Protein AF-0000000083387872 (afdb_homodimer)

Radius of gyration: 23.31 Å; Cα contacts (8 Å, |Δi|>4): 839; chains: 2; bounding box: 48×74×53 Å

Organism: NCBI:txid2315800

Nearest PDB structures (foldseek):
  6tak-assembly1_AAA  TM=9.435E-01  e=5.756E-24  Escherichia coli K-12
  1lh0-assembly1_B  TM=8.743E-01  e=5.203E-25  Salmonella enterica subsp. enterica serovar Typhimurium
  6taj-assembly1_AAA-2  TM=9.266E-01  e=1.543E-23  Escherichia coli K-12
  1opr-assembly1_A-2  TM=9.184E-01  e=5.293E-23  Salmonella enterica subsp. enterica serovar Typhimurium
  4wn3-assembly1_A-2  TM=8.667E-01  e=2.272E-21  Saccharomyces cerevisiae S288C

Structure (mmCIF, N/CA/C/O backbone):
data_AF-0000000083387872-model_v1
#
loop_
_entity.id
_entity.type
_entity.pdbx_description
1 polymer 'Orotate phosphoribosyltransferase'
#
loop_
_atom_site.group_PDB
_atom_site.id
_atom_site.type_symbol
_atom_site.label_atom_id
_atom_site.label_alt_id
_atom_site.label_comp_id
_atom_site.label_asym_id
_atom_site.label_entity_id
_atom_site.label_seq_id
_atom_site.pdbx_PDB_ins_code
_atom_site.Cartn_x
_atom_site.Cartn_y
_atom_site.Cartn_z
_atom_site.occupancy
_atom_site.B_iso_or_equiv
_atom_site.auth_seq_id
_atom_site.auth_comp_id
_atom_site.auth_asym_id
_atom_site.auth_atom_id
_atom_site.pdbx_PDB_model_num
ATOM 1 N N . MET A 1 1 ? -1.701 -20.203 -24.828 1 78.19 1 MET A N 1
ATOM 2 C CA . MET A 1 1 ? -1.547 -19.328 -23.672 1 78.19 1 MET A CA 1
ATOM 3 C C . MET A 1 1 ? -1.922 -17.891 -24.031 1 78.19 1 MET A C 1
ATOM 5 O O . MET A 1 1 ? -1.591 -17.406 -25.109 1 78.19 1 MET A O 1
ATOM 9 N N . ARG A 1 2 ? -2.674 -17.266 -23.203 1 82.81 2 ARG A N 1
ATOM 10 C CA . ARG A 1 2 ? -3.045 -15.875 -23.406 1 82.81 2 ARG A CA 1
ATOM 11 C C . ARG A 1 2 ? -1.812 -14.977 -23.422 1 82.81 2 ARG A C 1
ATOM 13 O O . ARG A 1 2 ? -0.87 -15.195 -22.656 1 82.81 2 ARG A O 1
ATOM 20 N N . GLU A 1 3 ? -1.92 -13.945 -24.25 1 88.94 3 GLU A N 1
ATOM 21 C CA . GLU A 1 3 ? -0.777 -13.062 -24.469 1 88.94 3 GLU A CA 1
ATOM 22 C C . GLU A 1 3 ? -0.361 -12.359 -23.188 1 88.94 3 GLU A C 1
ATOM 24 O O . GLU A 1 3 ? 0.832 -12.195 -22.922 1 88.94 3 GLU A O 1
ATOM 29 N N . TRP A 1 4 ? -1.31 -11.977 -22.422 1 87.88 4 TRP A N 1
ATOM 30 C CA . TRP A 1 4 ? -0.974 -11.234 -21.203 1 87.88 4 TRP A CA 1
ATOM 31 C C . TRP A 1 4 ? -0.312 -12.141 -20.172 1 87.88 4 TRP A C 1
ATOM 33 O O . TRP A 1 4 ? 0.536 -11.695 -19.406 1 87.88 4 TRP A O 1
ATOM 43 N N . LYS A 1 5 ? -0.611 -13.375 -20.172 1 91.69 5 LYS A N 1
ATOM 44 C CA . LYS A 1 5 ? 0.07 -14.328 -19.297 1 91.69 5 LYS A CA 1
ATOM 45 C C . LYS A 1 5 ? 1.535 -14.484 -19.688 1 91.69 5 LYS A C 1
ATOM 47 O O . LYS A 1 5 ? 2.416 -14.516 -18.828 1 91.69 5 LYS A O 1
ATOM 52 N N . LYS A 1 6 ? 1.694 -14.57 -21.016 1 94.38 6 LYS A N 1
ATOM 53 C CA . LYS A 1 6 ? 3.061 -14.641 -21.516 1 94.38 6 LYS A CA 1
ATOM 54 C C . LYS A 1 6 ? 3.871 -13.422 -21.078 1 94.38 6 LYS A C 1
ATOM 56 O O . LYS A 1 6 ? 5 -13.562 -20.609 1 94.38 6 LYS A O 1
ATOM 61 N N . LYS A 1 7 ? 3.287 -12.281 -21.219 1 94.88 7 LYS A N 1
ATOM 62 C CA . LYS A 1 7 ? 3.963 -11.039 -20.859 1 94.88 7 LYS A CA 1
ATOM 63 C C . LYS A 1 7 ? 4.297 -11.008 -19.375 1 94.88 7 LYS A C 1
A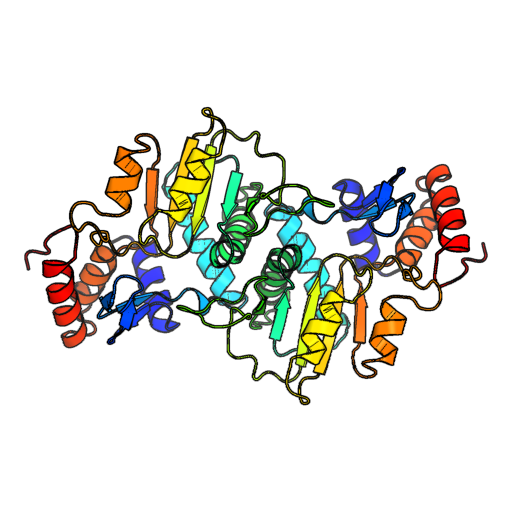TOM 65 O O . LYS A 1 7 ? 5.348 -10.5 -18.969 1 94.88 7 LYS A O 1
ATOM 70 N N . PHE A 1 8 ? 3.393 -11.531 -18.609 1 95.19 8 PHE A N 1
ATOM 71 C CA . PHE A 1 8 ? 3.633 -11.555 -17.172 1 95.19 8 PHE A CA 1
ATOM 72 C C . PHE A 1 8 ? 4.785 -12.492 -16.828 1 95.19 8 PHE A C 1
ATOM 74 O O . PHE A 1 8 ? 5.613 -12.18 -15.969 1 95.19 8 PHE A O 1
ATOM 81 N N . ILE A 1 9 ? 4.816 -13.641 -17.484 1 96 9 ILE A N 1
ATOM 82 C CA . ILE A 1 9 ? 5.898 -14.594 -17.25 1 96 9 ILE A CA 1
ATOM 83 C C . ILE A 1 9 ? 7.238 -13.953 -17.609 1 96 9 ILE A C 1
ATOM 85 O O . ILE A 1 9 ? 8.188 -14.008 -16.828 1 96 9 ILE A O 1
ATOM 89 N N . GLU A 1 10 ? 7.305 -13.32 -18.734 1 95.75 10 GLU A N 1
ATOM 90 C CA . GLU A 1 10 ? 8.523 -12.656 -19.188 1 95.75 10 GLU A CA 1
ATOM 91 C C . GLU A 1 10 ? 8.93 -11.539 -18.234 1 95.75 10 GLU A C 1
ATOM 93 O O . GLU A 1 10 ? 10.109 -11.391 -17.906 1 95.75 10 GLU A O 1
ATOM 98 N N . PHE A 1 11 ? 7.941 -10.836 -17.859 1 93.69 11 PHE A N 1
ATOM 99 C CA . PHE A 1 11 ? 8.164 -9.758 -16.906 1 93.69 11 PHE A CA 1
ATOM 100 C C . PHE A 1 11 ? 8.727 -10.297 -15.602 1 93.69 11 PHE A C 1
ATOM 102 O O . PHE A 1 11 ? 9.688 -9.742 -15.055 1 93.69 11 PHE A O 1
ATOM 109 N N . SER A 1 12 ? 8.133 -11.344 -15.086 1 94.25 12 SER A N 1
ATOM 110 C CA . SER A 1 12 ? 8.531 -11.938 -13.82 1 94.25 12 SER A CA 1
ATOM 111 C C . SER A 1 12 ? 9.945 -12.516 -13.898 1 94.25 12 SER A C 1
ATOM 113 O O . SER A 1 12 ? 10.727 -12.375 -12.953 1 94.25 12 SER A O 1
ATOM 115 N N . LEU A 1 13 ? 10.273 -13.109 -15.039 1 94.06 13 LEU A N 1
ATOM 116 C CA . LEU A 1 13 ? 11.602 -13.68 -15.234 1 94.06 13 LEU A CA 1
ATOM 117 C C . LEU A 1 13 ? 12.641 -12.578 -15.383 1 94.06 13 LEU A C 1
ATOM 119 O O . LEU A 1 13 ? 13.711 -12.641 -14.781 1 94.06 13 LEU A O 1
ATOM 123 N N . HIS A 1 14 ? 12.305 -11.562 -16.094 1 91.94 14 HIS A N 1
ATOM 124 C CA . HIS A 1 14 ? 13.219 -10.461 -16.359 1 91.94 14 HIS A CA 1
ATOM 125 C C . HIS A 1 14 ? 13.562 -9.695 -15.086 1 91.94 14 HIS A C 1
ATOM 127 O O . HIS A 1 14 ? 14.695 -9.258 -14.906 1 91.94 14 HIS A O 1
ATOM 133 N N . ASN A 1 15 ? 12.609 -9.555 -14.242 1 89.69 15 ASN A N 1
ATOM 134 C CA . ASN A 1 15 ? 12.805 -8.766 -13.031 1 89.69 15 ASN A CA 1
ATOM 135 C C . ASN A 1 15 ? 13.148 -9.641 -11.836 1 89.69 15 ASN A C 1
ATOM 137 O O . ASN A 1 15 ? 13.086 -9.195 -10.688 1 89.69 15 ASN A O 1
ATOM 141 N N . LYS A 1 16 ? 13.383 -10.844 -12.055 1 89.69 16 LYS A N 1
ATOM 142 C CA . LYS A 1 16 ? 13.844 -11.797 -11.047 1 89.69 16 LYS A CA 1
ATOM 143 C C . LYS A 1 16 ? 12.797 -12.008 -9.961 1 89.69 16 LYS A C 1
ATOM 145 O O . LYS A 1 16 ? 13.141 -12.242 -8.797 1 89.69 16 LYS A O 1
ATOM 150 N N . ILE A 1 17 ? 11.602 -11.773 -10.383 1 90.31 17 ILE A N 1
ATOM 151 C CA . ILE A 1 17 ? 10.484 -12.078 -9.508 1 90.31 17 ILE A CA 1
ATOM 152 C C . ILE A 1 17 ? 10.273 -13.594 -9.445 1 90.31 17 ILE A C 1
ATOM 154 O O . ILE A 1 17 ? 9.984 -14.141 -8.375 1 90.31 17 ILE A O 1
ATOM 158 N N . LEU A 1 18 ? 10.367 -14.18 -10.594 1 93.06 18 LEU A N 1
ATOM 159 C CA . LEU A 1 18 ? 10.422 -15.633 -10.719 1 93.06 18 LEU A CA 1
ATOM 160 C C . LEU A 1 18 ? 11.836 -16.109 -11.047 1 93.06 18 LEU A C 1
ATOM 162 O O . LEU A 1 18 ? 12.414 -15.688 -12.055 1 93.06 18 LEU A O 1
ATOM 166 N N . THR A 1 19 ? 12.352 -16.922 -10.172 1 94.44 19 THR A N 1
ATOM 167 C CA . THR A 1 19 ? 13.727 -17.359 -10.344 1 94.44 19 THR A CA 1
ATOM 168 C C . THR A 1 19 ? 13.82 -18.891 -10.203 1 94.44 19 THR A C 1
ATOM 170 O O . THR A 1 19 ? 12.93 -19.516 -9.641 1 94.44 19 THR A O 1
ATOM 173 N N . PHE A 1 20 ? 14.898 -19.406 -10.812 1 95.56 20 PHE A N 1
ATOM 174 C CA . PHE A 1 20 ? 15.156 -20.844 -10.742 1 95.56 20 PHE A CA 1
ATOM 175 C C . PHE A 1 20 ? 16.375 -21.125 -9.867 1 95.56 20 PHE A C 1
ATOM 177 O O . PHE A 1 20 ? 17.312 -20.328 -9.82 1 95.56 20 PHE A O 1
ATOM 184 N N . GLY A 1 21 ? 16.312 -22.156 -9.156 1 94.06 21 GLY A N 1
ATOM 185 C CA . GLY A 1 21 ? 17.391 -22.562 -8.25 1 94.06 21 GLY A CA 1
ATOM 186 C C . GLY A 1 21 ? 16.953 -23.594 -7.234 1 94.06 21 GLY A C 1
ATOM 187 O O . GLY A 1 21 ? 16.156 -24.484 -7.547 1 94.06 21 GLY A O 1
ATOM 188 N N . LYS A 1 22 ? 17.641 -23.641 -6.082 1 94 22 LYS A N 1
ATOM 189 C CA . LYS A 1 22 ? 17.266 -24.484 -4.945 1 94 22 LYS A CA 1
ATOM 190 C C . LYS A 1 22 ? 16.797 -23.641 -3.766 1 94 22 LYS A C 1
ATOM 192 O O . LYS A 1 22 ? 17.609 -22.984 -3.111 1 94 22 LYS A O 1
ATOM 197 N N . PHE A 1 23 ? 15.578 -23.672 -3.488 1 91.81 23 PHE A N 1
ATOM 198 C CA . PHE A 1 23 ? 14.992 -22.812 -2.467 1 91.81 23 PHE A CA 1
ATOM 199 C C . PHE A 1 23 ? 14.297 -23.641 -1.394 1 91.81 23 PHE A C 1
ATOM 201 O O . PHE A 1 23 ? 13.445 -24.469 -1.702 1 91.81 23 PHE A O 1
ATOM 208 N N . GLN A 1 24 ? 14.625 -23.359 -0.213 1 88.88 24 GLN A N 1
ATOM 209 C CA . GLN A 1 24 ? 13.945 -24.031 0.895 1 88.88 24 GLN A CA 1
ATOM 210 C C . GLN A 1 24 ? 12.648 -23.312 1.257 1 88.88 24 GLN A C 1
ATOM 212 O O . GLN A 1 24 ? 12.664 -22.125 1.585 1 88.88 24 GLN A O 1
ATOM 217 N N . LEU A 1 25 ? 11.555 -24.016 1.225 1 81.44 25 LEU A N 1
ATOM 218 C CA . LEU A 1 25 ? 10.25 -23.438 1.547 1 81.44 25 LEU A CA 1
ATOM 219 C C . LEU A 1 25 ? 9.93 -23.625 3.025 1 81.44 25 LEU A C 1
ATOM 221 O O . LEU A 1 25 ? 10.617 -24.375 3.727 1 81.44 25 LEU A O 1
ATOM 225 N N . LYS A 1 26 ? 8.906 -22.891 3.449 1 72.56 26 LYS A N 1
ATOM 226 C CA . LYS A 1 26 ? 8.453 -23.031 4.832 1 72.56 26 LYS A CA 1
ATOM 227 C C . LYS A 1 26 ? 8.055 -24.469 5.148 1 72.56 26 LYS A C 1
ATOM 229 O O . LYS A 1 26 ? 8.18 -24.906 6.293 1 72.56 26 LYS A O 1
ATOM 234 N N . SER A 1 27 ? 7.57 -25.219 4.191 1 72.81 27 SER A N 1
ATOM 235 C CA . SER A 1 27 ? 7.156 -26.609 4.328 1 72.81 27 SER A CA 1
ATOM 236 C C . SER A 1 27 ? 8.359 -27.531 4.516 1 72.81 27 SER A C 1
ATOM 238 O O . SER A 1 27 ? 8.203 -28.703 4.875 1 72.81 27 SER A O 1
ATOM 240 N N . GLY A 1 28 ? 9.539 -26.984 4.301 1 78.62 28 GLY A N 1
ATOM 241 C CA . GLY A 1 28 ? 10.75 -27.781 4.363 1 78.62 28 GLY A CA 1
ATOM 242 C C . GLY A 1 28 ? 11.172 -28.328 3.012 1 78.62 28 GLY A C 1
ATOM 243 O O . GLY A 1 28 ? 12.281 -28.859 2.869 1 78.62 28 GLY A O 1
ATOM 244 N N . ARG A 1 29 ? 10.289 -28.141 2.061 1 84.38 29 ARG A N 1
ATOM 245 C CA . ARG A 1 29 ? 10.586 -28.625 0.716 1 84.38 29 ARG A CA 1
ATOM 246 C C . ARG A 1 29 ? 11.625 -27.75 0.033 1 84.38 29 ARG A C 1
ATOM 248 O O . ARG A 1 29 ? 11.75 -26.562 0.348 1 84.38 29 ARG A O 1
ATOM 255 N N . ASN A 1 30 ? 12.375 -28.453 -0.833 1 91.25 30 ASN A N 1
ATOM 256 C CA . ASN A 1 30 ? 13.297 -27.719 -1.686 1 91.25 30 ASN A CA 1
ATOM 257 C C . ASN A 1 30 ? 12.719 -27.484 -3.08 1 91.25 30 ASN A C 1
ATOM 259 O O . ASN A 1 30 ? 12.688 -28.406 -3.898 1 91.25 30 ASN A O 1
ATOM 263 N N . SER A 1 31 ? 12.375 -26.281 -3.35 1 92.25 31 SER A N 1
ATOM 264 C CA . SER A 1 31 ? 11.734 -25.938 -4.617 1 92.25 31 SER A CA 1
ATOM 265 C C . SER A 1 31 ? 12.766 -25.516 -5.656 1 92.25 31 SER A C 1
ATOM 267 O O . SER A 1 31 ? 13.711 -24.797 -5.344 1 92.25 31 SER A O 1
ATOM 269 N N . PRO A 1 32 ? 12.586 -26 -6.906 1 95.56 32 PRO A N 1
ATOM 270 C CA . PRO A 1 32 ? 13.484 -25.562 -7.988 1 95.56 32 PRO A CA 1
ATOM 271 C C . PRO A 1 32 ? 13.133 -24.188 -8.531 1 95.56 32 PRO A C 1
ATOM 273 O O . PRO A 1 32 ? 13.812 -23.688 -9.438 1 95.56 32 PRO A O 1
ATOM 276 N N . TYR A 1 33 ? 12.125 -23.609 -8.148 1 93.88 33 TYR A N 1
ATOM 277 C CA . TYR A 1 33 ? 11.719 -22.266 -8.539 1 93.88 33 TYR A CA 1
ATOM 278 C C . TYR A 1 33 ? 11.195 -21.469 -7.348 1 93.88 33 TYR A C 1
ATOM 280 O O . TYR A 1 33 ? 10.781 -22.062 -6.344 1 93.88 33 TYR A O 1
ATOM 288 N N . PHE A 1 34 ? 11.281 -20.172 -7.473 1 91.88 34 PHE A N 1
ATOM 289 C CA . PHE A 1 34 ? 10.836 -19.297 -6.387 1 91.88 34 PHE A CA 1
ATOM 290 C C . PHE A 1 34 ? 10.242 -18.016 -6.938 1 91.88 34 PHE A C 1
ATOM 292 O O . PHE A 1 34 ? 10.781 -17.438 -7.887 1 91.88 34 PHE A O 1
ATOM 299 N N . PHE A 1 35 ? 9.07 -17.734 -6.418 1 90.69 35 PHE A N 1
ATOM 300 C CA . PHE A 1 35 ? 8.391 -16.484 -6.75 1 90.69 35 PHE A CA 1
ATOM 301 C C . PHE A 1 35 ? 8.484 -15.492 -5.594 1 90.69 35 PHE A C 1
ATOM 303 O O . PHE A 1 35 ? 7.926 -15.727 -4.523 1 90.69 35 PHE A O 1
ATOM 310 N N . ASN A 1 36 ? 9.188 -14.367 -5.844 1 85 36 ASN A N 1
ATOM 311 C CA . ASN A 1 36 ? 9.398 -13.359 -4.805 1 85 36 ASN A CA 1
ATOM 312 C C . ASN A 1 36 ? 8.82 -12.008 -5.207 1 85 36 ASN A C 1
ATOM 314 O O . ASN A 1 36 ? 9.43 -11.273 -5.984 1 85 36 ASN A O 1
ATOM 318 N N . SER A 1 37 ? 7.746 -11.656 -4.508 1 81.56 37 SER A N 1
ATOM 319 C CA . SER A 1 37 ? 7.023 -10.438 -4.863 1 81.56 37 SER A CA 1
ATOM 320 C C . SER A 1 37 ? 7.738 -9.195 -4.336 1 81.56 37 SER A C 1
ATOM 322 O O . SER A 1 37 ? 7.34 -8.07 -4.641 1 81.56 37 SER A O 1
ATOM 324 N N . LYS A 1 38 ? 8.797 -9.398 -3.564 1 76.19 38 LYS A N 1
ATOM 325 C CA . LYS A 1 38 ? 9.547 -8.266 -3.025 1 76.19 38 LYS A CA 1
ATOM 326 C C . LYS A 1 38 ? 10.172 -7.438 -4.145 1 76.19 38 LYS A C 1
ATOM 328 O O . LYS A 1 38 ? 10.516 -6.273 -3.941 1 76.19 38 LYS A O 1
ATOM 333 N N . TYR A 1 39 ? 10.297 -7.98 -5.305 1 81.69 39 TYR A N 1
ATOM 334 C CA . TYR A 1 39 ? 10.984 -7.301 -6.395 1 81.69 39 TYR A CA 1
ATOM 335 C C . TYR A 1 39 ? 10.047 -6.355 -7.137 1 81.69 39 TYR A C 1
ATOM 337 O O . TYR A 1 39 ? 10.461 -5.652 -8.055 1 81.69 39 TYR A O 1
ATOM 345 N N . PHE A 1 40 ? 8.828 -6.238 -6.703 1 88.88 40 PHE A N 1
ATOM 346 C CA . PHE A 1 40 ? 7.895 -5.254 -7.25 1 88.88 40 PHE A CA 1
ATOM 347 C C . PHE A 1 40 ? 8.023 -3.924 -6.523 1 88.88 40 PHE A C 1
ATOM 349 O O . PHE A 1 40 ? 7.078 -3.135 -6.484 1 88.88 40 PHE A O 1
ATOM 356 N N . TYR A 1 41 ? 9.203 -3.568 -6.164 1 91.88 41 TYR A N 1
ATOM 357 C CA . TYR A 1 41 ? 9.352 -2.479 -5.207 1 91.88 41 TYR A CA 1
ATOM 358 C C . TYR A 1 41 ? 9.648 -1.165 -5.922 1 91.88 41 TYR A C 1
ATOM 360 O O . TYR A 1 41 ? 10.094 -0.198 -5.293 1 91.88 41 TYR A O 1
ATOM 368 N N . THR A 1 42 ? 9.562 -1.105 -7.246 1 94.56 42 THR A N 1
ATOM 369 C CA . THR A 1 42 ? 9.664 0.177 -7.934 1 94.56 42 THR A CA 1
ATOM 370 C C . THR A 1 42 ? 8.289 0.649 -8.406 1 94.56 42 THR A C 1
ATOM 372 O O . THR A 1 42 ? 7.383 -0.16 -8.594 1 94.56 42 THR A O 1
ATOM 375 N N . GLY A 1 43 ? 8.195 1.954 -8.609 1 96.25 43 GLY A N 1
ATOM 376 C CA . GLY A 1 43 ? 6.945 2.49 -9.125 1 96.25 43 GLY A CA 1
ATOM 377 C C . GLY A 1 43 ? 6.504 1.828 -10.422 1 96.25 43 GLY A C 1
ATOM 378 O O . GLY A 1 43 ? 5.332 1.475 -10.57 1 96.25 43 GLY A O 1
ATOM 379 N N . LEU A 1 44 ? 7.406 1.644 -11.258 1 95.62 44 LEU A N 1
ATOM 380 C CA . LEU A 1 44 ? 7.113 1.028 -12.547 1 95.62 44 LEU A CA 1
ATOM 381 C C . LEU A 1 44 ? 6.652 -0.415 -12.367 1 95.62 44 LEU A C 1
ATOM 383 O O . LEU A 1 44 ? 5.617 -0.812 -12.906 1 95.62 44 LEU A O 1
ATOM 387 N N . ASN A 1 45 ? 7.387 -1.179 -11.625 1 95.06 45 ASN A N 1
ATOM 388 C CA . ASN A 1 45 ? 7.102 -2.604 -11.492 1 95.06 45 ASN A CA 1
ATOM 389 C C . ASN A 1 45 ? 5.777 -2.842 -10.766 1 95.06 45 ASN A C 1
ATOM 391 O O . ASN A 1 45 ? 5.012 -3.727 -11.148 1 95.06 45 ASN A O 1
ATOM 395 N N . ILE A 1 46 ? 5.531 -2.072 -9.742 1 96.75 46 ILE A N 1
ATOM 396 C CA . ILE A 1 46 ? 4.309 -2.279 -8.977 1 96.75 46 ILE A CA 1
ATOM 397 C C . ILE A 1 46 ? 3.1 -1.825 -9.797 1 96.75 46 ILE A C 1
ATOM 399 O O . ILE A 1 46 ? 2.023 -2.422 -9.711 1 96.75 46 ILE A O 1
ATOM 403 N N . LEU A 1 47 ? 3.262 -0.777 -10.562 1 96.75 47 LEU A N 1
ATOM 404 C CA . LEU A 1 47 ? 2.195 -0.352 -11.469 1 96.75 47 LEU A CA 1
ATOM 405 C C . LEU A 1 47 ? 1.887 -1.438 -12.492 1 96.75 47 LEU A C 1
ATOM 407 O O . LEU A 1 47 ? 0.719 -1.727 -12.766 1 96.75 47 LEU A O 1
ATOM 411 N N . LYS A 1 48 ? 2.908 -2.021 -13.07 1 95.56 48 LYS A N 1
ATOM 412 C CA . LYS A 1 48 ? 2.725 -3.104 -14.031 1 95.56 48 LYS A CA 1
ATOM 413 C C . LYS A 1 48 ? 2.016 -4.293 -13.398 1 95.56 48 LYS A C 1
ATOM 415 O O . LYS A 1 48 ? 1.118 -4.887 -14 1 95.56 48 LYS A O 1
ATOM 420 N N . LEU A 1 49 ? 2.463 -4.629 -12.219 1 96.19 49 LEU A N 1
ATOM 421 C CA . LEU A 1 49 ? 1.799 -5.715 -11.5 1 96.19 49 LEU A CA 1
ATOM 422 C C . LEU A 1 49 ? 0.32 -5.402 -11.297 1 96.19 49 LEU A C 1
ATOM 424 O O . LEU A 1 49 ? -0.536 -6.262 -11.523 1 96.19 49 LEU A O 1
ATOM 428 N N . GLY A 1 50 ? 0.017 -4.18 -10.852 1 97.19 50 GLY A N 1
ATOM 429 C CA . GLY A 1 50 ? -1.367 -3.754 -10.719 1 97.19 50 GLY A CA 1
ATOM 430 C C . GLY A 1 50 ? -2.16 -3.908 -12.008 1 97.19 50 GLY A C 1
ATOM 431 O O . GLY A 1 50 ? -3.324 -4.312 -11.977 1 97.19 50 GLY A O 1
ATOM 432 N N . LYS A 1 51 ? -1.524 -3.561 -13.07 1 97.06 51 LYS A N 1
ATOM 433 C CA . LYS A 1 51 ? -2.172 -3.68 -14.375 1 97.06 51 LYS A CA 1
ATOM 434 C C . LYS A 1 51 ? -2.533 -5.129 -14.68 1 97.06 51 LYS A C 1
ATOM 436 O O . LYS A 1 51 ? -3.611 -5.406 -15.203 1 97.06 51 LYS A O 1
ATOM 441 N N . PHE A 1 52 ? -1.646 -6.039 -14.383 1 96.69 52 PHE A N 1
ATOM 442 C CA . PHE A 1 52 ? -1.918 -7.453 -14.617 1 96.69 52 PHE A CA 1
ATOM 443 C C . PHE A 1 52 ? -3.082 -7.93 -13.758 1 96.69 52 PHE A C 1
ATOM 445 O O . PHE A 1 52 ? -3.941 -8.68 -14.227 1 96.69 52 PHE A O 1
ATOM 452 N N . TYR A 1 53 ? -3.111 -7.531 -12.484 1 97.44 53 TYR A N 1
ATOM 453 C CA . TYR A 1 53 ? -4.234 -7.883 -11.625 1 97.44 53 TYR A CA 1
ATOM 454 C C . TYR A 1 53 ? -5.535 -7.297 -12.156 1 97.44 53 TYR A C 1
ATOM 456 O O . TYR A 1 53 ? -6.57 -7.969 -12.164 1 97.44 53 TYR A O 1
ATOM 464 N N . ALA A 1 54 ? -5.473 -6.012 -12.578 1 97.12 54 ALA A N 1
ATOM 465 C CA . ALA A 1 54 ? -6.656 -5.363 -13.141 1 97.12 54 ALA A CA 1
ATOM 466 C C . ALA A 1 54 ? -7.184 -6.133 -14.344 1 97.12 54 ALA A C 1
ATOM 468 O O . ALA A 1 54 ? -8.391 -6.367 -14.469 1 97.12 54 ALA A O 1
ATOM 469 N N . HIS A 1 55 ? -6.273 -6.531 -15.188 1 95.44 55 HIS A N 1
ATOM 470 C CA . HIS A 1 55 ? -6.637 -7.324 -16.359 1 95.44 55 HIS A CA 1
ATOM 471 C C . HIS A 1 55 ? -7.305 -8.633 -15.953 1 95.44 55 HIS A C 1
ATOM 473 O O . HIS A 1 55 ? -8.336 -9.008 -16.516 1 95.44 55 HIS A O 1
ATOM 479 N N . ALA A 1 56 ? -6.672 -9.289 -15.008 1 94.81 56 ALA A N 1
ATOM 480 C CA . ALA A 1 56 ? -7.211 -10.57 -14.547 1 94.81 56 ALA A CA 1
ATOM 481 C C . ALA A 1 56 ? -8.617 -10.398 -13.977 1 94.81 56 ALA A C 1
ATOM 483 O O . ALA A 1 56 ? -9.5 -11.211 -14.234 1 94.81 56 ALA A O 1
ATOM 484 N N . ILE A 1 57 ? -8.836 -9.375 -13.195 1 96.44 57 ILE A N 1
ATOM 485 C CA . ILE A 1 57 ? -10.117 -9.117 -12.555 1 96.44 57 ILE A CA 1
ATOM 486 C C . ILE A 1 57 ? -11.18 -8.836 -13.625 1 96.44 57 ILE A C 1
ATOM 488 O O . ILE A 1 57 ? -12.25 -9.445 -13.609 1 96.44 57 ILE A O 1
ATOM 492 N N . VAL A 1 58 ? -10.891 -7.973 -14.562 1 95.5 58 VAL A N 1
ATOM 493 C CA . VAL A 1 58 ? -11.836 -7.59 -15.602 1 95.5 58 VAL A CA 1
ATOM 494 C C . VAL A 1 58 ? -12.18 -8.805 -16.453 1 95.5 58 VAL A C 1
ATOM 496 O O . VAL A 1 58 ? -13.344 -9.023 -16.812 1 95.5 58 VAL A O 1
ATOM 499 N N . HIS A 1 59 ? -11.203 -9.648 -16.75 1 92.81 59 HIS A N 1
ATOM 500 C CA . HIS A 1 59 ? -11.414 -10.812 -17.609 1 92.81 59 HIS A CA 1
ATOM 501 C C . HIS A 1 59 ? -12.156 -11.922 -16.875 1 92.81 59 HIS A C 1
ATOM 503 O O . HIS A 1 59 ? -12.789 -12.773 -17.484 1 92.81 59 HIS A O 1
ATOM 509 N N . SER A 1 60 ? -12.008 -11.961 -15.547 1 92.81 60 SER A N 1
ATOM 510 C CA . SER A 1 60 ? -12.688 -12.969 -14.742 1 92.81 60 SER A CA 1
ATOM 511 C C . SER A 1 60 ? -14.195 -12.758 -14.758 1 92.81 60 SER A C 1
ATOM 513 O O . SER A 1 60 ? -14.961 -13.656 -14.406 1 92.81 60 SER A O 1
ATOM 515 N N . LYS A 1 61 ? -14.664 -11.523 -15.055 1 91.81 61 LYS A N 1
ATOM 516 C CA . LYS A 1 61 ? -16.062 -11.133 -15.133 1 91.81 61 LYS A CA 1
ATOM 517 C C . LYS A 1 61 ? -16.719 -11.125 -13.75 1 91.81 61 LYS A C 1
ATOM 519 O O . LYS A 1 61 ? -17.938 -11.273 -13.625 1 91.81 61 LYS A O 1
ATOM 524 N N . ILE A 1 62 ? -15.789 -11.086 -12.789 1 91.06 62 ILE A N 1
ATOM 525 C CA . ILE A 1 62 ? -16.281 -10.836 -11.438 1 91.06 62 ILE A CA 1
ATOM 526 C C . ILE A 1 62 ? -16.656 -9.367 -11.289 1 91.06 62 ILE A C 1
ATOM 528 O O . ILE A 1 62 ? -16.031 -8.492 -11.891 1 91.06 62 ILE A O 1
ATOM 532 N N . ASN A 1 63 ? -17.734 -8.992 -10.742 1 89.75 63 ASN A N 1
ATOM 533 C CA . ASN A 1 63 ? -18.156 -7.621 -10.453 1 89.75 63 ASN A CA 1
ATOM 534 C C . ASN A 1 63 ? -17.938 -7.27 -8.984 1 89.75 63 ASN A C 1
ATOM 536 O O . ASN A 1 63 ? -18.906 -7.141 -8.227 1 89.75 63 ASN A O 1
ATOM 540 N N . PRO A 1 64 ? -16.719 -7.008 -8.648 1 93.81 64 PRO A N 1
ATOM 541 C CA . PRO A 1 64 ? -16.453 -6.75 -7.234 1 93.81 64 PRO A CA 1
ATOM 542 C C . PRO A 1 64 ? -16.891 -5.355 -6.793 1 93.81 64 PRO A C 1
ATOM 544 O O . PRO A 1 64 ? -16.969 -4.438 -7.613 1 93.81 64 PRO A O 1
ATOM 547 N N . ASP A 1 65 ? -17.203 -5.254 -5.523 1 93.56 65 ASP A N 1
ATOM 548 C CA . ASP A 1 65 ? -17.516 -3.939 -4.977 1 93.56 65 ASP A CA 1
ATOM 549 C C . ASP A 1 65 ? -16.422 -3.471 -4.016 1 93.56 65 ASP A C 1
ATOM 551 O O . ASP A 1 65 ? -16.438 -2.322 -3.566 1 93.56 65 ASP A O 1
ATOM 555 N N . MET A 1 66 ? -15.414 -4.406 -3.785 1 94.38 66 MET A N 1
ATOM 556 C CA . MET A 1 66 ? -14.32 -4.039 -2.887 1 94.38 66 MET A CA 1
ATOM 557 C C . MET A 1 66 ? -13.109 -4.934 -3.113 1 94.38 66 MET A C 1
ATOM 559 O O . MET A 1 66 ? -13.25 -6.121 -3.4 1 94.38 66 MET A O 1
ATOM 563 N N . LEU A 1 67 ? -11.992 -4.344 -2.984 1 96.56 67 LEU A N 1
ATOM 564 C CA . LEU A 1 67 ? -10.734 -5.09 -2.984 1 96.56 67 LEU A CA 1
ATOM 565 C C . LEU A 1 67 ? -10.172 -5.199 -1.572 1 96.56 67 LEU A C 1
ATOM 567 O O . LEU A 1 67 ? -10.273 -4.262 -0.782 1 96.56 67 LEU A O 1
ATOM 571 N N . PHE A 1 68 ? -9.586 -6.293 -1.305 1 94.69 68 PHE A N 1
ATOM 572 C CA . PHE A 1 68 ? -9.039 -6.547 0.021 1 94.69 68 PHE A CA 1
ATOM 573 C C . PHE A 1 68 ? -7.613 -7.09 -0.077 1 94.69 68 PHE A C 1
ATOM 575 O O . PHE A 1 68 ? -7.402 -8.203 -0.561 1 94.69 68 PHE A O 1
ATOM 582 N N . GLY A 1 69 ? -6.641 -6.258 0.414 1 95.06 69 GLY A N 1
ATOM 583 C CA . GLY A 1 69 ? -5.254 -6.699 0.439 1 95.06 69 GLY A CA 1
ATOM 584 C C . GLY A 1 69 ? -4.855 -7.344 1.753 1 95.06 69 GLY A C 1
ATOM 585 O O . GLY A 1 69 ? -5.086 -6.777 2.824 1 95.06 69 GLY A O 1
ATOM 586 N N . LEU A 1 70 ? -4.207 -8.453 1.697 1 91.44 70 LEU A N 1
ATOM 587 C CA . LEU A 1 70 ? -3.75 -9.148 2.9 1 91.44 70 LEU A CA 1
ATOM 588 C C . LEU A 1 70 ? -2.393 -8.617 3.35 1 91.44 70 LEU A C 1
ATOM 590 O O . LEU A 1 70 ? -1.462 -8.516 2.547 1 91.44 70 LEU A O 1
ATOM 594 N N . ALA A 1 71 ? -2.26 -8.211 4.586 1 89.75 71 ALA A N 1
ATOM 595 C CA . ALA A 1 71 ? -1.003 -7.703 5.125 1 89.75 71 ALA A CA 1
ATOM 596 C C . ALA A 1 71 ? 0.064 -8.797 5.152 1 89.75 71 ALA A C 1
ATOM 598 O O . ALA A 1 71 ? -0.22 -9.945 5.5 1 89.75 71 ALA A O 1
ATOM 599 N N . TYR A 1 72 ? 1.331 -8.422 4.766 1 89.38 72 TYR A N 1
ATOM 600 C CA . TYR A 1 72 ? 1.813 -7.09 4.406 1 89.38 72 TYR A CA 1
ATOM 601 C C . TYR A 1 72 ? 1.966 -6.957 2.896 1 89.38 72 TYR A C 1
ATOM 603 O O . TYR A 1 72 ? 1.742 -5.879 2.336 1 89.38 72 TYR A O 1
ATOM 611 N N . LYS A 1 73 ? 2.27 -8.055 2.238 1 90.12 73 LYS A N 1
ATOM 612 C CA . LYS A 1 73 ? 2.67 -7.992 0.836 1 90.12 73 LYS A CA 1
ATOM 613 C C . LYS A 1 73 ? 1.467 -7.734 -0.068 1 90.12 73 LYS A C 1
ATOM 615 O O . LYS A 1 73 ? 1.619 -7.254 -1.191 1 90.12 73 LYS A O 1
ATOM 620 N N . GLY A 1 74 ? 0.31 -8.008 0.444 1 94.25 74 GLY A N 1
ATOM 621 C CA . GLY A 1 74 ? -0.902 -7.754 -0.317 1 94.25 74 GLY A CA 1
ATOM 622 C C . GLY A 1 74 ? -1.284 -6.285 -0.354 1 94.25 74 GLY A C 1
ATOM 623 O O . GLY A 1 74 ? -2.078 -5.867 -1.199 1 94.25 74 GLY A O 1
ATOM 624 N N . ILE A 1 75 ? -0.736 -5.547 0.499 1 95.5 75 ILE A N 1
ATOM 625 C CA . ILE A 1 75 ? -1.136 -4.148 0.623 1 95.5 75 ILE A CA 1
ATOM 626 C C . ILE A 1 75 ? -0.65 -3.361 -0.593 1 95.5 75 ILE A C 1
ATOM 628 O O . ILE A 1 75 ? -1.446 -2.723 -1.285 1 95.5 75 ILE A O 1
ATOM 632 N N . PRO A 1 76 ? 0.62 -3.451 -0.95 1 97.06 76 PRO A N 1
ATOM 633 C CA . PRO A 1 76 ? 1.029 -2.762 -2.176 1 97.06 76 PRO A CA 1
ATOM 634 C C . PRO A 1 76 ? 0.269 -3.248 -3.408 1 97.06 76 PRO A C 1
ATOM 636 O O . PRO A 1 76 ? -0.05 -2.451 -4.297 1 97.06 76 PRO A O 1
ATOM 639 N N . ILE A 1 77 ? -0.022 -4.484 -3.453 1 97.38 77 ILE A N 1
ATOM 640 C CA . ILE A 1 77 ? -0.656 -5.07 -4.629 1 97.38 77 ILE A CA 1
ATOM 641 C C . ILE A 1 77 ? -2.084 -4.551 -4.762 1 97.38 77 ILE A C 1
ATOM 643 O O . ILE A 1 77 ? -2.514 -4.164 -5.852 1 97.38 77 ILE A O 1
ATOM 647 N N . VAL A 1 78 ? -2.809 -4.531 -3.652 1 97.94 78 VAL A N 1
ATOM 648 C CA . VAL A 1 78 ? -4.203 -4.109 -3.721 1 97.94 78 VAL A CA 1
ATOM 649 C C . VAL A 1 78 ? -4.277 -2.627 -4.082 1 97.94 78 VAL A C 1
ATOM 651 O O . VAL A 1 78 ? -5.172 -2.205 -4.816 1 97.94 78 VAL A O 1
ATOM 654 N N . VAL A 1 79 ? -3.379 -1.836 -3.609 1 97.88 79 VAL A N 1
ATOM 655 C CA . VAL A 1 79 ? -3.324 -0.412 -3.924 1 97.88 79 VAL A CA 1
ATOM 656 C C . VAL A 1 79 ? -3.033 -0.222 -5.41 1 97.88 79 VAL A C 1
ATOM 658 O O . VAL A 1 79 ? -3.742 0.517 -6.098 1 97.88 79 VAL A O 1
ATOM 661 N N . ALA A 1 80 ? -2.018 -0.9 -5.883 1 98.38 80 ALA A N 1
ATOM 662 C CA . ALA A 1 80 ? -1.647 -0.824 -7.293 1 98.38 80 ALA A CA 1
ATOM 663 C C . ALA A 1 80 ? -2.791 -1.296 -8.188 1 98.38 80 ALA A C 1
ATOM 665 O O . ALA A 1 80 ? -3.027 -0.728 -9.258 1 98.38 80 ALA A O 1
ATOM 666 N N . THR A 1 81 ? -3.463 -2.338 -7.758 1 98.5 81 THR A N 1
ATOM 667 C CA . THR A 1 81 ? -4.586 -2.875 -8.516 1 98.5 81 THR A CA 1
ATOM 668 C C . THR A 1 81 ? -5.723 -1.859 -8.594 1 98.5 81 THR A C 1
ATOM 670 O O . THR A 1 81 ? -6.285 -1.634 -9.672 1 98.5 81 THR A O 1
ATOM 673 N N . ALA A 1 82 ? -6.047 -1.273 -7.453 1 98.38 82 ALA A N 1
ATOM 674 C CA . ALA A 1 82 ? -7.094 -0.254 -7.426 1 98.38 82 ALA A CA 1
ATOM 675 C C . ALA A 1 82 ? -6.766 0.898 -8.367 1 98.38 82 ALA A C 1
ATOM 677 O O . ALA A 1 82 ? -7.621 1.348 -9.133 1 98.38 82 ALA A O 1
ATOM 678 N N . ILE A 1 83 ? -5.547 1.337 -8.312 1 98.44 83 ILE A N 1
ATOM 679 C CA . ILE A 1 83 ? -5.086 2.422 -9.172 1 98.44 83 ILE A CA 1
ATOM 680 C C . ILE A 1 83 ? -5.168 1.995 -10.633 1 98.44 83 ILE A C 1
ATOM 682 O O . ILE A 1 83 ? -5.664 2.744 -11.484 1 98.44 83 ILE A O 1
ATOM 686 N N . ALA A 1 84 ? -4.703 0.818 -10.938 1 98.31 84 ALA A N 1
ATOM 687 C CA . ALA A 1 84 ? -4.699 0.313 -12.312 1 98.31 84 ALA A CA 1
ATOM 688 C C . ALA A 1 84 ? -6.117 0.177 -12.852 1 98.31 84 ALA A C 1
ATOM 690 O O . ALA A 1 84 ? -6.379 0.488 -14.016 1 98.31 84 ALA A O 1
ATOM 691 N N . LEU A 1 85 ? -7.055 -0.333 -12.031 1 98.31 85 LEU A N 1
ATOM 692 C CA . LEU A 1 85 ? -8.445 -0.442 -12.438 1 98.31 85 LEU A CA 1
ATOM 693 C C . LEU A 1 85 ? -9.008 0.92 -12.844 1 98.31 85 LEU A C 1
ATOM 695 O O . LEU A 1 85 ? -9.711 1.034 -13.852 1 98.31 85 LEU A O 1
ATOM 699 N N . LYS A 1 86 ? -8.648 1.899 -12.086 1 98 86 LYS A N 1
ATOM 700 C CA . LYS A 1 86 ? -9.125 3.244 -12.391 1 98 86 LYS A CA 1
ATOM 701 C C . LYS A 1 86 ? -8.484 3.783 -13.672 1 98 86 LYS A C 1
ATOM 703 O O . LYS A 1 86 ? -9.188 4.273 -14.562 1 98 86 LYS A O 1
ATOM 708 N N . ILE A 1 87 ? -7.207 3.676 -13.82 1 96.94 87 ILE A N 1
ATOM 709 C CA . ILE A 1 87 ? -6.434 4.27 -14.898 1 96.94 87 ILE A CA 1
ATOM 710 C C . ILE A 1 87 ? -6.758 3.562 -16.219 1 96.94 87 ILE A C 1
ATOM 712 O O . ILE A 1 87 ? -6.969 4.211 -17.25 1 96.94 87 ILE A O 1
ATOM 716 N N . TYR A 1 88 ? -6.848 2.27 -16.188 1 96.62 88 TYR A N 1
ATOM 717 C CA . TYR A 1 88 ? -6.859 1.523 -17.438 1 96.62 88 TYR A CA 1
ATOM 718 C C . TYR A 1 88 ? -8.273 1.086 -17.812 1 96.62 88 TYR A C 1
ATOM 720 O O . TYR A 1 88 ? -8.57 0.813 -18.969 1 96.62 88 TYR A O 1
ATOM 728 N N . TYR A 1 89 ? -9.156 1.016 -16.828 1 97 89 TYR A N 1
ATOM 729 C CA . TYR A 1 89 ? -10.492 0.501 -17.109 1 97 89 TYR A CA 1
ATOM 730 C C . TYR A 1 89 ? -11.562 1.459 -16.609 1 97 89 TYR A C 1
ATOM 732 O O . TYR A 1 89 ? -12.758 1.194 -16.766 1 97 89 TYR A O 1
ATOM 740 N N . ASN A 1 90 ? -11.188 2.537 -15.992 1 97.44 90 ASN A N 1
ATOM 741 C CA . ASN A 1 90 ? -12.078 3.549 -15.438 1 97.44 90 ASN A CA 1
ATOM 742 C C . ASN A 1 90 ? -13.047 2.947 -14.422 1 97.44 90 ASN A C 1
ATOM 744 O O . ASN A 1 90 ? -14.227 3.307 -14.391 1 97.44 90 ASN A O 1
ATOM 748 N N . ILE A 1 91 ? -12.617 1.979 -13.688 1 97.38 91 ILE A N 1
ATOM 749 C CA . ILE A 1 91 ? -13.352 1.355 -12.594 1 97.38 91 ILE A CA 1
ATOM 750 C C . ILE A 1 91 ? -12.797 1.847 -11.25 1 97.38 91 ILE A C 1
ATOM 752 O O . ILE A 1 91 ? -11.664 1.537 -10.891 1 97.38 91 ILE A O 1
ATOM 756 N N . ASN A 1 92 ? -13.562 2.615 -10.586 1 96.88 92 ASN A N 1
ATOM 757 C CA . ASN A 1 92 ? -13.133 3.168 -9.305 1 96.88 92 ASN A CA 1
ATOM 758 C C . ASN A 1 92 ? -13.68 2.357 -8.133 1 96.88 92 ASN A C 1
ATOM 760 O O . ASN A 1 92 ? -14.789 2.613 -7.656 1 96.88 92 ASN A O 1
ATOM 764 N N . LEU A 1 93 ? -12.898 1.432 -7.602 1 95.88 93 LEU A N 1
ATOM 765 C CA . LEU A 1 93 ? -13.312 0.55 -6.516 1 95.88 93 LEU A CA 1
ATOM 766 C C . LEU A 1 93 ? -12.633 0.949 -5.207 1 95.88 93 LEU A C 1
ATOM 768 O O . LEU A 1 93 ? -11.477 1.39 -5.211 1 95.88 93 LEU A O 1
ATOM 772 N N . PRO A 1 94 ? -13.344 0.798 -4.141 1 95.19 94 PRO A N 1
ATOM 773 C CA . PRO A 1 94 ? -12.68 0.916 -2.84 1 95.19 94 PRO A CA 1
ATOM 774 C C . PRO A 1 94 ? -11.789 -0.285 -2.521 1 95.19 94 PRO A C 1
ATOM 776 O O . PRO A 1 94 ? -12.008 -1.376 -3.057 1 95.19 94 PRO A O 1
ATOM 779 N N . TYR A 1 95 ? -10.766 -0.022 -1.73 1 95.44 95 TYR A N 1
ATOM 780 C CA . TYR A 1 95 ? -9.922 -1.104 -1.232 1 95.44 95 TYR A CA 1
ATOM 781 C C . TYR A 1 95 ? -9.758 -1.016 0.28 1 95.44 95 TYR A C 1
ATOM 783 O O . TYR A 1 95 ? -9.93 0.054 0.868 1 95.44 95 TYR A O 1
ATOM 791 N N . CYS A 1 96 ? -9.508 -2.133 0.846 1 93.31 96 CYS A N 1
ATOM 792 C CA . CYS A 1 96 ? -9.164 -2.229 2.26 1 93.31 96 CYS A CA 1
ATOM 793 C C . CYS A 1 96 ? -8.07 -3.266 2.484 1 93.31 96 CYS A C 1
ATOM 795 O O . CYS A 1 96 ? -7.633 -3.932 1.542 1 93.31 96 CYS A O 1
ATOM 797 N N . PHE A 1 97 ? -7.449 -3.221 3.65 1 92.62 97 PHE A N 1
ATOM 798 C CA . PHE A 1 97 ? -6.449 -4.211 4.027 1 92.62 97 PHE A CA 1
ATOM 799 C C . PHE A 1 97 ? -6.461 -4.445 5.531 1 92.62 97 PHE A C 1
ATOM 801 O O . PHE A 1 97 ? -7.039 -3.66 6.285 1 92.62 97 PHE A O 1
ATOM 808 N N . ASN A 1 98 ? -5.934 -5.516 5.914 1 88.62 98 ASN A N 1
ATOM 809 C CA . ASN A 1 98 ? -5.934 -5.836 7.336 1 88.62 98 ASN A CA 1
ATOM 810 C C . ASN A 1 98 ? -4.586 -5.523 7.98 1 88.62 98 ASN A C 1
ATOM 812 O O . ASN A 1 98 ? -3.6 -5.285 7.281 1 88.62 98 ASN A O 1
ATOM 816 N N . ARG A 1 99 ? -4.629 -5.418 9.383 1 85.31 99 ARG A N 1
ATOM 817 C CA . ARG A 1 99 ? -3.416 -5.391 10.195 1 85.31 99 ARG A CA 1
ATOM 818 C C . ARG A 1 99 ? -3.219 -6.719 10.922 1 85.31 99 ARG A C 1
ATOM 820 O O . ARG A 1 99 ? -4.168 -7.48 11.102 1 85.31 99 ARG A O 1
ATOM 827 N N . LYS A 1 100 ? -1.962 -6.945 11.242 1 80.38 100 LYS A N 1
ATOM 828 C CA . LYS A 1 100 ? -1.682 -8.188 11.961 1 80.38 100 LYS A CA 1
ATOM 829 C C . LYS A 1 100 ? -2.012 -8.039 13.445 1 80.38 100 LYS A C 1
ATOM 831 O O . LYS A 1 100 ? -2.334 -9.023 14.117 1 80.38 100 LYS A O 1
ATOM 836 N N . GLU A 1 101 ? -1.999 -6.789 13.852 1 74 101 GLU A N 1
ATOM 837 C CA . GLU A 1 101 ? -2.277 -6.531 15.258 1 74 101 GLU A CA 1
ATOM 838 C C . GLU A 1 101 ? -3.59 -5.773 15.43 1 74 101 GLU A C 1
ATOM 840 O O . GLU A 1 101 ? -3.947 -4.941 14.594 1 74 101 GLU A O 1
ATOM 845 N N . PHE A 1 102 ? -4.312 -6.121 16.516 1 65 102 PHE A N 1
ATOM 846 C CA . PHE A 1 102 ? -5.535 -5.398 16.844 1 65 102 PHE A CA 1
ATOM 847 C C . PHE A 1 102 ? -5.211 -4.027 17.438 1 65 102 PHE A C 1
ATOM 849 O O . PHE A 1 102 ? -4.363 -3.91 18.328 1 65 102 PHE A O 1
ATOM 856 N N . LYS A 1 103 ? -5.812 -3.08 16.781 1 64.12 103 LYS A N 1
ATOM 857 C CA . LYS A 1 103 ? -5.625 -1.729 17.297 1 64.12 103 LYS A CA 1
ATOM 858 C C . LYS A 1 103 ? -6.824 -1.288 18.141 1 64.12 103 LYS A C 1
ATOM 860 O O . LYS A 1 103 ? -7.973 -1.425 17.703 1 64.12 103 LYS A O 1
ATOM 865 N N . ASN A 1 104 ? -6.523 -0.863 19.328 1 60.03 104 ASN A N 1
ATOM 866 C CA . ASN A 1 104 ? -7.574 -0.455 20.25 1 60.03 104 ASN A CA 1
ATOM 867 C C . ASN A 1 104 ? -7.867 1.039 20.156 1 60.03 104 ASN A C 1
ATOM 869 O O . ASN A 1 104 ? -8.742 1.557 20.844 1 60.03 104 ASN A O 1
ATOM 873 N N . TYR A 1 105 ? -7.117 1.765 19.484 1 57.44 105 TYR A N 1
ATOM 874 C CA . TYR A 1 105 ? -7.332 3.205 19.391 1 57.44 105 TYR A CA 1
ATOM 875 C C . TYR A 1 105 ? -7.438 3.658 17.953 1 57.44 105 TYR A C 1
ATOM 877 O O . TYR A 1 105 ? -6.957 2.977 17.031 1 57.44 105 TYR A O 1
ATOM 885 N N . GLY A 1 106 ? -8.008 4.84 17.719 1 55.06 106 GLY A N 1
ATOM 886 C CA . GLY A 1 106 ? -8.148 5.363 16.375 1 55.06 106 GLY A CA 1
ATOM 887 C C . GLY A 1 106 ? -9.047 4.516 15.492 1 55.06 106 GLY A C 1
ATOM 888 O O . GLY A 1 106 ? -10.211 4.266 15.836 1 55.06 106 GLY A O 1
ATOM 889 N N . ASP A 1 107 ? -8.438 4.207 14.258 1 58.72 107 ASP A N 1
ATOM 890 C CA . ASP A 1 107 ? -9.164 3.26 13.414 1 58.72 107 ASP A CA 1
ATOM 891 C C . ASP A 1 107 ? -9.18 1.869 14.047 1 58.72 107 ASP A C 1
ATOM 893 O O . ASP A 1 107 ? -8.305 1.044 13.766 1 58.72 107 ASP A O 1
ATOM 897 N N . GLN A 1 108 ? -10.133 1.753 14.898 1 58.84 108 GLN A N 1
ATOM 898 C CA . GLN A 1 108 ? -10.227 0.539 15.703 1 58.84 108 GLN A CA 1
ATOM 899 C C . GLN A 1 108 ? -10.539 -0.675 14.836 1 58.84 108 GLN A C 1
ATOM 901 O O . GLN A 1 108 ? -11.125 -0.538 13.758 1 58.84 108 GLN A O 1
ATOM 906 N N . GLY A 1 109 ? -9.898 -1.779 15.219 1 66.31 109 GLY A N 1
ATOM 907 C CA . GLY A 1 109 ? -10.164 -3.049 14.555 1 66.31 109 GLY A CA 1
ATOM 908 C C . GLY A 1 109 ? -9 -3.549 13.727 1 66.31 109 GLY A C 1
ATOM 909 O O . GLY A 1 109 ? -7.871 -3.076 13.883 1 66.31 109 GLY A O 1
ATOM 910 N N . ILE A 1 110 ? -9.258 -4.57 12.891 1 79.62 110 ILE A N 1
ATOM 911 C CA . ILE A 1 110 ? -8.219 -5.273 12.148 1 79.62 110 ILE A CA 1
ATOM 912 C C . ILE A 1 110 ? -8.219 -4.816 10.695 1 79.62 110 ILE A C 1
ATOM 914 O O . ILE A 1 110 ? -7.219 -4.973 9.984 1 79.62 110 ILE A O 1
ATOM 918 N N . ILE A 1 111 ? -9.273 -4.129 10.289 1 84.56 111 ILE A N 1
ATOM 919 C CA . ILE A 1 111 ? -9.391 -3.754 8.891 1 84.56 111 ILE A CA 1
ATOM 920 C C . ILE A 1 111 ? -9.234 -2.242 8.742 1 84.56 111 ILE A C 1
ATOM 922 O O . ILE A 1 111 ? -9.805 -1.476 9.523 1 84.56 111 ILE A O 1
ATOM 926 N N . ILE A 1 112 ? -8.383 -1.843 7.875 1 87.31 112 ILE A N 1
ATOM 927 C CA . ILE A 1 112 ? -8.211 -0.441 7.508 1 87.31 112 ILE A CA 1
ATOM 928 C C . ILE A 1 112 ? -8.898 -0.176 6.168 1 87.31 112 ILE A C 1
ATOM 930 O O . ILE A 1 112 ? -8.625 -0.862 5.18 1 87.31 112 ILE A O 1
ATOM 934 N N . GLY A 1 113 ? -9.719 0.771 6.102 1 85.06 113 GLY A N 1
ATOM 935 C CA . GLY A 1 113 ? -10.523 1.066 4.93 1 85.06 113 GLY A CA 1
ATOM 936 C C . GLY A 1 113 ? -11.969 1.384 5.27 1 85.06 113 GLY A C 1
ATOM 937 O O . GLY A 1 113 ? -12.297 1.645 6.426 1 85.06 113 GLY A O 1
ATOM 938 N N . PRO A 1 114 ? -12.758 1.476 4.148 1 81.12 114 PRO A N 1
ATOM 939 C CA . PRO A 1 114 ? -14.172 1.749 4.395 1 81.12 114 PRO A CA 1
ATOM 940 C C . PRO A 1 114 ? -14.906 0.562 5.016 1 81.12 114 PRO A C 1
ATOM 942 O O . PRO A 1 114 ? -14.375 -0.554 5.027 1 81.12 114 PRO A O 1
ATOM 945 N N . ASN A 1 115 ? -16.047 0.869 5.551 1 73.19 115 ASN A N 1
ATOM 946 C CA . ASN A 1 115 ? -16.859 -0.205 6.113 1 73.19 115 ASN A CA 1
ATOM 947 C C . ASN A 1 115 ? -17.141 -1.295 5.082 1 73.19 115 ASN A C 1
ATOM 949 O O . ASN A 1 115 ? -17.469 -0.999 3.932 1 73.19 115 ASN A O 1
ATOM 953 N N . ILE A 1 116 ? -16.844 -2.529 5.445 1 64.25 116 ILE A N 1
ATOM 954 C CA . ILE A 1 116 ? -16.938 -3.713 4.598 1 64.25 116 ILE A CA 1
ATOM 955 C C . ILE A 1 116 ? -18.391 -4.129 4.445 1 64.25 116 ILE A C 1
ATOM 957 O O . ILE A 1 116 ? -18.859 -5.055 5.117 1 64.25 116 ILE A O 1
ATOM 961 N N . ASN A 1 117 ? -19.203 -3.299 4.375 1 66.88 117 ASN A N 1
ATOM 962 C CA . ASN A 1 117 ? -20.562 -3.752 4.117 1 66.88 117 ASN A CA 1
ATOM 963 C C . ASN A 1 117 ? -20.75 -4.164 2.66 1 66.88 117 ASN A C 1
ATOM 965 O O . ASN A 1 117 ? -21.859 -4.117 2.139 1 66.88 117 ASN A O 1
ATOM 969 N N . HIS A 1 118 ? -19.609 -4.742 2.189 1 68.06 118 HIS A N 1
ATOM 970 C CA . HIS A 1 118 ? -19.703 -5.008 0.758 1 68.06 118 HIS A CA 1
ATOM 971 C C . HIS A 1 118 ? -19.984 -6.48 0.491 1 68.06 118 HIS A C 1
ATOM 973 O O . HIS A 1 118 ? -19.594 -7.348 1.274 1 68.06 118 HIS A O 1
ATOM 979 N N . ASN A 1 119 ? -20.625 -6.762 -0.634 1 79.25 119 ASN A N 1
ATOM 980 C CA . ASN A 1 119 ? -21.172 -8.07 -0.988 1 79.25 119 ASN A CA 1
ATOM 981 C C . ASN A 1 119 ? -20.156 -8.906 -1.767 1 79.25 119 ASN A C 1
ATOM 983 O O . ASN A 1 119 ? -20.062 -10.117 -1.573 1 79.25 119 ASN A O 1
ATOM 987 N N . ASN A 1 120 ? -19.453 -8.383 -2.656 1 91.5 120 ASN A N 1
ATOM 988 C CA . ASN A 1 120 ? -18.5 -9.094 -3.502 1 91.5 120 ASN A CA 1
ATOM 989 C C . ASN A 1 120 ? -17.078 -8.57 -3.316 1 91.5 120 ASN A C 1
ATOM 991 O O . ASN A 1 120 ? -16.734 -7.504 -3.836 1 91.5 120 ASN A O 1
ATOM 995 N N . ILE A 1 121 ? -16.297 -9.383 -2.604 1 93.31 121 ILE A N 1
ATOM 996 C CA . ILE A 1 121 ? -14.969 -8.922 -2.188 1 93.31 121 ILE A CA 1
ATOM 997 C C . ILE A 1 121 ? -13.891 -9.766 -2.867 1 93.31 121 ILE A C 1
ATOM 999 O O . ILE A 1 121 ? -13.984 -10.992 -2.91 1 93.31 121 ILE A O 1
ATOM 1003 N N . ILE A 1 122 ? -12.953 -9.117 -3.416 1 95.75 122 ILE A N 1
ATOM 1004 C CA . ILE A 1 122 ? -11.797 -9.812 -3.975 1 95.75 122 ILE A CA 1
ATOM 1005 C C . ILE A 1 122 ? -10.617 -9.703 -3.01 1 95.75 122 ILE A C 1
ATOM 1007 O O . ILE A 1 122 ? -10.18 -8.602 -2.67 1 95.75 122 ILE A O 1
ATOM 1011 N N . ILE A 1 123 ? -10.141 -10.812 -2.611 1 95.19 123 ILE A N 1
ATOM 1012 C CA . ILE A 1 123 ? -8.938 -10.883 -1.797 1 95.19 123 ILE A CA 1
ATOM 1013 C C . ILE A 1 123 ? -7.707 -10.977 -2.701 1 95.19 123 ILE A C 1
ATOM 1015 O O . ILE A 1 123 ? -7.652 -11.812 -3.604 1 95.19 123 ILE A O 1
ATOM 1019 N N . ILE A 1 124 ? -6.793 -10.078 -2.449 1 96.31 124 ILE A N 1
ATOM 1020 C CA . ILE A 1 124 ? -5.602 -9.984 -3.287 1 96.31 124 ILE A CA 1
ATOM 1021 C C . ILE A 1 124 ? -4.363 -10.352 -2.471 1 96.31 124 ILE A C 1
ATOM 1023 O O . ILE A 1 124 ? -4.16 -9.82 -1.374 1 96.31 124 ILE A O 1
ATOM 1027 N N . ASP A 1 125 ? -3.535 -11.188 -3.029 1 93.12 125 ASP A N 1
ATOM 1028 C CA . ASP A 1 125 ? -2.25 -11.562 -2.449 1 93.12 125 ASP A CA 1
ATOM 1029 C C . ASP A 1 125 ? -1.233 -11.898 -3.539 1 93.12 125 ASP A C 1
ATOM 1031 O O . ASP A 1 125 ? -1.539 -11.812 -4.73 1 93.12 125 ASP A O 1
ATOM 1035 N N . ASP A 1 126 ? 0.025 -12.211 -3.109 1 92.19 126 ASP A N 1
ATOM 1036 C CA . ASP A 1 126 ? 1.064 -12.453 -4.105 1 92.19 126 ASP A CA 1
ATOM 1037 C C . ASP A 1 126 ? 1.097 -13.922 -4.52 1 92.19 126 ASP A C 1
ATOM 1039 O O . ASP A 1 126 ? 0.953 -14.242 -5.703 1 92.19 126 ASP A O 1
ATOM 1043 N N . VAL A 1 127 ? 1.264 -14.805 -3.506 1 88.5 127 VAL A N 1
ATOM 1044 C CA . VAL A 1 127 ? 1.385 -16.234 -3.793 1 88.5 127 VAL A CA 1
ATOM 1045 C C . VAL A 1 127 ? 0.408 -17.016 -2.924 1 88.5 127 VAL A C 1
ATOM 1047 O O . VAL A 1 127 ? 0.198 -16.688 -1.755 1 88.5 127 VAL A O 1
ATOM 1050 N N . LEU A 1 128 ? -0.232 -18.016 -3.523 1 83.31 128 LEU A N 1
ATOM 1051 C CA . LEU A 1 128 ? -1.075 -18.922 -2.746 1 83.31 128 LEU A CA 1
ATOM 1052 C C . LEU A 1 128 ? -0.263 -20.094 -2.209 1 83.31 128 LEU A C 1
ATOM 1054 O O . LEU A 1 128 ? 0.205 -20.938 -2.979 1 83.31 128 LEU A O 1
ATOM 1058 N N . THR A 1 129 ? -0.066 -20.141 -0.952 1 77.5 129 THR A N 1
ATOM 1059 C CA . THR A 1 129 ? 0.676 -21.234 -0.336 1 77.5 129 THR A CA 1
ATOM 1060 C C . THR A 1 129 ? -0.274 -22.219 0.328 1 77.5 129 THR A C 1
ATOM 1062 O O . THR A 1 129 ? -0.935 -23 -0.354 1 77.5 129 THR A O 1
ATOM 1065 N N . SER A 1 130 ? -0.525 -22.031 1.657 1 71.75 130 SER A N 1
ATOM 1066 C CA . SER A 1 130 ? -1.415 -22.953 2.363 1 71.75 130 SER A CA 1
ATOM 1067 C C . SER A 1 130 ? -2.855 -22.453 2.344 1 71.75 130 SER A C 1
ATOM 1069 O O . SER A 1 130 ? -3.791 -23.219 2.553 1 71.75 130 SER A O 1
ATOM 1071 N N . GLY A 1 131 ? -2.955 -21.219 2.135 1 77.81 131 GLY A N 1
ATOM 1072 C CA . GLY A 1 131 ? -4.289 -20.641 2.129 1 77.81 131 GLY A CA 1
ATOM 1073 C C . GLY A 1 131 ? -4.859 -20.438 3.521 1 77.81 131 GLY A C 1
ATOM 1074 O O . GLY A 1 131 ? -5.957 -19.891 3.676 1 77.81 131 GLY A O 1
ATOM 1075 N N . ILE A 1 132 ? -4.137 -20.781 4.48 1 77.25 132 ILE A N 1
ATOM 1076 C CA . ILE A 1 132 ? -4.605 -20.734 5.863 1 77.25 132 ILE A CA 1
ATOM 1077 C C . ILE A 1 132 ? -4.957 -19.297 6.238 1 77.25 132 ILE A C 1
ATOM 1079 O O . ILE A 1 132 ? -6.02 -19.047 6.812 1 77.25 132 ILE A O 1
ATOM 1083 N N . THR A 1 133 ? -4.141 -18.375 5.938 1 78.44 133 THR A N 1
ATOM 1084 C CA . THR A 1 133 ? -4.367 -16.969 6.277 1 78.44 133 THR A CA 1
ATOM 1085 C C . THR A 1 133 ? -5.656 -16.469 5.637 1 78.44 133 THR A C 1
ATOM 1087 O O . THR A 1 133 ? -6.461 -15.805 6.297 1 78.44 133 THR A O 1
ATOM 1090 N N . ILE A 1 134 ? -5.844 -16.781 4.449 1 84.62 134 ILE A N 1
ATOM 1091 C CA . ILE A 1 134 ? -7.012 -16.328 3.703 1 84.62 134 ILE A CA 1
ATOM 1092 C C . ILE A 1 134 ? -8.281 -16.922 4.316 1 84.62 134 ILE A C 1
ATOM 1094 O O . ILE A 1 134 ? -9.273 -16.203 4.516 1 84.62 134 ILE A O 1
ATOM 1098 N N . GLN A 1 135 ? -8.273 -18.156 4.637 1 85.44 135 GLN A N 1
ATOM 1099 C CA . GLN A 1 135 ? -9.43 -18.828 5.215 1 85.44 135 GLN A CA 1
ATOM 1100 C C . GLN A 1 135 ? -9.781 -18.234 6.582 1 85.44 135 GLN A C 1
ATOM 1102 O O . GLN A 1 135 ? -10.961 -18.094 6.914 1 85.44 135 GLN A O 1
ATOM 1107 N N . LYS A 1 136 ? -8.812 -17.969 7.328 1 82.12 136 LYS A N 1
ATOM 1108 C CA . LYS A 1 136 ? -9.047 -17.344 8.633 1 82.12 136 LYS A CA 1
ATOM 1109 C C . LYS A 1 136 ? -9.82 -16.047 8.492 1 82.12 136 LYS A C 1
ATOM 1111 O O . LYS A 1 136 ? -10.727 -15.766 9.281 1 82.12 136 LYS A O 1
ATOM 1116 N N . TYR A 1 137 ? -9.453 -15.312 7.523 1 80.38 137 TYR A N 1
ATOM 1117 C CA . TYR A 1 137 ? -10.133 -14.047 7.305 1 80.38 137 TYR A CA 1
ATOM 1118 C C . TYR A 1 137 ? -11.57 -14.273 6.848 1 80.38 137 TYR A C 1
ATOM 1120 O O . TYR A 1 137 ? -12.492 -13.617 7.336 1 80.38 137 TYR A O 1
ATOM 1128 N N . ILE A 1 138 ? -11.797 -15.141 5.926 1 82.69 138 ILE A N 1
ATOM 1129 C CA . ILE A 1 138 ? -13.125 -15.414 5.391 1 82.69 138 ILE A CA 1
ATOM 1130 C C . ILE A 1 138 ? -14.031 -15.922 6.504 1 82.69 138 ILE A C 1
ATOM 1132 O O . ILE A 1 138 ? -15.211 -15.57 6.562 1 82.69 138 ILE A O 1
ATOM 1136 N N . ASN A 1 139 ? -13.461 -16.656 7.375 1 82.44 139 ASN A N 1
ATOM 1137 C CA . ASN A 1 139 ? -14.242 -17.266 8.445 1 82.44 139 ASN A CA 1
ATOM 1138 C C . ASN A 1 139 ? -14.695 -16.234 9.477 1 82.44 139 ASN A C 1
ATOM 1140 O O . ASN A 1 139 ? -15.672 -16.453 10.195 1 82.44 139 ASN A O 1
ATOM 1144 N N . THR A 1 140 ? -13.984 -15.102 9.672 1 72.44 140 THR A N 1
ATOM 1145 C CA . THR A 1 140 ? -14.297 -14.094 10.68 1 72.44 140 THR A CA 1
ATOM 1146 C C . THR A 1 140 ? -15.406 -13.164 10.195 1 72.44 140 THR A C 1
ATOM 1148 O O . THR A 1 140 ? -15.969 -12.398 10.984 1 72.44 140 THR A O 1
ATOM 1151 N N . LYS A 1 141 ? -15.742 -13.203 8.984 1 69.12 141 LYS A N 1
ATOM 1152 C CA . LYS A 1 141 ? -16.641 -12.188 8.445 1 69.12 141 LYS A CA 1
ATOM 1153 C C . LYS A 1 141 ? -18.047 -12.742 8.266 1 69.12 141 LYS A C 1
ATOM 1155 O O . LYS A 1 141 ? -18.234 -13.945 8.117 1 69.12 141 LYS A O 1
ATOM 1160 N N . PRO A 1 142 ? -18.984 -11.711 8.367 1 59.34 142 PRO A N 1
ATOM 1161 C CA . PRO A 1 142 ? -20.391 -12.117 8.305 1 59.34 142 PRO A CA 1
ATOM 1162 C C . PRO A 1 142 ? -20.719 -12.898 7.035 1 59.34 142 PRO A C 1
ATOM 1164 O O . PRO A 1 142 ? -20.062 -12.727 6.012 1 59.34 142 PRO A O 1
ATOM 1167 N N . ASN A 1 143 ? -21.641 -13.828 7.113 1 62.09 143 ASN A N 1
ATOM 1168 C CA . ASN A 1 143 ? -22.094 -14.906 6.242 1 62.09 143 ASN A CA 1
ATOM 1169 C C . ASN A 1 143 ? -22.547 -14.375 4.883 1 62.09 143 ASN A C 1
ATOM 1171 O O . ASN A 1 143 ? -22.688 -15.141 3.926 1 62.09 143 ASN A O 1
ATOM 1175 N N . ASN A 1 144 ? -22.578 -12.977 4.695 1 65.38 144 ASN A N 1
ATOM 1176 C CA . ASN A 1 144 ? -23.266 -12.656 3.457 1 65.38 144 ASN A CA 1
ATOM 1177 C C . ASN A 1 144 ? -22.297 -12.188 2.373 1 65.38 144 ASN A C 1
ATOM 1179 O O . ASN A 1 144 ? -22.719 -11.914 1.242 1 65.38 144 ASN A O 1
ATOM 1183 N N . SER A 1 145 ? -21 -12.242 2.666 1 78.94 145 SER A N 1
ATOM 1184 C CA . SER A 1 145 ? -20.094 -11.734 1.645 1 78.94 145 SER A CA 1
ATOM 1185 C C . SER A 1 145 ? -19.547 -12.867 0.78 1 78.94 145 SER A C 1
ATOM 1187 O O . SER A 1 145 ? -19.312 -13.977 1.274 1 78.94 145 SER A O 1
ATOM 1189 N N . ILE A 1 146 ? -19.594 -12.617 -0.507 1 85.12 146 ILE A N 1
ATOM 1190 C CA . ILE A 1 146 ? -18.969 -13.516 -1.465 1 85.12 146 ILE A CA 1
ATOM 1191 C C . ILE A 1 146 ? -17.516 -13.102 -1.68 1 85.12 146 ILE A C 1
ATOM 1193 O O . ILE A 1 146 ? -17.219 -11.922 -1.881 1 85.12 146 ILE A O 1
ATOM 1197 N N . TYR A 1 147 ? -16.672 -14.109 -1.617 1 90.5 147 TYR A N 1
ATOM 1198 C CA . TYR A 1 147 ? -15.242 -13.828 -1.731 1 90.5 147 TYR A CA 1
ATOM 1199 C C . TYR A 1 147 ? -14.641 -14.508 -2.959 1 90.5 147 TYR A C 1
ATOM 1201 O O . TYR A 1 147 ? -15.047 -15.617 -3.316 1 90.5 147 TYR A O 1
ATOM 1209 N N . SER A 1 148 ? -13.797 -13.844 -3.617 1 94.75 148 SER A N 1
ATOM 1210 C CA . SER A 1 148 ? -12.898 -14.398 -4.625 1 94.75 148 SER A CA 1
ATOM 1211 C C . SER A 1 148 ? -11.445 -14.078 -4.309 1 94.75 148 SER A C 1
ATOM 1213 O O . SER A 1 148 ? -11.141 -13 -3.775 1 94.75 148 SER A O 1
ATOM 1215 N N . ILE A 1 149 ? -10.57 -15 -4.652 1 95 149 ILE A N 1
ATOM 1216 C CA . ILE A 1 149 ? -9.156 -14.836 -4.344 1 95 149 ILE A CA 1
ATOM 1217 C C . ILE A 1 149 ? -8.367 -14.672 -5.637 1 95 149 ILE A C 1
ATOM 1219 O O . ILE A 1 149 ? -8.555 -15.43 -6.59 1 95 149 ILE A O 1
ATOM 1223 N N . PHE A 1 150 ? -7.57 -13.648 -5.684 1 96.62 150 PHE A N 1
ATOM 1224 C CA . PHE A 1 150 ? -6.668 -13.422 -6.805 1 96.62 150 PHE A CA 1
ATOM 1225 C C . PHE A 1 150 ? -5.219 -13.406 -6.34 1 96.62 150 PHE A C 1
ATOM 1227 O O . PHE A 1 150 ? -4.859 -12.648 -5.434 1 96.62 150 PHE A O 1
ATOM 1234 N N . VAL A 1 151 ? -4.363 -14.195 -6.945 1 95.62 151 VAL A N 1
ATOM 1235 C CA . VAL A 1 151 ? -2.936 -14.227 -6.637 1 95.62 151 VAL A CA 1
ATOM 1236 C C . VAL A 1 151 ? -2.127 -14.102 -7.926 1 95.62 151 VAL A C 1
ATOM 1238 O O . VAL A 1 151 ? -2.656 -14.297 -9.023 1 95.62 151 VAL A O 1
ATOM 1241 N N . ALA A 1 152 ? -0.874 -13.633 -7.797 1 95.62 152 ALA A N 1
ATOM 1242 C CA . ALA A 1 152 ? -0.002 -13.516 -8.961 1 95.62 152 ALA A CA 1
ATOM 1243 C C . ALA A 1 152 ? 0.423 -14.898 -9.469 1 95.62 152 ALA A C 1
ATOM 1245 O O . ALA A 1 152 ? 0.423 -15.148 -10.672 1 95.62 152 ALA A O 1
ATOM 1246 N N . PHE A 1 153 ? 0.769 -15.742 -8.516 1 94.19 153 PHE A N 1
ATOM 1247 C CA . PHE A 1 153 ? 1.316 -17.047 -8.883 1 94.19 153 PHE A CA 1
ATOM 1248 C C . PHE A 1 153 ? 0.716 -18.156 -8.016 1 94.19 153 PHE A C 1
ATOM 1250 O O . PHE A 1 153 ? 0.67 -18.031 -6.789 1 94.19 153 PHE A O 1
ATOM 1257 N N . ASN A 1 154 ? 0.21 -19.141 -8.648 1 91.25 154 ASN A N 1
ATOM 1258 C CA . ASN A 1 154 ? -0.273 -20.344 -7.996 1 91.25 154 ASN A CA 1
ATOM 1259 C C . ASN A 1 154 ? 0.662 -21.531 -8.242 1 91.25 154 ASN A C 1
ATOM 1261 O O . ASN A 1 154 ? 0.754 -22.031 -9.367 1 91.25 154 ASN A O 1
ATOM 1265 N N . ARG A 1 155 ? 1.281 -21.938 -7.199 1 87.44 155 ARG A N 1
ATOM 1266 C CA . ARG A 1 155 ? 2.266 -23 -7.324 1 87.44 155 ARG A CA 1
ATOM 1267 C C . ARG A 1 155 ? 1.587 -24.344 -7.562 1 87.44 155 ARG A C 1
ATOM 1269 O O . ARG A 1 155 ? 2.215 -25.281 -8.055 1 87.44 155 ARG A O 1
ATOM 1276 N N . GLN A 1 156 ? 0.355 -24.531 -7.211 1 86.38 156 GLN A N 1
ATOM 1277 C CA . GLN A 1 156 ? -0.452 -25.719 -7.398 1 86.38 156 GLN A CA 1
ATOM 1278 C C . GLN A 1 156 ? 0.224 -26.938 -6.777 1 86.38 156 GLN A C 1
ATOM 1280 O O . GLN A 1 156 ? 0.325 -28 -7.414 1 86.38 156 GLN A O 1
ATOM 1285 N N . GLU A 1 157 ? 0.718 -26.734 -5.621 1 83.5 157 GLU A N 1
ATOM 1286 C CA . GLU A 1 157 ? 1.362 -27.797 -4.863 1 83.5 157 GLU A CA 1
ATOM 1287 C C . GLU A 1 157 ? 0.466 -28.281 -3.727 1 83.5 157 GLU A C 1
ATOM 1289 O O . GLU A 1 157 ? -0.415 -27.562 -3.268 1 83.5 157 GLU A O 1
ATOM 1294 N N . TYR A 1 158 ? 0.713 -29.547 -3.367 1 78.94 158 TYR A N 1
ATOM 1295 C CA . TYR A 1 158 ? 0.007 -30.094 -2.211 1 78.94 158 TYR A CA 1
ATOM 1296 C C . TYR A 1 158 ? 0.458 -29.406 -0.927 1 78.94 158 TYR A C 1
ATOM 1298 O O . TYR A 1 158 ? 1.611 -28.984 -0.813 1 78.94 158 TYR A O 1
ATOM 1306 N N . GLY A 1 159 ? -0.567 -29.156 -0.044 1 69.19 159 GLY A N 1
ATOM 1307 C CA . GLY A 1 159 ? -0.215 -28.641 1.27 1 69.19 159 GLY A CA 1
ATOM 1308 C C . GLY A 1 159 ? 0.634 -29.609 2.08 1 69.19 159 GLY A C 1
ATOM 1309 O O . GLY A 1 159 ? 1.155 -30.578 1.545 1 69.19 159 GLY A O 1
ATOM 1310 N N . ILE A 1 160 ? 0.719 -29.188 3.354 1 63.28 160 ILE A N 1
ATOM 1311 C CA . ILE A 1 160 ? 1.563 -29.984 4.246 1 63.28 160 ILE A CA 1
ATOM 1312 C C . ILE A 1 160 ? 0.981 -31.375 4.406 1 63.28 160 ILE A C 1
ATOM 1314 O O . ILE A 1 160 ? 1.723 -32.375 4.496 1 63.28 160 ILE A O 1
ATOM 1318 N N . SER A 1 161 ? -0.293 -31.406 4.387 1 63.25 161 SER A N 1
ATOM 1319 C CA . SER A 1 161 ? -0.934 -32.688 4.602 1 63.25 161 SER A CA 1
ATOM 1320 C C . SER A 1 161 ? -0.773 -33.594 3.383 1 63.25 161 SER A C 1
ATOM 1322 O O . SER A 1 161 ? -0.973 -34.812 3.473 1 63.25 161 SER A O 1
ATOM 1324 N N . ASN A 1 162 ? -0.271 -33.062 2.301 1 65.25 162 ASN A N 1
ATOM 1325 C CA . ASN A 1 162 ? -0.049 -33.781 1.042 1 65.25 162 ASN A CA 1
ATOM 1326 C C . ASN A 1 162 ? -1.333 -34.406 0.523 1 65.25 162 ASN A C 1
ATOM 1328 O O . ASN A 1 162 ? -1.29 -35.438 -0.156 1 65.25 162 ASN A O 1
ATOM 1332 N N . VAL A 1 163 ? -2.447 -34.062 0.971 1 70.44 163 VAL A N 1
ATOM 1333 C CA . VAL A 1 163 ? -3.717 -34.625 0.536 1 70.44 163 VAL A CA 1
ATOM 1334 C C . VAL A 1 163 ? -4.434 -33.656 -0.391 1 70.44 163 VAL A C 1
ATOM 1336 O O . VAL A 1 163 ? -4.926 -34.031 -1.454 1 70.44 163 VAL A O 1
ATOM 1339 N N . TYR A 1 164 ? -4.371 -32.406 0.021 1 76.94 164 TYR A N 1
ATOM 1340 C CA . TYR A 1 164 ? -5.066 -31.391 -0.77 1 76.94 164 TYR A CA 1
ATOM 1341 C C . TYR A 1 164 ? -4.148 -30.203 -1.07 1 76.94 164 TYR A C 1
ATOM 1343 O O . TYR A 1 164 ? -3.246 -29.891 -0.289 1 76.94 164 TYR A O 1
ATOM 1351 N N . SER A 1 165 ? -4.355 -29.641 -2.199 1 79.62 165 SER A N 1
ATOM 1352 C CA . SER A 1 165 ? -3.723 -28.359 -2.48 1 79.62 165 SER A CA 1
ATOM 1353 C C . SER A 1 165 ? -4.426 -27.219 -1.746 1 79.62 165 SER A C 1
ATOM 1355 O O . SER A 1 165 ? -5.535 -27.391 -1.241 1 79.62 165 SER A O 1
ATOM 1357 N N . ALA A 1 166 ? -3.715 -26.094 -1.613 1 78.12 166 ALA A N 1
ATOM 1358 C CA . ALA A 1 166 ? -4.332 -24.922 -1.003 1 78.12 166 ALA A CA 1
ATOM 1359 C C . ALA A 1 166 ? -5.652 -24.578 -1.688 1 78.12 166 ALA A C 1
ATOM 1361 O O . ALA A 1 166 ? -6.648 -24.281 -1.022 1 78.12 166 ALA A O 1
ATOM 1362 N N . THR A 1 167 ? -5.66 -24.578 -2.988 1 81.12 167 THR A N 1
ATOM 1363 C CA . THR A 1 167 ? -6.852 -24.281 -3.77 1 81.12 167 THR A CA 1
ATOM 1364 C C . THR A 1 167 ? -7.984 -25.25 -3.426 1 81.12 167 THR A C 1
ATOM 1366 O O . THR A 1 167 ? -9.125 -24.828 -3.223 1 81.12 167 THR A O 1
ATOM 1369 N N . GLU A 1 168 ? -7.68 -26.469 -3.35 1 82.25 168 GLU A N 1
ATOM 1370 C CA . GLU A 1 168 ? -8.68 -27.5 -3.039 1 82.25 168 GLU A CA 1
ATOM 1371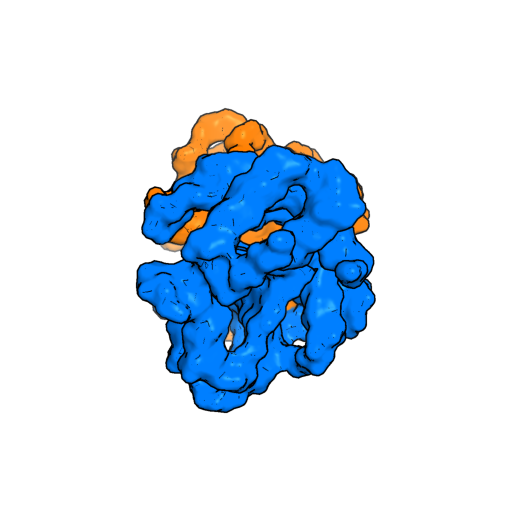 C C . GLU A 1 168 ? -9.219 -27.328 -1.621 1 82.25 168 GLU A C 1
ATOM 1373 O O . GLU A 1 168 ? -10.414 -27.484 -1.383 1 82.25 168 GLU A O 1
ATOM 1378 N N . GLU A 1 169 ? -8.352 -27.062 -0.761 1 82.75 169 GLU A N 1
ATOM 1379 C CA . GLU A 1 169 ? -8.766 -26.875 0.626 1 82.75 169 GLU A CA 1
ATOM 1380 C C . GLU A 1 169 ? -9.727 -25.688 0.759 1 82.75 169 GLU A C 1
ATOM 1382 O O . GLU A 1 169 ? -10.742 -25.781 1.45 1 82.75 169 GLU A O 1
ATOM 1387 N N . ILE A 1 170 ? -9.367 -24.641 0.134 1 85.75 170 ILE A N 1
ATOM 1388 C CA . ILE A 1 170 ? -10.211 -23.453 0.186 1 85.75 170 ILE A CA 1
ATOM 1389 C C . ILE A 1 170 ? -11.57 -23.75 -0.445 1 85.75 170 ILE A C 1
ATOM 1391 O O . ILE A 1 170 ? -12.609 -23.391 0.1 1 85.75 170 ILE A O 1
ATOM 1395 N N . LYS A 1 171 ? -11.594 -24.484 -1.519 1 85.5 171 LYS A N 1
ATOM 1396 C CA . LYS A 1 171 ? -12.836 -24.797 -2.215 1 85.5 171 LYS A CA 1
ATOM 1397 C C . LYS A 1 171 ? -13.711 -25.734 -1.38 1 85.5 171 LYS A C 1
ATOM 1399 O O . LYS A 1 171 ? -14.945 -25.641 -1.418 1 85.5 171 LYS A O 1
ATOM 1404 N N . ASN A 1 172 ? -13.086 -26.609 -0.684 1 85.75 172 ASN A N 1
ATOM 1405 C CA . ASN A 1 172 ? -13.82 -27.531 0.171 1 85.75 172 ASN A CA 1
ATOM 1406 C C . ASN A 1 172 ? -14.508 -26.797 1.323 1 85.75 172 ASN A C 1
ATOM 1408 O O . ASN A 1 172 ? -15.641 -27.125 1.681 1 85.75 172 ASN A O 1
ATOM 1412 N N . ASN A 1 173 ? -13.836 -25.875 1.867 1 86.44 173 ASN A N 1
ATOM 1413 C CA . ASN A 1 173 ? -14.352 -25.156 3.029 1 86.44 173 ASN A CA 1
ATOM 1414 C C . ASN A 1 173 ? -15.219 -23.969 2.615 1 86.44 173 ASN A C 1
ATOM 1416 O O . ASN A 1 173 ? -16.094 -23.531 3.371 1 86.44 173 ASN A O 1
ATOM 1420 N N . HIS A 1 174 ? -14.93 -23.5 1.437 1 87.5 174 HIS A N 1
ATOM 1421 C CA . HIS A 1 174 ? -15.625 -22.344 0.89 1 87.5 174 HIS A CA 1
ATOM 1422 C C . HIS A 1 174 ? -15.984 -22.547 -0.577 1 87.5 174 HIS A C 1
ATOM 1424 O O . HIS A 1 174 ? -15.406 -21.906 -1.46 1 87.5 174 HIS A O 1
ATOM 1430 N N . PRO A 1 175 ? -17.047 -23.297 -0.812 1 85.75 175 PRO A N 1
ATOM 1431 C CA . PRO A 1 175 ? -17.375 -23.734 -2.17 1 85.75 175 PRO A CA 1
ATOM 1432 C C . PRO A 1 175 ? -17.734 -22.578 -3.096 1 85.75 175 PRO A C 1
ATOM 1434 O O . PRO A 1 175 ? -17.594 -22.688 -4.316 1 85.75 175 PRO A O 1
ATOM 1437 N N . TYR A 1 176 ? -18.094 -21.531 -2.553 1 86.12 176 TYR A N 1
ATOM 1438 C CA . TYR A 1 176 ? -18.516 -20.406 -3.395 1 86.12 176 TYR A CA 1
ATOM 1439 C C . TYR A 1 176 ? -17.359 -19.453 -3.656 1 86.12 176 TYR A C 1
ATOM 1441 O O . TYR A 1 176 ? -17.5 -18.5 -4.434 1 86.12 176 TYR A O 1
ATOM 1449 N N . CYS A 1 177 ? -16.297 -19.719 -3.062 1 89.81 177 CYS A N 1
ATOM 1450 C CA . CYS A 1 177 ? -15.117 -18.875 -3.252 1 89.81 177 CYS A CA 1
ATOM 1451 C C . CYS A 1 177 ? -14.352 -19.281 -4.504 1 89.81 177 CYS A C 1
ATOM 1453 O O . CYS A 1 177 ? -13.977 -20.453 -4.652 1 89.81 177 CYS A O 1
ATOM 1455 N N . LYS A 1 178 ? -14.18 -18.359 -5.375 1 93 178 LYS A N 1
ATOM 1456 C CA . LYS A 1 178 ? -13.414 -18.609 -6.594 1 93 178 LYS A CA 1
ATOM 1457 C C . LYS A 1 178 ? -11.961 -18.172 -6.43 1 93 178 LYS A C 1
ATOM 1459 O O . LYS A 1 178 ? -11.68 -17.141 -5.801 1 93 178 LYS A O 1
ATOM 1464 N N . ILE A 1 179 ? -11.062 -18.938 -7.004 1 93.19 179 ILE A N 1
ATOM 1465 C CA . ILE A 1 179 ? -9.633 -18.656 -6.918 1 93.19 179 ILE A CA 1
ATOM 1466 C C . ILE A 1 179 ? -9.07 -18.422 -8.32 1 93.19 179 ILE A C 1
ATOM 1468 O O . ILE A 1 179 ? -9.258 -19.25 -9.211 1 93.19 179 ILE A O 1
ATOM 1472 N N . PHE A 1 180 ? -8.438 -17.297 -8.477 1 94.38 180 PHE A N 1
ATOM 1473 C CA . PHE A 1 180 ? -7.816 -16.922 -9.742 1 94.38 180 PHE A CA 1
ATOM 1474 C C . PHE A 1 180 ? -6.328 -16.641 -9.555 1 94.38 180 PHE A C 1
ATOM 1476 O O . PHE A 1 180 ? -5.906 -16.203 -8.484 1 94.38 180 PHE A O 1
ATOM 1483 N N . SER A 1 181 ? -5.531 -16.922 -10.516 1 94.38 181 SER A N 1
ATOM 1484 C CA . SER A 1 181 ? -4.121 -16.547 -10.547 1 94.38 181 SER A CA 1
ATOM 1485 C C . SER A 1 181 ? -3.732 -15.969 -11.898 1 94.38 181 SER A C 1
ATOM 1487 O O . SER A 1 181 ? -4.297 -16.344 -12.93 1 94.38 181 SER A O 1
ATOM 1489 N N . ILE A 1 182 ? -2.859 -15.016 -11.844 1 95 182 ILE A N 1
ATOM 1490 C CA . ILE A 1 182 ? -2.352 -14.484 -13.102 1 95 182 ILE A CA 1
ATOM 1491 C C . ILE A 1 182 ? -1.669 -15.594 -13.898 1 95 182 ILE A C 1
ATOM 1493 O O . ILE A 1 182 ? -2.02 -15.852 -15.047 1 95 182 ILE A O 1
ATOM 1497 N N . ILE A 1 183 ? -0.706 -16.25 -13.211 1 94.38 183 ILE A N 1
ATOM 1498 C CA . ILE A 1 183 ? -0.117 -17.438 -13.812 1 94.38 183 ILE A CA 1
ATOM 1499 C C . ILE A 1 183 ? -0.038 -18.562 -12.773 1 94.38 183 ILE A C 1
ATOM 1501 O O . ILE A 1 183 ? -0.154 -18.297 -11.57 1 94.38 183 ILE A O 1
ATOM 1505 N N . ASN A 1 184 ? 0.029 -19.734 -13.242 1 92.19 184 ASN A N 1
ATOM 1506 C CA . ASN A 1 184 ? 0.321 -20.891 -12.398 1 92.19 184 ASN A CA 1
ATOM 1507 C C . ASN A 1 184 ? 1.517 -21.688 -12.93 1 92.19 184 ASN A C 1
ATOM 1509 O O . ASN A 1 184 ? 2.113 -21.312 -13.938 1 92.19 184 ASN A O 1
ATOM 1513 N N . ILE A 1 185 ? 1.864 -22.703 -12.219 1 91.69 185 ILE A N 1
ATOM 1514 C CA . ILE A 1 185 ? 3.076 -23.438 -12.562 1 91.69 185 ILE A CA 1
ATOM 1515 C C . ILE A 1 185 ? 2.92 -24.078 -13.945 1 91.69 185 ILE A C 1
ATOM 1517 O O . ILE A 1 185 ? 3.889 -24.188 -14.695 1 91.69 185 ILE A O 1
ATOM 1521 N N . PHE A 1 186 ? 1.734 -24.406 -14.32 1 91.25 186 PHE A N 1
ATOM 1522 C CA . PHE A 1 186 ? 1.5 -25.016 -15.633 1 91.25 186 PHE A CA 1
ATOM 1523 C C . PHE A 1 186 ? 1.71 -23.984 -16.734 1 91.25 186 PHE A C 1
ATOM 1525 O O . PHE A 1 186 ? 2.236 -24.312 -17.797 1 91.25 186 PHE A O 1
ATOM 1532 N N . ASP A 1 187 ? 1.257 -22.797 -16.469 1 93.75 187 ASP A N 1
ATOM 1533 C CA . ASP A 1 187 ? 1.508 -21.719 -17.406 1 93.75 187 ASP A CA 1
ATOM 1534 C C . ASP A 1 187 ? 3.004 -21.531 -17.641 1 93.75 187 ASP A C 1
ATOM 1536 O O . ASP A 1 187 ? 3.441 -21.312 -18.781 1 93.75 187 ASP A O 1
ATOM 1540 N N . LEU A 1 188 ? 3.744 -21.562 -16.578 1 94.31 188 LEU A N 1
ATOM 1541 C CA . LEU A 1 188 ? 5.191 -21.406 -16.672 1 94.31 188 LEU A CA 1
ATOM 1542 C C . LEU A 1 188 ? 5.816 -22.547 -17.469 1 94.31 188 LEU A C 1
ATOM 1544 O O . LEU A 1 188 ? 6.637 -22.312 -18.359 1 94.31 188 LEU A O 1
ATOM 1548 N N . ILE A 1 189 ? 5.422 -23.781 -17.188 1 94.12 189 ILE A N 1
ATOM 1549 C CA . ILE A 1 189 ? 5.949 -24.953 -17.859 1 94.12 189 ILE A CA 1
ATOM 1550 C C . ILE A 1 189 ? 5.641 -24.859 -19.359 1 94.12 189 ILE A C 1
ATOM 1552 O O . ILE A 1 189 ? 6.527 -25.062 -20.203 1 94.12 189 ILE A O 1
ATOM 1556 N N . LYS A 1 190 ? 4.398 -24.547 -19.656 1 94.38 190 LYS A N 1
ATOM 1557 C CA . LYS A 1 190 ? 3.986 -24.422 -21.047 1 94.38 190 LYS A CA 1
ATOM 1558 C C . LYS A 1 190 ? 4.824 -23.375 -21.766 1 94.38 190 LYS A C 1
ATOM 1560 O O . LYS A 1 190 ? 5.219 -23.562 -22.922 1 94.38 190 LYS A O 1
ATOM 1565 N N . TYR A 1 191 ? 5.023 -22.297 -21.109 1 95.56 191 TYR A N 1
ATOM 1566 C CA . TYR A 1 191 ? 5.836 -21.234 -21.672 1 95.56 191 TYR A CA 1
ATOM 1567 C C . TYR A 1 191 ? 7.258 -21.703 -21.938 1 95.56 191 TYR A C 1
ATOM 1569 O O . TYR A 1 191 ? 7.809 -21.453 -23.016 1 95.56 191 TYR A O 1
ATOM 1577 N N . LEU A 1 192 ? 7.887 -22.359 -21.016 1 95.38 192 LEU A N 1
ATOM 1578 C CA . LEU A 1 192 ? 9.266 -22.828 -21.125 1 95.38 192 LEU A CA 1
ATOM 1579 C C . LEU A 1 192 ? 9.406 -23.859 -22.234 1 95.38 192 LEU A C 1
ATOM 1581 O O . LEU A 1 192 ? 10.406 -23.859 -22.953 1 95.38 192 LEU A O 1
ATOM 1585 N N . ILE A 1 193 ? 8.422 -24.719 -22.406 1 94.06 193 ILE A N 1
ATOM 1586 C CA . ILE A 1 193 ? 8.422 -25.734 -23.453 1 94.06 193 ILE A CA 1
ATOM 1587 C C . ILE A 1 193 ? 8.281 -25.062 -24.812 1 94.06 193 ILE A C 1
ATOM 1589 O O . ILE A 1 193 ? 9.07 -25.328 -25.719 1 94.06 193 ILE A O 1
ATOM 1593 N N . LYS A 1 194 ? 7.316 -24.203 -24.906 1 94.44 194 LYS A N 1
ATOM 1594 C CA . LYS A 1 194 ? 6.977 -23.578 -26.172 1 94.44 194 LYS A CA 1
ATOM 1595 C C . LYS A 1 194 ? 8.156 -22.781 -26.719 1 94.44 194 LYS A C 1
ATOM 1597 O O . LYS A 1 194 ? 8.414 -22.781 -27.922 1 94.44 194 LYS A O 1
ATOM 1602 N N . TYR A 1 195 ? 8.867 -22.156 -25.891 1 94.12 195 TYR A N 1
ATOM 1603 C CA . TYR A 1 195 ? 9.93 -21.266 -26.344 1 94.12 195 TYR A CA 1
ATOM 1604 C C . TYR A 1 195 ? 11.297 -21.875 -26.094 1 94.12 195 TYR A C 1
ATOM 1606 O O . TYR A 1 195 ? 12.32 -21.203 -26.234 1 94.12 195 TYR A O 1
ATOM 1614 N N . ASN A 1 196 ? 11.367 -23.109 -25.719 1 93.12 196 ASN A N 1
ATOM 1615 C CA . ASN A 1 196 ? 12.602 -23.859 -25.5 1 93.12 196 ASN A CA 1
ATOM 1616 C C . ASN A 1 196 ? 13.578 -23.109 -24.609 1 93.12 196 ASN A C 1
ATOM 1618 O O . ASN A 1 196 ? 14.734 -22.906 -24.969 1 93.12 196 ASN A O 1
ATOM 1622 N N . LYS A 1 197 ? 12.945 -22.594 -23.484 1 92.56 197 LYS A N 1
ATOM 1623 C CA . LYS A 1 197 ? 13.758 -21.828 -22.547 1 92.56 197 LYS A CA 1
ATOM 1624 C C . LYS A 1 197 ? 14.141 -22.656 -21.328 1 92.56 197 LYS A C 1
ATOM 1626 O O . LYS A 1 197 ? 13.336 -23.453 -20.828 1 92.56 197 LYS A O 1
ATOM 1631 N N . TYR A 1 198 ? 15.375 -22.531 -20.891 1 93.81 198 TYR A N 1
ATOM 1632 C CA . TYR A 1 198 ? 15.883 -23.125 -19.672 1 93.81 198 TYR A CA 1
ATOM 1633 C C . TYR A 1 198 ? 15.594 -24.609 -19.609 1 93.81 198 TYR A C 1
ATOM 1635 O O . TYR A 1 198 ? 15 -25.109 -18.656 1 93.81 198 TYR A O 1
ATOM 1643 N N . PRO A 1 199 ? 16.047 -25.438 -20.531 1 94.06 199 PRO A N 1
ATOM 1644 C CA . PRO A 1 199 ? 15.711 -26.859 -20.609 1 94.06 199 PRO A CA 1
ATOM 1645 C C . PRO A 1 199 ? 16.094 -27.625 -19.344 1 94.06 199 PRO A C 1
ATOM 1647 O O . PRO A 1 199 ? 15.336 -28.484 -18.891 1 94.06 199 PRO A O 1
ATOM 1650 N N . LYS A 1 200 ? 17.266 -27.375 -18.781 1 94.88 200 LYS A N 1
ATOM 1651 C CA . LYS A 1 200 ? 17.688 -28.078 -17.578 1 94.88 200 LYS A CA 1
ATOM 1652 C C . LYS A 1 200 ? 16.797 -27.719 -16.391 1 94.88 200 LYS A C 1
ATOM 1654 O O . LYS A 1 200 ? 16.422 -28.594 -15.609 1 94.88 200 LYS A O 1
ATOM 1659 N N . LYS A 1 201 ? 16.484 -26.438 -16.281 1 95.19 201 LYS A N 1
ATOM 1660 C CA . LYS A 1 201 ? 15.602 -25.984 -15.211 1 95.19 201 LYS A CA 1
ATOM 1661 C C . LYS A 1 201 ? 14.203 -26.578 -15.383 1 95.19 201 LYS A C 1
ATOM 1663 O O . LYS A 1 201 ? 13.562 -26.953 -14.398 1 95.19 201 LYS A O 1
ATOM 1668 N N . LEU A 1 202 ? 13.75 -26.625 -16.578 1 94.94 202 LEU A N 1
ATOM 1669 C CA . LEU A 1 202 ? 12.43 -27.172 -16.875 1 94.94 202 LEU A CA 1
ATOM 1670 C C . LEU A 1 202 ? 12.328 -28.625 -16.391 1 94.94 202 LEU A C 1
ATOM 1672 O O . LEU A 1 202 ? 11.328 -29.016 -15.797 1 94.94 202 LEU A O 1
ATOM 1676 N N . LYS A 1 203 ? 13.312 -29.422 -16.641 1 94.5 203 LYS A N 1
ATOM 1677 C CA . LYS A 1 203 ? 13.328 -30.812 -16.203 1 94.5 203 LYS A CA 1
ATOM 1678 C C . LYS A 1 203 ? 13.211 -30.922 -14.68 1 94.5 203 LYS A C 1
ATOM 1680 O O . LYS A 1 203 ? 12.484 -31.766 -14.164 1 94.5 203 LYS A O 1
ATOM 1685 N N . LYS A 1 204 ? 13.898 -30.031 -14.039 1 95.12 204 LYS A N 1
ATOM 1686 C CA . LYS A 1 204 ? 13.852 -30.016 -12.578 1 95.12 204 LYS A CA 1
ATOM 1687 C C . LYS A 1 204 ? 12.453 -29.656 -12.078 1 95.12 204 LYS A C 1
ATOM 1689 O O . LYS A 1 204 ? 11.977 -30.219 -11.094 1 95.12 204 LYS A O 1
ATOM 1694 N N . ILE A 1 205 ? 11.844 -28.703 -12.758 1 94.38 205 ILE A N 1
ATOM 1695 C CA . ILE A 1 205 ? 10.508 -28.25 -12.391 1 94.38 205 ILE A CA 1
ATOM 1696 C C . ILE A 1 205 ? 9.508 -29.391 -12.57 1 94.38 205 ILE A C 1
ATOM 1698 O O . ILE A 1 205 ? 8.68 -29.641 -11.695 1 94.38 205 ILE A O 1
ATOM 1702 N N . ILE A 1 206 ? 9.648 -30.094 -13.672 1 93.38 206 ILE A N 1
ATOM 1703 C CA . ILE A 1 206 ? 8.727 -31.188 -13.984 1 93.38 206 ILE A CA 1
ATOM 1704 C C . ILE A 1 206 ? 8.898 -32.312 -12.969 1 93.38 206 ILE A C 1
ATOM 1706 O O . ILE A 1 206 ? 7.91 -32.844 -12.453 1 93.38 206 ILE A O 1
ATOM 1710 N N . THR A 1 207 ? 10.102 -32.625 -12.664 1 93.31 207 THR A N 1
ATOM 1711 C CA . THR A 1 207 ? 10.375 -33.688 -11.672 1 93.31 207 THR A CA 1
ATOM 1712 C C . THR A 1 207 ? 9.781 -33.312 -10.32 1 93.31 207 THR A C 1
ATOM 1714 O O . THR A 1 207 ? 9.156 -34.125 -9.656 1 93.31 207 THR A O 1
ATOM 1717 N N . TYR A 1 208 ? 9.984 -32.062 -10.016 1 92.69 208 TYR A N 1
ATOM 1718 C CA . TYR A 1 208 ? 9.484 -31.547 -8.742 1 92.69 208 TYR A CA 1
ATOM 1719 C C . TYR A 1 208 ? 7.961 -31.609 -8.703 1 92.69 208 TYR A C 1
ATOM 1721 O O . TYR A 1 208 ? 7.375 -32.031 -7.703 1 92.69 208 TYR A O 1
ATOM 1729 N N . GLN A 1 209 ? 7.305 -31.203 -9.75 1 90.81 209 GLN A N 1
ATOM 1730 C CA . GLN A 1 209 ? 5.848 -31.141 -9.812 1 90.81 209 GLN A CA 1
ATOM 1731 C C . GLN A 1 209 ? 5.238 -32.531 -9.852 1 90.81 209 GLN A C 1
ATOM 1733 O O . GLN A 1 209 ? 4.129 -32.75 -9.359 1 90.81 209 GLN A O 1
ATOM 1738 N N . ASN A 1 210 ? 6 -33.5 -10.367 1 89.81 210 ASN A N 1
ATOM 1739 C CA . ASN A 1 210 ? 5.523 -34.875 -10.383 1 89.81 210 ASN A CA 1
ATOM 1740 C C . ASN A 1 210 ? 5.477 -35.469 -8.969 1 89.81 210 ASN A C 1
ATOM 1742 O O . ASN A 1 210 ? 4.695 -36.375 -8.703 1 89.81 210 ASN A O 1
ATOM 1746 N N . ILE A 1 211 ? 6.254 -34.906 -8.109 1 87.56 211 ILE A N 1
ATOM 1747 C CA . ILE A 1 211 ? 6.312 -35.375 -6.73 1 87.56 211 ILE A CA 1
ATOM 1748 C C . ILE A 1 211 ? 5.316 -34.625 -5.871 1 87.56 211 ILE A C 1
ATOM 1750 O O . ILE A 1 211 ? 4.539 -35.219 -5.121 1 87.56 211 ILE A O 1
ATOM 1754 N N . TYR A 1 212 ? 5.289 -33.25 -6.07 1 86.94 212 TYR A N 1
ATOM 1755 C CA . TYR A 1 212 ? 4.598 -32.438 -5.094 1 86.94 212 TYR A CA 1
ATOM 1756 C C . TYR A 1 212 ? 3.404 -31.719 -5.727 1 86.94 212 TYR A C 1
ATOM 1758 O O . TYR A 1 212 ? 2.574 -31.141 -5.023 1 86.94 212 TYR A O 1
ATOM 1766 N N . GLY A 1 213 ? 3.334 -31.719 -7.012 1 86.12 213 GLY A N 1
ATOM 1767 C CA . GLY A 1 213 ? 2.279 -31 -7.715 1 86.12 213 GLY A CA 1
ATOM 1768 C C . GLY A 1 213 ? 0.936 -31.703 -7.645 1 86.12 213 GLY A C 1
ATOM 1769 O O . GLY A 1 213 ? 0.871 -32.906 -7.414 1 86.12 213 GLY A O 1
ATOM 1770 N N . CYS A 1 214 ? -0.128 -30.844 -7.715 1 79.81 214 CYS A N 1
ATOM 1771 C CA . CYS A 1 214 ? -1.479 -31.406 -7.656 1 79.81 214 CYS A CA 1
ATOM 1772 C C . CYS A 1 214 ? -1.878 -32 -8.992 1 79.81 214 CYS A C 1
ATOM 1774 O O . CYS A 1 214 ? -2.857 -32.75 -9.078 1 79.81 214 CYS A O 1
ATOM 1776 N N . LYS A 1 215 ? -1.343 -31.625 -10.031 1 71.31 215 LYS A N 1
ATOM 1777 C CA . LYS A 1 215 ? -1.592 -32.219 -11.344 1 71.31 215 LYS A CA 1
ATOM 1778 C C . LYS A 1 215 ? -0.324 -32.844 -11.914 1 71.31 215 LYS A C 1
ATOM 1780 O O . LYS A 1 215 ? 0.778 -32.344 -11.695 1 71.31 215 LYS A O 1
ATOM 1785 N N . LYS A 1 216 ? -0.45 -34.188 -12.211 1 63.41 216 LYS A N 1
ATOM 1786 C CA . LYS A 1 216 ? 0.711 -34.875 -12.766 1 63.41 216 LYS A CA 1
ATOM 1787 C C . LYS A 1 216 ? 0.928 -34.5 -14.227 1 63.41 216 LYS A C 1
ATOM 1789 O O . LYS A 1 216 ? -0.034 -34.312 -14.977 1 63.41 216 LYS A O 1
ATOM 1794 N N . TYR A 1 217 ? 2.049 -33.719 -14.57 1 57.88 217 TYR A N 1
ATOM 1795 C CA . TYR A 1 217 ? 2.43 -33.344 -15.922 1 57.88 217 TYR A CA 1
ATOM 1796 C C . TYR A 1 217 ? 2.941 -34.531 -16.703 1 57.88 217 TYR A C 1
ATOM 1798 O O . TYR A 1 217 ? 3.795 -35.281 -16.219 1 57.88 217 TYR A O 1
ATOM 180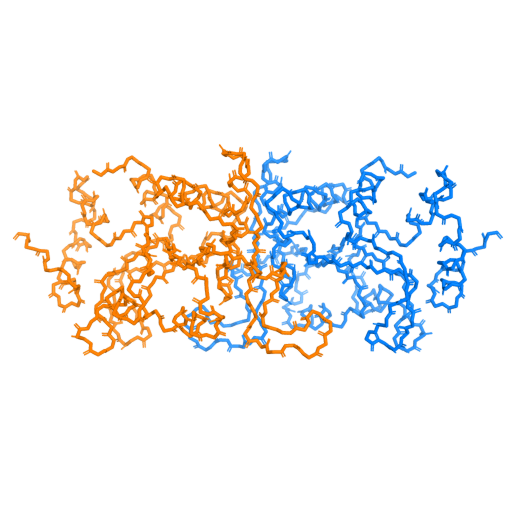6 N N . ILE A 1 218 ? 2.029 -35.281 -17.281 1 48.88 218 ILE A N 1
ATOM 1807 C CA . ILE A 1 218 ? 2.527 -36.312 -18.156 1 48.88 218 ILE A CA 1
ATOM 1808 C C . ILE A 1 218 ? 3.256 -35.688 -19.344 1 48.88 218 ILE A C 1
ATOM 1810 O O . ILE A 1 218 ? 2.662 -34.938 -20.109 1 48.88 218 ILE A O 1
ATOM 1814 N N . ILE A 1 219 ? 4.496 -35.469 -19.234 1 43.88 219 ILE A N 1
ATOM 1815 C CA . ILE A 1 219 ? 5.223 -35.25 -20.484 1 43.88 219 ILE A CA 1
ATOM 1816 C C . ILE A 1 219 ? 5.203 -36.5 -21.328 1 43.88 219 ILE A C 1
ATOM 1818 O O . ILE A 1 219 ? 5.391 -37.625 -20.797 1 43.88 219 ILE A O 1
ATOM 1822 N N . MET B 1 1 ? -0.903 31.406 -1.256 1 78.44 1 MET B N 1
ATOM 1823 C CA . MET B 1 1 ? -0.903 29.953 -1.157 1 78.44 1 MET B CA 1
ATOM 1824 C C . MET B 1 1 ? -0.738 29.312 -2.533 1 78.44 1 MET B C 1
ATOM 1826 O O . MET B 1 1 ? -1.32 29.781 -3.514 1 78.44 1 MET B O 1
ATOM 1830 N N . ARG B 1 2 ? 0.108 28.344 -2.621 1 82.75 2 ARG B N 1
ATOM 1831 C CA . ARG B 1 2 ? 0.305 27.625 -3.875 1 82.75 2 ARG B CA 1
ATOM 1832 C C . ARG B 1 2 ? -0.979 26.938 -4.316 1 82.75 2 ARG B C 1
ATOM 1834 O O . ARG B 1 2 ? -1.729 26.422 -3.484 1 82.75 2 ARG B O 1
ATOM 1841 N N . GLU B 1 3 ? -1.134 26.891 -5.629 1 88.62 3 GLU B N 1
ATOM 1842 C CA . GLU B 1 3 ? -2.371 26.375 -6.207 1 88.62 3 GLU B CA 1
ATOM 1843 C C . GLU B 1 3 ? -2.578 24.906 -5.84 1 88.62 3 GLU B C 1
ATOM 1845 O O . GLU B 1 3 ? -3.703 24.484 -5.562 1 88.62 3 GLU B O 1
ATOM 1850 N N . TRP B 1 4 ? -1.534 24.172 -5.832 1 87.81 4 TRP B N 1
ATOM 1851 C CA . TRP B 1 4 ? -1.686 22.75 -5.559 1 87.81 4 TRP B CA 1
ATOM 1852 C C . TRP B 1 4 ? -2.045 22.516 -4.098 1 87.81 4 TRP B C 1
ATOM 1854 O O . TRP B 1 4 ? -2.752 21.547 -3.775 1 87.81 4 TRP B O 1
ATOM 1864 N N . LYS B 1 5 ? -1.643 23.344 -3.221 1 91.56 5 LYS B N 1
ATOM 1865 C CA . LYS B 1 5 ? -2.049 23.25 -1.822 1 91.56 5 LYS B CA 1
ATOM 1866 C C . LYS B 1 5 ? -3.545 23.516 -1.665 1 91.56 5 LYS B C 1
ATOM 1868 O O . LYS B 1 5 ? -4.227 22.797 -0.925 1 91.56 5 LYS B O 1
ATOM 1873 N N . LYS B 1 6 ? -3.957 24.547 -2.412 1 94.31 6 LYS B N 1
ATOM 1874 C CA . LYS B 1 6 ? -5.387 24.828 -2.416 1 94.31 6 LYS B CA 1
ATOM 1875 C C . LYS B 1 6 ? -6.195 23.625 -2.891 1 94.31 6 LYS B C 1
ATOM 1877 O O . LYS B 1 6 ? -7.188 23.25 -2.264 1 94.31 6 LYS B O 1
ATOM 1882 N N . LYS B 1 7 ? -5.754 23.047 -3.947 1 94.75 7 LYS B N 1
ATOM 1883 C CA . LYS B 1 7 ? -6.449 21.891 -4.52 1 94.75 7 LYS B CA 1
ATOM 1884 C C . LYS B 1 7 ? -6.477 20.719 -3.535 1 94.75 7 LYS B C 1
ATOM 1886 O O . LYS B 1 7 ? -7.465 20 -3.457 1 94.75 7 LYS B O 1
ATOM 1891 N N . PHE B 1 8 ? -5.398 20.578 -2.846 1 95.06 8 PHE B N 1
ATOM 1892 C CA . PHE B 1 8 ? -5.34 19.484 -1.872 1 95.06 8 PHE B CA 1
ATOM 1893 C C . PHE B 1 8 ? -6.312 19.734 -0.726 1 95.06 8 PHE B C 1
ATOM 1895 O O . PHE B 1 8 ? -6.977 18.812 -0.256 1 95.06 8 PHE B O 1
ATOM 1902 N N . ILE B 1 9 ? -6.367 20.984 -0.269 1 95.94 9 ILE B N 1
ATOM 1903 C CA . ILE B 1 9 ? -7.289 21.328 0.809 1 95.94 9 ILE B CA 1
ATOM 1904 C C . ILE B 1 9 ? -8.727 21.047 0.365 1 95.94 9 ILE B C 1
ATOM 1906 O O . ILE B 1 9 ? -9.492 20.406 1.087 1 95.94 9 ILE B O 1
ATOM 1910 N N . GLU B 1 10 ? -9.07 21.469 -0.814 1 95.75 10 GLU B N 1
ATOM 1911 C CA . GLU B 1 10 ? -10.414 21.266 -1.355 1 95.75 10 GLU B CA 1
ATOM 1912 C C . GLU B 1 10 ? -10.711 19.781 -1.512 1 95.75 10 GLU B C 1
ATOM 1914 O O . GLU B 1 10 ? -11.812 19.328 -1.18 1 95.75 10 GLU B O 1
ATOM 1919 N N . PHE B 1 11 ? -9.75 19.125 -2 1 93.56 11 PHE B N 1
ATOM 1920 C CA . PHE B 1 11 ? -9.859 17.688 -2.16 1 93.56 11 PHE B CA 1
ATOM 1921 C C . PHE B 1 11 ? -10.109 17.016 -0.817 1 93.56 11 PHE B C 1
ATOM 1923 O O . PHE B 1 11 ? -10.977 16.141 -0.702 1 93.56 11 PHE B O 1
ATOM 1930 N N . SER B 1 12 ? -9.32 17.359 0.179 1 94.19 12 SER B N 1
ATOM 1931 C CA . SER B 1 12 ? -9.406 16.766 1.509 1 94.19 12 SER B CA 1
ATOM 1932 C C . SER B 1 12 ? -10.75 17.062 2.168 1 94.19 12 SER B C 1
ATOM 1934 O O . SER B 1 12 ? -11.336 16.203 2.82 1 94.19 12 SER B O 1
ATOM 1936 N N . LEU B 1 13 ? -11.242 18.297 1.961 1 94.06 13 LEU B N 1
ATOM 1937 C CA . LEU B 1 13 ? -12.531 18.688 2.529 1 94.06 13 LEU B CA 1
ATOM 1938 C C . LEU B 1 13 ? -13.68 17.969 1.814 1 94.06 13 LEU B C 1
ATOM 1940 O O . LEU B 1 13 ? -14.594 17.469 2.461 1 94.06 13 LEU B O 1
ATOM 1944 N N . HIS B 1 14 ? -13.578 17.859 0.544 1 92 14 HIS B N 1
ATOM 1945 C CA . HIS B 1 14 ? -14.625 17.25 -0.273 1 92 14 HIS B CA 1
ATOM 1946 C C . HIS B 1 14 ? -14.766 15.758 0.032 1 92 14 HIS B C 1
ATOM 1948 O O . HIS B 1 14 ? -15.883 15.227 0.042 1 92 14 HIS B O 1
ATOM 1954 N N . ASN B 1 15 ? -13.695 15.133 0.27 1 89.69 15 ASN B N 1
ATOM 1955 C CA . ASN B 1 15 ? -13.711 13.688 0.48 1 89.69 15 ASN B CA 1
ATOM 1956 C C . ASN B 1 15 ? -13.727 13.336 1.966 1 89.69 15 ASN B C 1
ATOM 1958 O O . ASN B 1 15 ? -13.469 12.195 2.342 1 89.69 15 ASN B O 1
ATOM 1962 N N . LYS B 1 16 ? -13.891 14.266 2.775 1 89.75 16 LYS B N 1
ATOM 1963 C CA . LYS B 1 16 ? -14.055 14.102 4.219 1 89.75 16 LYS B CA 1
ATOM 1964 C C . LYS B 1 16 ? -12.797 13.523 4.852 1 89.75 16 LYS B C 1
ATOM 1966 O O . LYS B 1 16 ? -12.875 12.773 5.828 1 89.75 16 LYS B O 1
ATOM 1971 N N . ILE B 1 17 ? -11.734 13.797 4.176 1 90.31 17 ILE B N 1
ATOM 1972 C CA . ILE B 1 17 ? -10.43 13.445 4.738 1 90.31 17 ILE B CA 1
ATOM 1973 C C . ILE B 1 17 ? -10.086 14.414 5.867 1 90.31 17 ILE B C 1
ATOM 1975 O O . ILE B 1 17 ? -9.531 14.008 6.891 1 90.31 17 ILE B O 1
ATOM 1979 N N . LEU B 1 18 ? -10.352 15.656 5.59 1 93.12 18 LEU B N 1
ATOM 1980 C CA . LEU B 1 18 ? -10.289 16.703 6.605 1 93.12 18 LEU B CA 1
ATOM 1981 C C . LEU B 1 18 ? -11.695 17.125 7.035 1 93.12 18 LEU B C 1
ATOM 1983 O O . LEU B 1 18 ? -12.5 17.547 6.207 1 93.12 18 LEU B O 1
ATOM 1987 N N . THR B 1 19 ? -11.953 16.953 8.297 1 94.38 19 THR B N 1
ATOM 1988 C CA . THR B 1 19 ? -13.289 17.234 8.805 1 94.38 19 THR B CA 1
ATOM 1989 C C . THR B 1 19 ? -13.219 18.125 10.047 1 94.38 19 THR B C 1
ATOM 1991 O O . THR B 1 19 ? -12.18 18.203 10.703 1 94.38 19 THR B O 1
ATOM 1994 N N . PHE B 1 20 ? -14.336 18.812 10.266 1 95.62 20 PHE B N 1
ATOM 1995 C CA . PHE B 1 20 ? -14.445 19.672 11.438 1 95.62 20 PHE B CA 1
ATOM 1996 C C . PHE B 1 20 ? -15.43 19.094 12.445 1 95.62 20 PHE B C 1
ATOM 1998 O O . PHE B 1 20 ? -16.406 18.438 12.07 1 95.62 20 PHE B O 1
ATOM 2005 N N . GLY B 1 21 ? -15.148 19.234 13.664 1 94.12 21 GLY B N 1
ATOM 2006 C CA . GLY B 1 21 ? -15.969 18.719 14.75 1 94.12 21 GLY B CA 1
ATOM 2007 C C . GLY B 1 21 ? -15.242 18.672 16.078 1 94.12 21 GLY B C 1
ATOM 2008 O O . GLY B 1 21 ? -14.445 19.562 16.391 1 94.12 21 GLY B O 1
ATOM 2009 N N . LYS B 1 22 ? -15.68 17.766 16.969 1 94 22 LYS B N 1
ATOM 2010 C CA . LYS B 1 22 ? -15.016 17.5 18.234 1 94 22 LYS B CA 1
ATOM 2011 C C . LYS B 1 22 ? -14.391 16.109 18.25 1 94 22 LYS B C 1
ATOM 2013 O O . LYS B 1 22 ? -15.102 15.102 18.328 1 94 22 LYS B O 1
ATOM 2018 N N . PHE B 1 23 ? -13.133 16.031 18.219 1 91.75 23 PHE B N 1
ATOM 2019 C CA . PHE B 1 23 ? -12.43 14.766 18.094 1 91.75 23 PHE B CA 1
ATOM 2020 C C . PHE B 1 23 ? -11.461 14.578 19.25 1 91.75 23 PHE B C 1
ATOM 2022 O O . PHE B 1 23 ? -10.617 15.438 19.516 1 91.75 23 PHE B O 1
ATOM 2029 N N . GLN B 1 24 ? -11.555 13.484 19.844 1 88.75 24 GLN B N 1
ATOM 2030 C CA . GLN B 1 24 ? -10.609 13.156 20.906 1 88.75 24 GLN B CA 1
ATOM 2031 C C . GLN B 1 24 ? -9.328 12.547 20.328 1 88.75 24 GLN B C 1
ATOM 2033 O O . GLN B 1 24 ? -9.375 11.523 19.641 1 88.75 24 GLN B O 1
ATOM 2038 N N . LEU B 1 25 ? -8.203 13.133 20.609 1 81.12 25 LEU B N 1
ATOM 2039 C CA . LEU B 1 25 ? -6.914 12.648 20.125 1 81.12 25 LEU B CA 1
ATOM 2040 C C . LEU B 1 25 ? -6.277 11.695 21.125 1 81.12 25 LEU B C 1
ATOM 2042 O O . LEU B 1 25 ? -6.746 11.578 22.266 1 81.12 25 LEU B O 1
ATOM 2046 N N . LYS B 1 26 ? -5.246 11 20.641 1 72.5 26 LYS B N 1
ATOM 2047 C CA . LYS B 1 26 ? -4.508 10.086 21.516 1 72.5 26 LYS B CA 1
ATOM 2048 C C . LYS B 1 26 ? -3.936 10.828 22.719 1 72.5 26 LYS B C 1
ATOM 2050 O O . LYS B 1 26 ? -3.783 10.242 23.797 1 72.5 26 LYS B O 1
ATOM 2055 N N . SER B 1 27 ? -3.605 12.086 22.609 1 72.81 27 SER B N 1
ATOM 2056 C CA . SER B 1 27 ? -3.057 12.93 23.656 1 72.81 27 SER B CA 1
ATOM 2057 C C . SER B 1 27 ? -4.113 13.266 24.703 1 72.81 27 SER B C 1
ATOM 2059 O O . SER B 1 27 ? -3.793 13.773 25.781 1 72.81 27 SER B O 1
ATOM 2061 N N . GLY B 1 28 ? -5.363 12.961 24.406 1 78.62 28 GLY B N 1
ATOM 2062 C CA . GLY B 1 28 ? -6.457 13.32 25.281 1 78.62 28 GLY B CA 1
ATOM 2063 C C . GLY B 1 28 ? -7.102 14.648 24.922 1 78.62 28 GLY B C 1
ATOM 2064 O O . GLY B 1 28 ? -8.164 14.992 25.453 1 78.62 28 GLY B O 1
ATOM 2065 N N . ARG B 1 29 ? -6.445 15.32 24.016 1 84.44 29 ARG B N 1
ATOM 2066 C CA . ARG B 1 29 ? -6.969 16.609 23.594 1 84.44 29 ARG B CA 1
ATOM 2067 C C . ARG B 1 29 ? -8.195 16.453 22.703 1 84.44 29 ARG B C 1
ATOM 2069 O O . ARG B 1 29 ? -8.352 15.43 22.031 1 84.44 29 ARG B O 1
ATOM 2076 N N . ASN B 1 30 ? -9.055 17.484 22.844 1 91.38 30 ASN B N 1
ATOM 2077 C CA . ASN B 1 30 ? -10.195 17.547 21.938 1 91.38 30 ASN B CA 1
ATOM 2078 C C . ASN B 1 30 ? -9.938 18.5 20.781 1 91.38 30 ASN B C 1
ATOM 2080 O O . ASN B 1 30 ? -9.992 19.719 20.953 1 91.38 30 ASN B O 1
ATOM 2084 N N . SER B 1 31 ? -9.758 17.969 19.625 1 92.12 31 SER B N 1
ATOM 2085 C CA . SER B 1 31 ? -9.422 18.75 18.453 1 92.12 31 SER B CA 1
ATOM 2086 C C . SER B 1 31 ? -10.672 19.156 17.672 1 92.12 31 SER B C 1
ATOM 2088 O O . SER B 1 31 ? -11.594 18.344 17.516 1 92.12 31 SER B O 1
ATOM 2090 N N . PRO B 1 32 ? -10.719 20.422 17.219 1 95.56 32 PRO B N 1
ATOM 2091 C CA . PRO B 1 32 ? -11.844 20.859 16.391 1 95.56 32 PRO B CA 1
ATOM 2092 C C . PRO B 1 32 ? -11.734 20.406 14.938 1 95.56 32 PRO B C 1
ATOM 2094 O O . PRO B 1 32 ? -12.625 20.672 14.133 1 95.56 32 PRO B O 1
ATOM 2097 N N . TYR B 1 33 ? -10.727 19.828 14.547 1 93.81 33 TYR B N 1
ATOM 2098 C CA . TYR B 1 33 ? -10.523 19.297 13.211 1 93.81 33 TYR B CA 1
ATOM 2099 C C . TYR B 1 33 ? -9.836 17.938 13.266 1 93.81 33 TYR B C 1
ATOM 2101 O O . TYR B 1 33 ? -9.18 17.609 14.258 1 93.81 33 TYR B O 1
ATOM 2109 N N . PHE B 1 34 ? -10.055 17.172 12.234 1 91.81 34 PHE B N 1
ATOM 2110 C CA . PHE B 1 34 ? -9.477 15.828 12.18 1 91.81 34 PHE B CA 1
ATOM 2111 C C . PHE B 1 34 ? -9.133 15.445 10.742 1 91.81 34 PHE B C 1
ATOM 2113 O O . PHE B 1 34 ? -9.898 15.727 9.82 1 91.81 34 PHE B O 1
ATOM 2120 N N . PHE B 1 35 ? -7.91 14.984 10.625 1 90.75 35 PHE B N 1
ATOM 2121 C CA . PHE B 1 35 ? -7.43 14.484 9.344 1 90.75 35 PHE B CA 1
ATOM 2122 C C . PHE B 1 35 ? -7.375 12.961 9.352 1 90.75 35 PHE B C 1
ATOM 2124 O O . PHE B 1 35 ? -6.598 12.367 10.102 1 90.75 35 PHE B O 1
ATOM 2131 N N . ASN B 1 36 ? -8.203 12.328 8.484 1 85.06 36 ASN B N 1
ATOM 2132 C CA . ASN B 1 36 ? -8.289 10.875 8.43 1 85.06 36 ASN B CA 1
ATOM 2133 C C . ASN B 1 36 ? -7.941 10.344 7.039 1 85.06 36 ASN B C 1
ATOM 2135 O O . ASN B 1 36 ? -8.766 10.398 6.129 1 85.06 36 ASN B O 1
ATOM 2139 N N . SER B 1 37 ? -6.793 9.695 6.988 1 81.5 37 SER B N 1
ATOM 2140 C CA . SER B 1 37 ? -6.285 9.234 5.699 1 81.5 37 SER B CA 1
ATOM 2141 C C . SER B 1 37 ? -6.992 7.953 5.254 1 81.5 37 SER B C 1
ATOM 2143 O O . SER B 1 37 ? -6.77 7.473 4.141 1 81.5 37 SER B O 1
ATOM 2145 N N . LYS B 1 38 ? -7.84 7.41 6.117 1 76.44 38 LYS B N 1
ATOM 2146 C CA . LYS B 1 38 ? -8.562 6.191 5.766 1 76.44 38 LYS B CA 1
ATOM 2147 C C . LYS B 1 38 ? -9.484 6.422 4.566 1 76.44 38 LYS B C 1
ATOM 2149 O O . LYS B 1 38 ? -9.883 5.473 3.895 1 76.44 38 LYS B O 1
ATOM 2154 N N . TYR B 1 39 ? -9.797 7.641 4.266 1 81.88 39 TYR B N 1
ATOM 2155 C CA . TYR B 1 39 ? -10.758 7.941 3.217 1 81.88 39 TYR B CA 1
ATOM 2156 C C . TYR B 1 39 ? -10.086 7.973 1.85 1 81.88 39 TYR B C 1
ATOM 2158 O O . TYR B 1 39 ? -10.75 8.164 0.827 1 81.88 39 TYR B O 1
ATOM 2166 N N . PHE B 1 40 ? -8.812 7.688 1.772 1 88.94 40 PHE B N 1
ATOM 2167 C CA . PHE B 1 40 ? -8.117 7.543 0.5 1 88.94 40 PHE B CA 1
ATOM 2168 C C . PHE B 1 40 ? -8.219 6.117 -0.018 1 88.94 40 PHE B C 1
ATOM 2170 O O . PHE B 1 40 ? -7.367 5.664 -0.786 1 88.94 40 PHE B O 1
ATOM 2177 N N . TYR B 1 41 ? -9.328 5.504 0.187 1 91.81 41 TYR B N 1
ATOM 2178 C CA . TYR B 1 41 ? -9.391 4.059 0.003 1 91.81 41 TYR B CA 1
ATOM 2179 C C . TYR B 1 41 ? -9.93 3.705 -1.376 1 91.81 41 TYR B C 1
ATOM 2181 O O . TYR B 1 41 ? -10.305 2.557 -1.626 1 91.81 41 TYR B O 1
ATOM 2189 N N . THR B 1 42 ? -10.117 4.68 -2.271 1 94.56 42 THR B N 1
ATOM 2190 C CA . THR B 1 42 ? -10.461 4.34 -3.646 1 94.56 42 THR B CA 1
ATOM 2191 C C . THR B 1 42 ? -9.258 4.504 -4.566 1 94.56 42 THR B C 1
ATOM 2193 O O . THR B 1 42 ? -8.328 5.254 -4.254 1 94.56 42 THR B O 1
ATOM 2196 N N . GLY B 1 43 ? -9.32 3.795 -5.691 1 96.19 43 GLY B N 1
ATOM 2197 C CA . GLY B 1 43 ? -8.25 3.938 -6.664 1 96.19 43 GLY B CA 1
ATOM 2198 C C . GLY B 1 43 ? -8.008 5.379 -7.078 1 96.19 43 GLY B C 1
ATOM 2199 O O . GLY B 1 43 ? -6.859 5.824 -7.141 1 96.19 43 GLY B O 1
ATOM 2200 N N . LEU B 1 44 ? -9.031 6.059 -7.297 1 95.62 44 LEU B N 1
ATOM 2201 C CA . LEU B 1 44 ? -8.938 7.453 -7.715 1 95.62 44 LEU B CA 1
ATOM 2202 C C . LEU B 1 44 ? -8.328 8.312 -6.613 1 95.62 44 LEU B C 1
ATOM 2204 O O . LEU B 1 44 ? -7.383 9.07 -6.859 1 95.62 44 LEU B O 1
ATOM 2208 N N . ASN B 1 45 ? -8.844 8.195 -5.422 1 95.06 45 ASN B N 1
ATOM 2209 C CA . ASN B 1 45 ? -8.406 9.055 -4.324 1 95.06 45 ASN B CA 1
ATOM 2210 C C . ASN B 1 45 ? -6.949 8.789 -3.951 1 95.06 45 ASN B C 1
ATOM 2212 O O . ASN B 1 45 ? -6.195 9.727 -3.686 1 95.06 45 ASN B O 1
ATOM 2216 N N . ILE B 1 46 ? -6.578 7.539 -3.93 1 96.75 46 ILE B N 1
ATOM 2217 C CA . ILE B 1 46 ? -5.219 7.207 -3.527 1 96.75 46 ILE B CA 1
ATOM 2218 C C . ILE B 1 46 ? -4.238 7.625 -4.621 1 96.75 46 ILE B C 1
ATOM 2220 O O . ILE B 1 46 ? -3.117 8.047 -4.332 1 96.75 46 ILE B O 1
ATOM 2224 N N . LEU B 1 47 ? -4.633 7.504 -5.859 1 96.75 47 LEU B N 1
ATOM 2225 C CA . LEU B 1 47 ? -3.807 7.988 -6.961 1 96.75 47 LEU B CA 1
ATOM 2226 C C . LEU B 1 47 ? -3.604 9.5 -6.859 1 96.75 47 LEU B C 1
ATOM 2228 O O . LEU B 1 47 ? -2.49 9.992 -7.047 1 96.75 47 LEU B O 1
ATOM 2232 N N . LYS B 1 48 ? -4.66 10.234 -6.594 1 95.56 48 LYS B N 1
ATOM 2233 C CA . LYS B 1 48 ? -4.57 11.68 -6.434 1 95.56 48 LYS B CA 1
ATOM 2234 C C . LYS B 1 48 ? -3.645 12.047 -5.277 1 95.56 48 LYS B C 1
ATOM 2236 O O . LYS B 1 48 ? -2.83 12.969 -5.395 1 95.56 48 LYS B O 1
ATOM 2241 N N . LEU B 1 49 ? -3.826 11.344 -4.184 1 96.12 49 LEU B N 1
ATOM 2242 C CA . LEU B 1 49 ? -2.941 11.578 -3.049 1 96.12 49 LEU B CA 1
ATOM 2243 C C . LEU B 1 49 ? -1.484 11.352 -3.438 1 96.12 49 LEU B C 1
ATOM 2245 O O . LEU B 1 49 ? -0.616 12.164 -3.109 1 96.12 49 LEU B O 1
ATOM 2249 N N . GLY B 1 50 ? -1.207 10.234 -4.121 1 97.19 50 GLY B N 1
ATOM 2250 C CA . GLY B 1 50 ? 0.132 9.977 -4.625 1 97.19 50 GLY B CA 1
ATOM 2251 C C . GLY B 1 50 ? 0.672 11.109 -5.48 1 97.19 50 GLY B C 1
ATOM 2252 O O . GLY B 1 50 ? 1.852 11.453 -5.387 1 97.19 50 GLY B O 1
ATOM 2253 N N . LYS B 1 51 ? -0.187 11.617 -6.297 1 97.06 51 LYS B N 1
ATOM 2254 C CA . LYS B 1 51 ? 0.203 12.727 -7.164 1 97.06 51 LYS B CA 1
ATOM 2255 C C . LYS B 1 51 ? 0.628 13.945 -6.348 1 97.06 51 LYS B C 1
ATOM 2257 O O . LYS B 1 51 ? 1.604 14.617 -6.684 1 97.06 51 LYS B O 1
ATOM 2262 N N . PHE B 1 52 ? -0.105 14.258 -5.309 1 96.62 52 PHE B N 1
ATOM 2263 C CA . PHE B 1 52 ? 0.243 15.383 -4.457 1 96.62 52 PHE B CA 1
ATOM 2264 C C . PHE B 1 52 ? 1.591 15.164 -3.781 1 96.62 52 PHE B C 1
ATOM 2266 O O . PHE B 1 52 ? 2.404 16.078 -3.688 1 96.62 52 PHE B O 1
ATOM 2273 N N . TYR B 1 53 ? 1.827 13.953 -3.279 1 97.44 53 TYR B N 1
ATOM 2274 C CA . TYR B 1 53 ? 3.123 13.641 -2.686 1 97.44 53 TYR B CA 1
ATOM 2275 C C . TYR B 1 53 ? 4.238 13.758 -3.717 1 97.44 53 TYR B C 1
ATOM 2277 O O . TYR B 1 53 ? 5.305 14.305 -3.426 1 97.44 53 TYR B O 1
ATOM 2285 N N . ALA B 1 54 ? 3.99 13.219 -4.926 1 97.12 54 ALA B N 1
ATOM 2286 C CA . ALA B 1 54 ? 4.98 13.312 -6 1 97.12 54 ALA B CA 1
ATOM 2287 C C . ALA B 1 54 ? 5.328 14.766 -6.301 1 97.12 54 ALA B C 1
ATOM 2289 O O . ALA B 1 54 ? 6.504 15.109 -6.438 1 97.12 54 ALA B O 1
ATOM 2290 N N . HIS B 1 55 ? 4.312 15.578 -6.359 1 95.44 55 HIS B N 1
ATOM 2291 C CA . HIS B 1 55 ? 4.508 17 -6.594 1 95.44 55 HIS B CA 1
ATOM 2292 C C . HIS B 1 55 ? 5.352 17.625 -5.488 1 95.44 55 HIS B C 1
ATOM 2294 O O . HIS B 1 55 ? 6.289 18.375 -5.77 1 95.44 55 HIS B O 1
ATOM 2300 N N . ALA B 1 56 ? 4.977 17.297 -4.273 1 94.81 56 ALA B N 1
ATOM 2301 C CA . ALA B 1 56 ? 5.711 17.844 -3.133 1 94.81 56 ALA B CA 1
ATOM 2302 C C . ALA B 1 56 ? 7.176 17.422 -3.172 1 94.81 56 ALA B C 1
ATOM 2304 O O . ALA B 1 56 ? 8.062 18.234 -2.904 1 94.81 56 ALA B O 1
ATOM 2305 N N . ILE B 1 57 ? 7.441 16.203 -3.477 1 96.5 57 ILE B N 1
ATOM 2306 C CA . ILE B 1 57 ? 8.797 15.664 -3.514 1 96.5 57 ILE B CA 1
ATOM 2307 C C . ILE B 1 57 ? 9.602 16.375 -4.602 1 96.5 57 ILE B C 1
ATOM 2309 O O . ILE B 1 57 ? 10.711 16.844 -4.352 1 96.5 57 ILE B O 1
ATOM 2313 N N . VAL B 1 58 ? 9.07 16.469 -5.789 1 95.5 58 VAL B N 1
ATOM 2314 C CA . VAL B 1 58 ? 9.758 17.078 -6.922 1 95.5 58 VAL B CA 1
ATOM 2315 C C . VAL B 1 58 ? 10.031 18.547 -6.629 1 95.5 58 VAL B C 1
ATOM 2317 O O . VAL B 1 58 ? 11.125 19.047 -6.914 1 95.5 58 VAL B O 1
ATOM 2320 N N . HIS B 1 59 ? 9.086 19.25 -5.996 1 92.81 59 HIS B N 1
ATOM 2321 C CA . HIS B 1 59 ? 9.227 20.672 -5.715 1 92.81 59 HIS B CA 1
ATOM 2322 C C . HIS B 1 59 ? 10.195 20.906 -4.559 1 92.81 59 HIS B C 1
ATOM 2324 O O . HIS B 1 59 ? 10.766 22 -4.441 1 92.81 59 HIS B O 1
ATOM 2330 N N . SER B 1 60 ? 10.312 19.922 -3.66 1 92.81 60 SER B N 1
ATOM 2331 C CA . SER B 1 60 ? 11.227 20.062 -2.531 1 92.81 60 SER B CA 1
ATOM 2332 C C . SER B 1 60 ? 12.68 20.047 -2.994 1 92.81 60 SER B C 1
ATOM 2334 O O . SER B 1 60 ? 13.578 20.453 -2.248 1 92.81 60 SER B O 1
ATOM 2336 N N . LYS B 1 61 ? 12.977 19.516 -4.191 1 91.69 61 LYS B N 1
ATOM 2337 C CA . LYS B 1 61 ? 14.297 19.438 -4.805 1 91.69 61 LYS B CA 1
ATOM 2338 C C . LYS B 1 61 ? 15.195 18.453 -4.055 1 91.69 61 LYS B C 1
ATOM 2340 O O . LYS B 1 61 ? 16.422 18.562 -4.105 1 91.69 61 LYS B O 1
ATOM 2345 N N . ILE B 1 62 ? 14.477 17.625 -3.285 1 91.19 62 ILE B N 1
ATOM 2346 C CA . ILE B 1 62 ? 15.195 16.5 -2.711 1 91.19 62 ILE B CA 1
ATOM 2347 C C . ILE B 1 62 ? 15.453 15.445 -3.789 1 91.19 62 ILE B C 1
ATOM 2349 O O . ILE B 1 62 ? 14.633 15.258 -4.691 1 91.19 62 ILE B O 1
ATOM 2353 N N . ASN B 1 63 ? 16.594 14.883 -3.928 1 89.88 63 ASN B N 1
ATOM 2354 C CA . ASN B 1 63 ? 16.922 13.805 -4.848 1 89.88 63 ASN B CA 1
ATOM 2355 C C . ASN B 1 63 ? 16.969 12.453 -4.137 1 89.88 63 ASN B C 1
ATOM 2357 O O . ASN B 1 63 ? 18.047 11.891 -3.953 1 89.88 63 ASN B O 1
ATOM 2361 N N . PRO B 1 64 ? 15.828 11.93 -3.883 1 93.88 64 PRO B N 1
ATOM 2362 C CA . PRO B 1 64 ? 15.82 10.68 -3.121 1 93.88 64 PRO B CA 1
ATOM 2363 C C . PRO B 1 64 ? 16.203 9.469 -3.969 1 93.88 64 PRO B C 1
ATOM 2365 O O . PRO B 1 64 ? 16.031 9.484 -5.191 1 93.88 64 PRO B O 1
ATOM 2368 N N . ASP B 1 65 ? 16.766 8.484 -3.295 1 93.5 65 ASP B N 1
ATOM 2369 C CA . ASP B 1 65 ? 17.047 7.234 -3.992 1 93.5 65 ASP B CA 1
ATOM 2370 C C . ASP B 1 65 ? 16.125 6.113 -3.516 1 93.5 65 ASP B C 1
ATOM 2372 O O . ASP B 1 65 ? 16.125 5.02 -4.09 1 93.5 65 ASP B O 1
ATOM 2376 N N . MET B 1 66 ? 15.273 6.473 -2.469 1 94.31 66 MET B N 1
ATOM 2377 C CA . MET B 1 66 ? 14.344 5.465 -1.958 1 94.31 66 MET B CA 1
ATOM 2378 C C . MET B 1 66 ? 13.195 6.113 -1.199 1 94.31 66 MET B C 1
ATOM 2380 O O . MET B 1 66 ? 13.383 7.125 -0.521 1 94.31 66 MET B O 1
ATOM 2384 N N . LEU B 1 67 ? 12.078 5.531 -1.34 1 96.62 67 LEU B N 1
ATOM 2385 C CA . LEU B 1 67 ? 10.914 5.91 -0.541 1 96.62 67 LEU B CA 1
ATOM 2386 C C . LEU B 1 67 ? 10.648 4.879 0.549 1 96.62 67 LEU B C 1
ATOM 2388 O O . LEU B 1 67 ? 10.82 3.678 0.329 1 96.62 67 LEU B O 1
ATOM 2392 N N . PHE B 1 68 ? 10.219 5.348 1.656 1 94.69 68 PHE B N 1
ATOM 2393 C CA . PHE B 1 68 ? 9.969 4.477 2.797 1 94.69 68 PHE B CA 1
ATOM 2394 C C . PHE B 1 68 ? 8.609 4.781 3.422 1 94.69 68 PHE B C 1
ATOM 2396 O O . PHE B 1 68 ? 8.414 5.855 3.994 1 94.69 68 PHE B O 1
ATOM 2403 N N . GLY B 1 69 ? 7.668 3.783 3.299 1 95.19 69 GLY B N 1
ATOM 2404 C CA . GLY B 1 69 ? 6.359 3.936 3.916 1 95.19 69 GLY B CA 1
ATOM 2405 C C . GLY B 1 69 ? 6.289 3.344 5.312 1 95.19 69 GLY B C 1
ATOM 2406 O O . GLY B 1 69 ? 6.672 2.191 5.523 1 95.19 69 GLY B O 1
ATOM 2407 N N . LEU B 1 70 ? 5.738 4.066 6.227 1 91.56 70 LEU B N 1
ATOM 2408 C CA . LEU B 1 70 ? 5.586 3.58 7.594 1 91.56 70 LEU B CA 1
ATOM 2409 C C . LEU B 1 70 ? 4.301 2.777 7.742 1 91.56 70 LEU B C 1
ATOM 2411 O O . LEU B 1 70 ? 3.229 3.23 7.332 1 91.56 70 LEU B O 1
ATOM 2415 N N . ALA B 1 71 ? 4.371 1.58 8.281 1 89.94 71 ALA B N 1
ATOM 2416 C CA . ALA B 1 71 ? 3.199 0.73 8.484 1 89.94 71 ALA B CA 1
ATOM 2417 C C . ALA B 1 71 ? 2.256 1.339 9.523 1 89.94 71 ALA B C 1
ATOM 2419 O O . ALA B 1 71 ? 2.703 1.869 10.539 1 89.94 71 ALA B O 1
ATOM 2420 N N . TYR B 1 72 ? 0.921 1.272 9.234 1 89.44 72 TYR B N 1
ATOM 2421 C CA . TYR B 1 72 ? 0.255 0.622 8.117 1 89.44 72 TYR B CA 1
ATOM 2422 C C . TYR B 1 72 ? -0.196 1.647 7.078 1 89.44 72 TYR B C 1
ATOM 2424 O O . TYR B 1 72 ? -0.184 1.372 5.879 1 89.44 72 TYR B O 1
ATOM 2432 N N . LYS B 1 73 ? -0.525 2.84 7.539 1 90.19 73 LYS B N 1
ATOM 2433 C CA . LYS B 1 73 ? -1.191 3.809 6.672 1 90.19 73 LYS B CA 1
ATOM 2434 C C . LYS B 1 73 ? -0.212 4.418 5.672 1 90.19 73 LYS B C 1
ATOM 2436 O O . LYS B 1 73 ? -0.62 4.93 4.629 1 90.19 73 LYS B O 1
ATOM 2441 N N . GLY B 1 74 ? 1.035 4.309 5.984 1 94.31 74 GLY B N 1
ATOM 2442 C CA . GLY B 1 74 ? 2.051 4.809 5.07 1 94.31 74 GLY B CA 1
ATOM 2443 C C . GLY B 1 74 ? 2.281 3.9 3.877 1 94.31 74 GLY B C 1
ATOM 2444 O O . GLY B 1 74 ? 2.855 4.324 2.871 1 94.31 74 GLY B O 1
ATOM 2445 N N . ILE B 1 75 ? 1.854 2.729 3.971 1 95.56 75 ILE B N 1
ATOM 2446 C CA . ILE B 1 75 ? 2.145 1.746 2.932 1 95.56 75 ILE B CA 1
ATOM 2447 C C . ILE B 1 75 ? 1.366 2.094 1.663 1 95.56 75 ILE B C 1
ATOM 2449 O O . ILE B 1 75 ? 1.954 2.256 0.592 1 95.56 75 ILE B O 1
ATOM 2453 N N . PRO B 1 76 ? 0.061 2.312 1.752 1 97.06 76 PRO B N 1
ATOM 2454 C CA . PRO B 1 76 ? -0.636 2.734 0.535 1 97.06 76 PRO B CA 1
ATOM 2455 C C . PRO B 1 76 ? -0.087 4.043 -0.035 1 97.06 76 PRO B C 1
ATOM 2457 O O . PRO B 1 76 ? -0.016 4.203 -1.256 1 97.06 76 PRO B O 1
ATOM 2460 N N . ILE B 1 77 ? 0.297 4.918 0.799 1 97.44 77 ILE B N 1
ATOM 2461 C CA . ILE B 1 77 ? 0.739 6.242 0.367 1 97.44 77 ILE B CA 1
ATOM 2462 C C . ILE B 1 77 ? 2.062 6.121 -0.385 1 97.44 77 ILE B C 1
ATOM 2464 O O . ILE B 1 77 ? 2.236 6.723 -1.448 1 97.44 77 ILE B O 1
ATOM 2468 N N . VAL B 1 78 ? 2.994 5.348 0.165 1 97.94 78 VAL B N 1
ATOM 2469 C CA . VAL B 1 78 ? 4.305 5.242 -0.464 1 97.94 78 VAL B CA 1
ATOM 2470 C C . VAL B 1 78 ? 4.176 4.539 -1.813 1 97.94 78 VAL B C 1
ATOM 2472 O O . VAL B 1 78 ? 4.871 4.887 -2.771 1 97.94 78 VAL B O 1
ATOM 2475 N N . VAL B 1 79 ? 3.314 3.584 -1.927 1 97.88 79 VAL B N 1
ATOM 2476 C CA . VAL B 1 79 ? 3.072 2.873 -3.178 1 97.88 79 VAL B CA 1
ATOM 2477 C C . VAL B 1 79 ? 2.482 3.832 -4.211 1 97.88 79 VAL B C 1
ATOM 2479 O O . VAL B 1 79 ? 2.977 3.922 -5.336 1 97.88 79 VAL B O 1
ATOM 2482 N N . ALA B 1 80 ? 1.466 4.543 -3.809 1 98.38 80 ALA B N 1
ATOM 2483 C CA . ALA B 1 80 ? 0.821 5.512 -4.691 1 98.38 80 ALA B CA 1
ATOM 2484 C C . ALA B 1 80 ? 1.804 6.594 -5.129 1 98.38 80 ALA B C 1
ATOM 2486 O O . ALA B 1 80 ? 1.775 7.039 -6.281 1 98.38 80 ALA B O 1
ATOM 2487 N N . THR B 1 81 ? 2.631 7.027 -4.207 1 98.56 81 THR B N 1
ATOM 2488 C CA . THR B 1 81 ? 3.629 8.047 -4.508 1 98.56 81 THR B CA 1
ATOM 2489 C C . THR B 1 81 ? 4.633 7.539 -5.539 1 98.56 81 THR B C 1
ATOM 2491 O O . THR B 1 81 ? 4.953 8.242 -6.496 1 98.56 81 THR B O 1
ATOM 2494 N N . ALA B 1 82 ? 5.121 6.328 -5.312 1 98.38 82 ALA B N 1
ATOM 2495 C CA . ALA B 1 82 ? 6.059 5.727 -6.262 1 98.38 82 ALA B CA 1
ATOM 2496 C C . ALA B 1 82 ? 5.449 5.641 -7.656 1 98.38 82 ALA B C 1
ATOM 2498 O O . ALA B 1 82 ? 6.098 5.992 -8.648 1 98.38 82 ALA B O 1
ATOM 2499 N N . ILE B 1 83 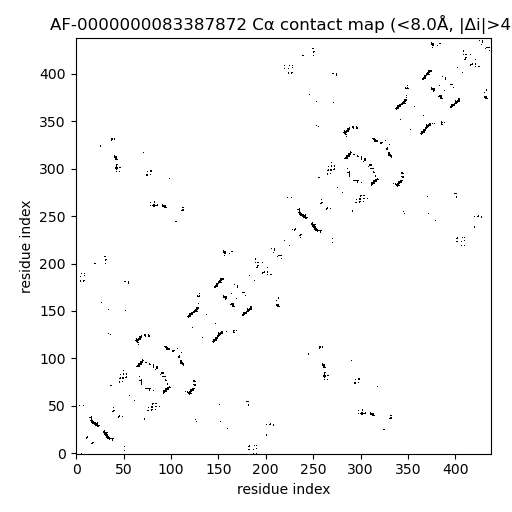? 4.23 5.207 -7.715 1 98.44 83 ILE B N 1
ATOM 2500 C CA . ILE B 1 83 ? 3.514 5.094 -8.984 1 98.44 83 ILE B CA 1
ATOM 2501 C C . ILE B 1 83 ? 3.352 6.473 -9.609 1 98.44 83 ILE B C 1
ATOM 2503 O O . ILE B 1 83 ? 3.607 6.656 -10.805 1 98.44 83 ILE B O 1
ATOM 2507 N N . ALA B 1 84 ? 2.947 7.438 -8.836 1 98.31 84 ALA B N 1
ATOM 2508 C CA . ALA B 1 84 ? 2.721 8.789 -9.328 1 98.31 84 ALA B CA 1
ATOM 2509 C C . ALA B 1 84 ? 4.016 9.414 -9.852 1 98.31 84 ALA B C 1
ATOM 2511 O O . ALA B 1 84 ? 4.016 10.094 -10.875 1 98.31 84 ALA B O 1
ATOM 2512 N N . LEU B 1 85 ? 5.133 9.219 -9.117 1 98.31 85 LEU B N 1
ATOM 2513 C CA . LEU B 1 85 ? 6.426 9.719 -9.57 1 98.31 85 LEU B CA 1
ATOM 2514 C C . LEU B 1 85 ? 6.766 9.172 -10.953 1 98.31 85 LEU B C 1
ATOM 2516 O O . LEU B 1 85 ? 7.25 9.906 -11.82 1 98.31 85 LEU B O 1
ATOM 2520 N N . LYS B 1 86 ? 6.477 7.93 -11.141 1 98 86 LYS B N 1
ATOM 2521 C CA . LYS B 1 86 ? 6.77 7.312 -12.43 1 98 86 LYS B CA 1
ATOM 2522 C C . LYS B 1 86 ? 5.848 7.852 -13.516 1 98 86 LYS B C 1
ATOM 2524 O O . LYS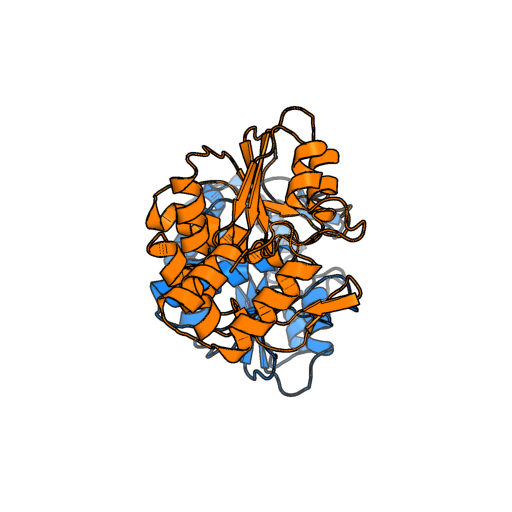 B 1 86 ? 6.312 8.25 -14.586 1 98 86 LYS B O 1
ATOM 2529 N N . ILE B 1 87 ? 4.582 7.926 -13.289 1 96.94 87 ILE B N 1
ATOM 2530 C CA . ILE B 1 87 ? 3.564 8.273 -14.273 1 96.94 87 ILE B CA 1
ATOM 2531 C C . ILE B 1 87 ? 3.691 9.75 -14.641 1 96.94 87 ILE B C 1
ATOM 2533 O O . ILE B 1 87 ? 3.646 10.109 -15.82 1 96.94 87 ILE B O 1
ATOM 2537 N N . TYR B 1 88 ? 3.889 10.594 -13.672 1 96.62 88 TYR B N 1
ATOM 2538 C CA . TYR B 1 88 ? 3.723 12.023 -13.914 1 96.62 88 TYR B CA 1
ATOM 2539 C C . TYR B 1 88 ? 5.074 12.703 -14.102 1 96.62 88 TYR B C 1
ATOM 2541 O O . TYR B 1 88 ? 5.156 13.781 -14.695 1 96.62 88 TYR B O 1
ATOM 2549 N N . TYR B 1 89 ? 6.133 12.102 -13.594 1 97 89 TYR B N 1
ATOM 2550 C CA . TYR B 1 89 ? 7.426 12.773 -13.656 1 97 89 TYR B CA 1
ATOM 2551 C C . TYR B 1 89 ? 8.484 11.859 -14.266 1 97 89 TYR B C 1
ATOM 2553 O O . TYR B 1 89 ? 9.641 12.258 -14.406 1 97 89 TYR B O 1
ATOM 2561 N N . ASN B 1 90 ? 8.141 10.656 -14.602 1 97.38 90 ASN B N 1
ATOM 2562 C CA . ASN B 1 90 ? 9.031 9.648 -15.172 1 97.38 90 ASN B CA 1
ATOM 2563 C C . ASN B 1 90 ? 10.227 9.375 -14.273 1 97.38 90 ASN B C 1
ATOM 2565 O O . ASN B 1 90 ? 11.352 9.227 -14.75 1 97.38 90 ASN B O 1
ATOM 2569 N N . ILE B 1 91 ? 10.039 9.414 -12.992 1 97.38 91 ILE B N 1
ATOM 2570 C CA . ILE B 1 91 ? 11.023 9.07 -11.969 1 97.38 91 ILE B CA 1
ATOM 2571 C C . ILE B 1 91 ? 10.703 7.703 -11.375 1 97.38 91 ILE B C 1
ATOM 2573 O O . ILE B 1 91 ? 9.688 7.539 -10.695 1 97.38 91 ILE B O 1
ATOM 2577 N N . ASN B 1 92 ? 11.508 6.758 -11.672 1 96.88 92 ASN B N 1
ATOM 2578 C CA . ASN B 1 92 ? 11.289 5.398 -11.188 1 96.88 92 ASN B CA 1
ATOM 2579 C C . ASN B 1 92 ? 12.117 5.105 -9.945 1 96.88 92 ASN B C 1
ATOM 2581 O O . ASN B 1 92 ? 13.273 4.684 -10.055 1 96.88 92 ASN B O 1
ATOM 2585 N N . LEU B 1 93 ? 11.547 5.246 -8.766 1 95.88 93 LEU B N 1
ATOM 2586 C CA . LEU B 1 93 ? 12.234 5.051 -7.5 1 95.88 93 LEU B CA 1
ATOM 2587 C C . LEU B 1 93 ? 11.789 3.754 -6.832 1 95.88 93 LEU B C 1
ATOM 2589 O O . LEU B 1 93 ? 10.625 3.363 -6.941 1 95.88 93 LEU B O 1
ATOM 2593 N N . PRO B 1 94 ? 12.711 3.111 -6.176 1 95.19 94 PRO B N 1
ATOM 2594 C CA . PRO B 1 94 ? 12.305 2.006 -5.309 1 95.19 94 PRO B CA 1
ATOM 2595 C C . PRO B 1 94 ? 11.602 2.482 -4.035 1 95.19 94 PRO B C 1
ATOM 2597 O O . PRO B 1 94 ? 11.805 3.621 -3.605 1 95.19 94 PRO B O 1
ATOM 2600 N N . TYR B 1 95 ? 10.719 1.621 -3.516 1 95.5 95 TYR B N 1
ATOM 2601 C CA . TYR B 1 95 ? 10.086 1.892 -2.229 1 95.5 95 TYR B CA 1
ATOM 2602 C C . TYR B 1 95 ? 10.211 0.69 -1.3 1 95.5 95 TYR B C 1
ATOM 2604 O O . TYR B 1 95 ? 10.398 -0.439 -1.756 1 95.5 95 TYR B O 1
ATOM 2612 N N . CYS B 1 96 ? 10.172 0.986 -0.054 1 93.31 96 CYS B N 1
ATOM 2613 C CA . CYS B 1 96 ? 10.109 -0.036 0.984 1 93.31 96 CYS B CA 1
ATOM 2614 C C . CYS B 1 96 ? 9.172 0.384 2.111 1 93.31 96 CYS B C 1
ATOM 2616 O O . CYS B 1 96 ? 8.625 1.488 2.092 1 93.31 96 CYS B O 1
ATOM 2618 N N . PHE B 1 97 ? 8.797 -0.574 2.938 1 92.62 97 PHE B N 1
ATOM 2619 C CA . PHE B 1 97 ? 7.977 -0.289 4.109 1 92.62 97 PHE B CA 1
ATOM 2620 C C . PHE B 1 97 ? 8.297 -1.258 5.242 1 92.62 97 PHE B C 1
ATOM 2622 O O . PHE B 1 97 ? 8.938 -2.291 5.02 1 92.62 97 PHE B O 1
ATOM 2629 N N . ASN B 1 98 ? 7.961 -0.868 6.395 1 88.75 98 ASN B N 1
ATOM 2630 C CA . ASN B 1 98 ? 8.266 -1.716 7.539 1 88.75 98 ASN B CA 1
ATOM 2631 C C . ASN B 1 98 ? 7.051 -2.523 7.98 1 88.75 98 ASN B C 1
ATOM 2633 O O . ASN B 1 98 ? 5.93 -2.252 7.547 1 88.75 98 ASN B O 1
ATOM 2637 N N . ARG B 1 99 ? 7.355 -3.643 8.789 1 85.5 99 ARG B N 1
ATOM 2638 C CA . ARG B 1 99 ? 6.332 -4.375 9.523 1 85.5 99 ARG B CA 1
ATOM 2639 C C . ARG B 1 99 ? 6.395 -4.051 11.016 1 85.5 99 ARG B C 1
ATOM 2641 O O . ARG B 1 99 ? 7.426 -3.598 11.516 1 85.5 99 ARG B O 1
ATOM 2648 N N . LYS B 1 100 ? 5.254 -4.238 11.633 1 80.38 100 LYS B N 1
ATOM 2649 C CA . LYS B 1 100 ? 5.227 -3.98 13.07 1 80.38 100 LYS B CA 1
ATOM 2650 C C . LYS B 1 100 ? 5.824 -5.148 13.844 1 80.38 100 LYS B C 1
ATOM 2652 O O . LYS B 1 100 ? 6.355 -4.965 14.945 1 80.38 100 LYS B O 1
ATOM 2657 N N . GLU B 1 101 ? 5.777 -6.281 13.18 1 74.19 101 GLU B N 1
ATOM 2658 C CA . GLU B 1 101 ? 6.301 -7.477 13.836 1 74.19 101 GLU B CA 1
ATOM 2659 C C . GLU B 1 101 ? 7.547 -7.992 13.125 1 74.19 101 GLU B C 1
ATOM 2661 O O . GLU B 1 101 ? 7.664 -7.887 11.906 1 74.19 101 GLU B O 1
ATOM 2666 N N . PHE B 1 102 ? 8.5 -8.516 13.938 1 65.25 102 PHE B N 1
ATOM 2667 C CA . PHE B 1 102 ? 9.695 -9.133 13.367 1 65.25 102 PHE B CA 1
ATOM 2668 C C . PHE B 1 102 ? 9.375 -10.5 12.781 1 65.25 102 PHE B C 1
ATOM 2670 O O . PHE B 1 102 ? 8.703 -11.312 13.422 1 65.25 102 PHE B O 1
ATOM 2677 N N . LYS B 1 103 ? 9.742 -10.578 11.531 1 64.25 103 LYS B N 1
ATOM 2678 C CA . LYS B 1 103 ? 9.539 -11.875 10.898 1 64.25 103 LYS B CA 1
ATOM 2679 C C . LYS B 1 103 ? 10.836 -12.68 10.867 1 64.25 103 LYS B C 1
ATOM 2681 O O . LYS B 1 103 ? 11.883 -12.164 10.461 1 64.25 103 LYS B O 1
ATOM 2686 N N . ASN B 1 104 ? 10.75 -13.867 11.391 1 59.94 104 ASN B N 1
ATOM 2687 C CA . ASN B 1 104 ? 11.922 -14.734 11.469 1 59.94 104 ASN B CA 1
ATOM 2688 C C . ASN B 1 104 ? 12.062 -15.609 10.227 1 59.94 104 ASN B C 1
ATOM 2690 O O . ASN B 1 104 ? 13.016 -16.375 10.109 1 59.94 104 ASN B O 1
ATOM 2694 N N . TYR B 1 105 ? 11.125 -15.656 9.398 1 57.12 105 TYR B N 1
ATOM 2695 C CA . TYR B 1 105 ? 11.195 -16.516 8.227 1 57.12 105 TYR B CA 1
ATOM 2696 C C . TYR B 1 105 ? 10.977 -15.727 6.949 1 57.12 105 TYR B C 1
ATOM 2698 O O . TYR B 1 105 ? 10.383 -14.641 6.977 1 57.12 105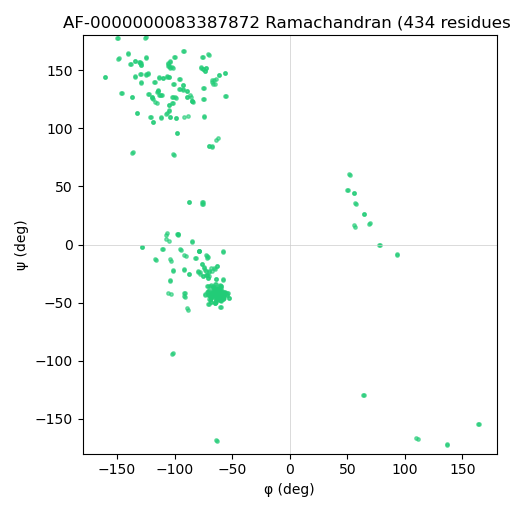 TYR B O 1
ATOM 2706 N N . GLY B 1 106 ? 11.398 -16.266 5.82 1 55 106 GLY B N 1
ATOM 2707 C CA . GLY B 1 106 ? 11.227 -15.594 4.543 1 55 106 GLY B CA 1
ATOM 2708 C C . GLY B 1 106 ? 12.008 -14.297 4.438 1 55 106 GLY B C 1
ATOM 2709 O O . GLY B 1 106 ? 13.234 -14.289 4.609 1 55 106 GLY B O 1
ATOM 2710 N N . ASP B 1 107 ? 11.211 -13.234 3.998 1 58.81 107 ASP B N 1
ATOM 2711 C CA . ASP B 1 107 ? 11.844 -11.914 4.027 1 58.81 107 ASP B CA 1
ATOM 2712 C C . ASP B 1 107 ? 12.109 -11.469 5.461 1 58.81 107 ASP B C 1
ATOM 2714 O O . ASP B 1 107 ? 11.281 -10.789 6.074 1 58.81 107 ASP B O 1
ATOM 2718 N N . GLN B 1 108 ? 13.211 -11.961 5.906 1 59.03 108 GLN B N 1
ATOM 2719 C CA . GLN B 1 108 ? 13.57 -11.758 7.305 1 59.03 108 GLN B CA 1
ATOM 2720 C C . GLN B 1 108 ? 13.797 -10.273 7.598 1 59.03 108 GLN B C 1
ATOM 2722 O O . GLN B 1 108 ? 14.133 -9.5 6.695 1 59.03 108 GLN B O 1
ATOM 2727 N N . GLY B 1 109 ? 13.359 -9.883 8.789 1 66.31 109 GLY B N 1
ATOM 2728 C CA . GLY B 1 109 ? 13.586 -8.531 9.266 1 66.31 109 GLY B CA 1
ATOM 2729 C C . GLY B 1 109 ? 12.328 -7.695 9.328 1 66.31 109 GLY B C 1
ATOM 2730 O O . GLY B 1 109 ? 11.219 -8.234 9.297 1 66.31 109 GLY B O 1
ATOM 2731 N N . ILE B 1 110 ? 12.5 -6.379 9.492 1 79.62 110 ILE B N 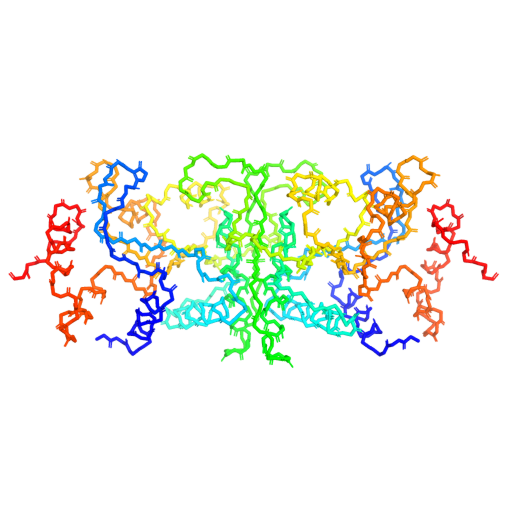1
ATOM 2732 C CA . ILE B 1 110 ? 11.391 -5.461 9.742 1 79.62 110 ILE B CA 1
ATOM 2733 C C . ILE B 1 110 ? 11.07 -4.68 8.469 1 79.62 110 ILE B C 1
ATOM 2735 O O . ILE B 1 110 ? 9.969 -4.145 8.32 1 79.62 110 ILE B O 1
ATOM 2739 N N . ILE B 1 111 ? 11.953 -4.75 7.492 1 84.56 111 ILE B N 1
ATOM 2740 C CA . ILE B 1 111 ? 11.766 -3.943 6.293 1 84.56 111 ILE B CA 1
ATOM 2741 C C . ILE B 1 111 ? 11.445 -4.852 5.105 1 84.56 111 ILE B C 1
ATOM 2743 O O . ILE B 1 111 ? 12.086 -5.891 4.922 1 84.56 111 ILE B O 1
ATOM 2747 N N . ILE B 1 112 ? 10.398 -4.539 4.43 1 87.31 112 ILE B N 1
ATOM 2748 C CA . ILE B 1 112 ? 10.039 -5.203 3.186 1 87.31 112 ILE B CA 1
ATOM 2749 C C . ILE B 1 112 ? 10.422 -4.324 1.999 1 87.31 112 ILE B C 1
ATOM 2751 O O . ILE B 1 112 ? 10.023 -3.156 1.932 1 87.31 112 ILE B O 1
ATOM 2755 N N . GLY B 1 113 ? 11.133 -4.824 1.087 1 85.19 113 GLY B N 1
ATOM 2756 C CA . GLY B 1 113 ? 11.664 -4.074 -0.038 1 85.19 113 GLY B CA 1
ATOM 2757 C C . GLY B 1 113 ? 13.117 -4.41 -0.345 1 85.19 113 GLY B C 1
ATOM 2758 O O . GLY B 1 113 ? 13.641 -5.414 0.14 1 85.19 113 GLY B O 1
ATOM 2759 N N . PRO B 1 114 ? 13.641 -3.572 -1.294 1 81.12 114 PRO B N 1
ATOM 2760 C CA . PRO B 1 114 ? 15.047 -3.814 -1.626 1 81.12 114 PRO B CA 1
ATOM 2761 C C . PRO B 1 114 ? 15.992 -3.434 -0.491 1 81.12 114 PRO B C 1
ATOM 2763 O O . PRO B 1 114 ? 15.586 -2.754 0.455 1 81.12 114 PRO B O 1
ATOM 2766 N N . ASN B 1 115 ? 17.203 -3.939 -0.597 1 73 115 ASN B N 1
ATOM 2767 C CA . ASN B 1 115 ? 18.203 -3.582 0.398 1 73 115 ASN B CA 1
ATOM 2768 C C . ASN B 1 115 ? 18.375 -2.07 0.504 1 73 115 ASN B C 1
ATOM 2770 O O . ASN B 1 115 ? 18.438 -1.374 -0.512 1 73 115 ASN B O 1
ATOM 2774 N N . ILE B 1 116 ? 18.281 -1.558 1.715 1 64.12 116 ILE B N 1
ATOM 2775 C CA . ILE B 1 116 ? 18.312 -0.138 2.045 1 64.12 116 ILE B CA 1
ATOM 2776 C C . ILE B 1 116 ? 19.75 0.383 1.943 1 64.12 116 ILE B C 1
ATOM 2778 O O . ILE B 1 116 ? 20.438 0.531 2.957 1 64.12 116 ILE B O 1
ATOM 2782 N N . ASN B 1 117 ? 20.438 -0.043 1.095 1 66.75 117 ASN B N 1
ATOM 2783 C CA . ASN B 1 117 ? 21.766 0.565 0.984 1 66.75 117 ASN B CA 1
ATOM 2784 C C . ASN B 1 117 ? 21.688 1.941 0.328 1 66.75 117 ASN B C 1
ATOM 2786 O O . ASN B 1 117 ? 22.656 2.396 -0.277 1 66.75 117 ASN B O 1
ATOM 2790 N N . HIS B 1 118 ? 20.531 2.582 0.689 1 68.56 118 HIS B N 1
ATOM 2791 C CA . HIS B 1 118 ? 20.359 3.842 -0.024 1 68.56 118 HIS B CA 1
ATOM 2792 C C . HIS B 1 118 ? 20.734 5.031 0.86 1 68.56 118 HIS B C 1
ATOM 2794 O O . HIS B 1 118 ? 20.578 4.973 2.082 1 68.56 118 HIS B O 1
ATOM 2800 N N . ASN B 1 119 ? 21.172 6.129 0.247 1 79.75 119 ASN B N 1
ATOM 2801 C CA . ASN B 1 119 ? 21.75 7.293 0.911 1 79.75 119 ASN B CA 1
ATOM 2802 C C . ASN B 1 119 ? 20.672 8.336 1.239 1 79.75 119 ASN B C 1
ATOM 2804 O O . ASN B 1 119 ? 20.734 8.977 2.287 1 79.75 119 ASN B O 1
ATOM 2808 N N . ASN B 1 120 ? 19.781 8.594 0.417 1 91.5 120 ASN B N 1
ATOM 2809 C CA . ASN B 1 120 ? 18.75 9.609 0.604 1 91.5 120 ASN B CA 1
ATOM 2810 C C . ASN B 1 120 ? 17.344 9 0.608 1 91.5 120 ASN B C 1
ATOM 2812 O O . ASN B 1 120 ? 16.812 8.656 -0.448 1 91.5 120 ASN B O 1
ATOM 2816 N N . ILE B 1 121 ? 16.797 8.938 1.819 1 93.31 121 ILE B N 1
ATOM 2817 C CA . ILE B 1 121 ? 15.547 8.211 2.004 1 93.31 121 ILE B CA 1
ATOM 2818 C C . ILE B 1 121 ? 14.438 9.18 2.402 1 93.31 121 ILE B C 1
ATOM 2820 O O . ILE B 1 121 ? 14.633 10.039 3.266 1 93.31 121 ILE B O 1
ATOM 2824 N N . ILE B 1 122 ? 13.352 9.086 1.767 1 95.75 122 ILE B N 1
ATOM 2825 C CA . ILE B 1 122 ? 12.18 9.859 2.152 1 95.75 122 ILE B CA 1
ATOM 2826 C C . ILE B 1 122 ? 11.203 8.961 2.918 1 95.75 122 ILE B C 1
ATOM 2828 O O . ILE B 1 122 ? 10.742 7.949 2.395 1 95.75 122 ILE B O 1
ATOM 2832 N N . ILE B 1 123 ? 10.922 9.359 4.09 1 95.19 123 ILE B N 1
ATOM 2833 C CA . ILE B 1 123 ? 9.914 8.688 4.898 1 95.19 123 ILE B CA 1
ATOM 2834 C C . ILE B 1 123 ? 8.539 9.312 4.629 1 95.19 123 ILE B C 1
ATOM 2836 O O . ILE B 1 123 ? 8.391 10.539 4.684 1 95.19 123 ILE B O 1
ATOM 2840 N N . ILE B 1 124 ? 7.605 8.453 4.305 1 96.38 124 ILE B N 1
ATOM 2841 C CA . ILE B 1 124 ? 6.273 8.906 3.93 1 96.38 124 ILE B CA 1
ATOM 2842 C C . ILE B 1 124 ? 5.254 8.43 4.965 1 96.38 124 ILE B C 1
ATOM 2844 O O . ILE B 1 124 ? 5.223 7.25 5.312 1 96.38 124 ILE B O 1
ATOM 2848 N N . ASP B 1 125 ? 4.418 9.328 5.398 1 93.25 125 ASP B N 1
ATOM 2849 C CA . ASP B 1 125 ? 3.303 9.039 6.293 1 93.25 125 ASP B CA 1
ATOM 2850 C C . ASP B 1 125 ? 2.131 9.984 6.039 1 93.25 125 ASP B C 1
ATOM 2852 O O . ASP B 1 125 ? 2.197 10.836 5.156 1 93.25 125 ASP B O 1
ATOM 2856 N N . ASP B 1 126 ? 1.016 9.766 6.789 1 92.44 126 ASP B N 1
ATOM 2857 C CA . ASP B 1 126 ? -0.167 10.578 6.535 1 92.44 126 ASP B CA 1
ATOM 2858 C C . ASP B 1 126 ? -0.15 11.852 7.379 1 92.44 126 ASP B C 1
ATOM 2860 O O . ASP B 1 126 ? -0.246 12.961 6.844 1 92.44 126 ASP B O 1
ATOM 2864 N N . VAL B 1 127 ? -0.015 11.664 8.703 1 88.56 127 VAL B N 1
ATOM 2865 C CA . VAL B 1 127 ? -0.063 12.805 9.617 1 88.56 127 VAL B CA 1
ATOM 2866 C C . VAL B 1 127 ? 1.143 12.773 10.547 1 88.56 127 VAL B C 1
ATOM 2868 O O . VAL B 1 127 ? 1.58 11.703 10.977 1 88.56 127 VAL B O 1
ATOM 2871 N N . LEU B 1 128 ? 1.709 13.945 10.805 1 83.75 128 LEU B N 1
ATOM 2872 C CA . LEU B 1 128 ? 2.77 14.047 11.805 1 83.75 128 LEU B CA 1
ATOM 2873 C C . LEU B 1 128 ? 2.193 14.375 13.18 1 83.75 128 LEU B C 1
ATOM 2875 O O . LEU B 1 128 ? 1.691 15.484 13.398 1 83.75 128 LEU B O 1
ATOM 2879 N N . THR B 1 129 ? 2.217 13.477 14.07 1 77.88 129 THR B N 1
ATOM 2880 C CA . THR B 1 129 ? 1.709 13.695 15.414 1 77.88 129 THR B CA 1
ATOM 2881 C C . THR B 1 129 ? 2.857 13.938 16.391 1 77.88 129 THR B C 1
ATOM 2883 O O . THR B 1 129 ? 3.443 15.023 16.406 1 77.88 129 THR B O 1
ATOM 2886 N N . SER B 1 130 ? 3.332 12.844 17.062 1 72.12 130 SER B N 1
ATOM 2887 C CA . SER B 1 130 ? 4.422 12.992 18.031 1 72.12 130 SER B CA 1
ATOM 2888 C C . SER B 1 130 ? 5.777 12.789 17.359 1 72.12 130 SER B C 1
ATOM 2890 O O . SER B 1 130 ? 6.805 13.203 17.891 1 72.12 130 SER B O 1
ATOM 2892 N N . GLY B 1 131 ? 5.707 12.133 16.297 1 78 131 GLY B N 1
ATOM 2893 C CA . GLY B 1 131 ? 6.957 11.859 15.594 1 78 131 GLY B CA 1
ATOM 2894 C C . GLY B 1 131 ? 7.754 10.734 16.219 1 78 131 GLY B C 1
ATOM 2895 O O . GLY B 1 131 ? 8.797 10.336 15.703 1 78 131 GLY B O 1
ATOM 2896 N N . ILE B 1 132 ? 7.254 10.203 17.234 1 77.56 132 ILE B N 1
ATOM 2897 C CA . ILE B 1 132 ? 7.965 9.172 17.984 1 77.56 132 ILE B CA 1
ATOM 2898 C C . ILE B 1 132 ? 8.234 7.973 17.078 1 77.56 132 ILE B C 1
ATOM 2900 O O . ILE B 1 132 ? 9.359 7.457 17.047 1 77.56 132 ILE B O 1
ATOM 2904 N N . THR B 1 133 ? 7.297 7.523 16.359 1 78.56 133 THR B N 1
ATOM 2905 C CA . THR B 1 133 ? 7.445 6.363 15.492 1 78.56 133 THR B CA 1
ATOM 2906 C C . THR B 1 133 ? 8.539 6.602 14.453 1 78.56 133 THR B C 1
ATOM 2908 O O . THR B 1 133 ? 9.383 5.734 14.227 1 78.56 133 THR B O 1
ATOM 2911 N N . ILE B 1 134 ? 8.547 7.711 13.883 1 84.75 134 ILE B N 1
ATOM 2912 C CA . ILE B 1 134 ? 9.508 8.047 12.844 1 84.75 134 ILE B CA 1
ATOM 2913 C C . ILE B 1 134 ? 10.914 8.086 13.43 1 84.75 134 ILE B C 1
ATOM 2915 O O . ILE B 1 134 ? 11.852 7.547 12.844 1 84.75 134 ILE B O 1
ATOM 2919 N N . GLN B 1 135 ? 11.078 8.656 14.562 1 85.56 135 GLN B N 1
ATOM 2920 C CA . GLN B 1 135 ? 12.383 8.766 15.211 1 85.56 135 GLN B CA 1
ATOM 2921 C C . GLN B 1 135 ? 12.93 7.391 15.578 1 85.56 135 GLN B C 1
ATOM 2923 O O . GLN B 1 135 ? 14.125 7.141 15.461 1 85.56 135 GLN B O 1
ATOM 2928 N N . LYS B 1 136 ? 12.094 6.574 16.031 1 82.56 136 LYS B N 1
ATOM 2929 C CA . LYS B 1 136 ? 12.508 5.215 16.359 1 82.56 136 LYS B CA 1
ATOM 2930 C C . LYS B 1 136 ? 13.125 4.516 15.148 1 82.56 136 LYS B C 1
ATOM 2932 O O . LYS B 1 136 ? 14.125 3.807 15.273 1 82.56 136 LYS B O 1
ATOM 2937 N N . TYR B 1 137 ? 12.516 4.727 14.062 1 80.19 137 TYR B N 1
ATOM 2938 C CA . TYR B 1 137 ? 13.023 4.102 12.844 1 80.19 137 TYR B CA 1
ATOM 2939 C C . TYR B 1 137 ? 14.359 4.711 12.438 1 80.19 137 TYR B C 1
ATOM 2941 O O . TYR B 1 137 ? 15.297 3.99 12.078 1 80.19 137 TYR B O 1
ATOM 2949 N N . ILE B 1 138 ? 14.484 6.004 12.453 1 82.81 138 ILE B N 1
ATOM 2950 C CA . ILE B 1 138 ? 15.703 6.695 12.055 1 82.81 138 ILE B CA 1
ATOM 2951 C C . ILE B 1 138 ? 16.859 6.273 12.961 1 82.81 138 ILE B C 1
ATOM 2953 O O . ILE B 1 138 ? 17.984 6.086 12.5 1 82.81 138 ILE B O 1
ATOM 2957 N N . ASN B 1 139 ? 16.531 6.051 14.18 1 82.62 139 ASN B N 1
ATOM 2958 C CA . ASN B 1 139 ? 17.562 5.723 15.164 1 82.62 139 ASN B CA 1
ATOM 2959 C C . ASN B 1 139 ? 18.109 4.312 14.961 1 82.62 139 ASN B C 1
ATOM 2961 O O . ASN B 1 139 ? 19.219 4.004 15.391 1 82.62 139 ASN B O 1
ATOM 2965 N N . THR B 1 140 ? 17.344 3.359 14.367 1 72.5 140 THR B N 1
ATOM 2966 C CA . THR B 1 140 ? 17.75 1.969 14.195 1 72.5 140 THR B CA 1
ATOM 2967 C C . THR B 1 140 ? 18.641 1.816 12.977 1 72.5 140 THR B C 1
ATOM 2969 O O . THR B 1 140 ? 19.281 0.773 12.789 1 72.5 140 THR B O 1
ATOM 2972 N N . LYS B 1 141 ? 18.75 2.781 12.164 1 69.31 141 LYS B N 1
ATOM 2973 C CA . LYS B 1 141 ? 19.422 2.592 10.891 1 69.31 141 LYS B CA 1
ATOM 2974 C C . LYS B 1 141 ? 20.828 3.201 10.914 1 69.31 141 LYS B C 1
ATOM 2976 O O . LYS B 1 141 ? 21.094 4.117 11.695 1 69.31 141 LYS B O 1
ATOM 2981 N N . PRO B 1 142 ? 21.688 2.541 10.039 1 59.59 142 PRO B N 1
ATOM 2982 C CA . PRO B 1 142 ? 23.078 2.982 10.031 1 59.59 142 PRO B CA 1
ATOM 2983 C C . PRO B 1 142 ? 23.234 4.477 9.75 1 59.59 142 PRO B C 1
ATOM 2985 O O . PRO B 1 142 ? 22.375 5.07 9.094 1 59.59 142 PRO B O 1
ATOM 2988 N N . ASN B 1 143 ? 24.219 5.117 10.312 1 62.19 143 ASN B N 1
ATOM 2989 C CA . ASN B 1 143 ? 24.578 6.523 10.461 1 62.19 143 ASN B CA 1
ATOM 2990 C C . ASN B 1 143 ? 24.719 7.215 9.109 1 62.19 143 ASN B C 1
ATOM 2992 O O . ASN B 1 143 ? 24.703 8.445 9.031 1 62.19 143 ASN B O 1
ATOM 2996 N N . ASN B 1 144 ? 24.641 6.422 7.957 1 65.5 144 ASN B N 1
ATOM 2997 C CA . ASN B 1 144 ? 25.078 7.176 6.777 1 65.5 144 ASN B CA 1
ATOM 2998 C C . ASN B 1 144 ? 23.875 7.598 5.926 1 65.5 144 ASN B C 1
ATOM 3000 O O . ASN B 1 144 ? 24.047 8.297 4.926 1 65.5 144 ASN B O 1
ATOM 3004 N N . SER B 1 145 ? 22.672 7.297 6.395 1 79.12 145 SER B N 1
ATOM 3005 C CA . SER B 1 145 ? 21.531 7.652 5.547 1 79.12 145 SER B CA 1
ATOM 3006 C C . SER B 1 145 ? 20.953 9 5.941 1 79.12 145 SER B C 1
ATOM 3008 O O . SER B 1 145 ? 20.906 9.344 7.125 1 79.12 145 SER B O 1
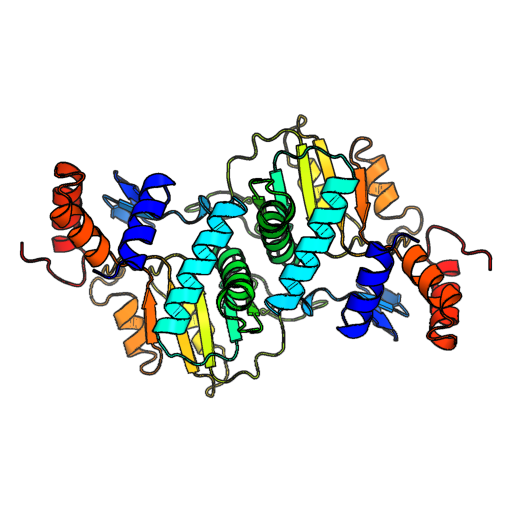ATOM 3010 N N . ILE B 1 146 ? 20.719 9.797 4.922 1 85 146 ILE B N 1
ATOM 3011 C CA . ILE B 1 146 ? 20 11.055 5.105 1 85 146 ILE B CA 1
ATOM 3012 C C . ILE B 1 146 ? 18.5 10.82 4.945 1 85 146 ILE B C 1
ATOM 3014 O O . ILE B 1 146 ? 18.062 10.172 3.988 1 85 146 ILE B O 1
ATOM 3018 N N . TYR B 1 147 ? 17.781 11.352 5.906 1 90.5 147 TYR B N 1
ATOM 3019 C CA . TYR B 1 147 ? 16.344 11.125 5.898 1 90.5 147 TYR B CA 1
ATOM 3020 C C . TYR B 1 147 ? 15.586 12.438 5.742 1 90.5 147 TYR B C 1
ATOM 3022 O O . TYR B 1 147 ? 16 13.477 6.266 1 90.5 147 TYR B O 1
ATOM 3030 N N . SER B 1 148 ? 14.562 12.422 4.984 1 94.75 148 SER B N 1
ATOM 3031 C CA . SER B 1 148 ? 13.539 13.461 4.934 1 94.75 148 SER B CA 1
ATOM 3032 C C . SER B 1 148 ? 12.156 12.883 5.176 1 94.75 148 SER B C 1
ATOM 3034 O O . SER B 1 148 ? 11.867 11.75 4.781 1 94.75 148 SER B O 1
ATOM 3036 N N . ILE B 1 149 ? 11.32 13.68 5.816 1 95.06 149 ILE B N 1
ATOM 3037 C CA . ILE B 1 149 ? 9.977 13.219 6.168 1 95.06 149 ILE B CA 1
ATOM 3038 C C . ILE B 1 149 ? 8.938 14 5.371 1 95.06 149 ILE B C 1
ATOM 3040 O O . ILE B 1 149 ? 9.008 15.227 5.289 1 95.06 149 ILE B O 1
ATOM 3044 N N . PHE B 1 150 ? 8.07 13.297 4.746 1 96.69 150 PHE B N 1
ATOM 3045 C CA . PHE B 1 150 ? 6.945 13.898 4.039 1 96.69 150 PHE B CA 1
ATOM 3046 C C . PHE B 1 150 ? 5.621 13.414 4.609 1 96.69 150 PHE B C 1
ATOM 3048 O O . PHE B 1 150 ? 5.379 12.203 4.688 1 96.69 150 PHE B O 1
ATOM 3055 N N . VAL B 1 151 ? 4.738 14.305 4.977 1 95.62 151 VAL B N 1
ATOM 3056 C CA . VAL B 1 151 ? 3.406 13.969 5.473 1 95.62 151 VAL B CA 1
ATOM 3057 C C . VAL B 1 151 ? 2.354 14.781 4.723 1 95.62 151 VAL B C 1
ATOM 3059 O O . VAL B 1 151 ? 2.68 15.773 4.07 1 95.62 151 VAL B O 1
ATOM 3062 N N . ALA B 1 152 ? 1.11 14.266 4.711 1 95.69 152 ALA B N 1
ATOM 3063 C CA . ALA B 1 152 ? 0.021 14.992 4.062 1 95.69 152 ALA B CA 1
ATOM 3064 C C . ALA B 1 152 ? -0.371 16.234 4.863 1 95.69 152 ALA B C 1
ATOM 3066 O O . ALA B 1 152 ? -0.593 17.297 4.293 1 95.69 152 ALA B O 1
ATOM 3067 N N . PHE B 1 153 ? -0.457 16.062 6.152 1 94.25 153 PHE B N 1
ATOM 3068 C CA . PHE B 1 153 ? -0.945 17.141 7.004 1 94.25 153 PHE B CA 1
ATOM 3069 C C . PHE B 1 153 ? -0.089 17.266 8.258 1 94.25 153 PHE B C 1
ATOM 3071 O O . PHE B 1 153 ? 0.186 16.266 8.938 1 94.25 153 PHE B O 1
ATOM 3078 N N . ASN B 1 154 ? 0.381 18.422 8.5 1 91.25 154 ASN B N 1
ATOM 3079 C CA . ASN B 1 154 ? 1.088 18.766 9.727 1 91.25 154 ASN B CA 1
ATOM 3080 C C . ASN B 1 154 ? 0.23 19.641 10.641 1 91.25 154 ASN B C 1
ATOM 3082 O O . ASN B 1 154 ? -0.034 20.797 10.328 1 91.25 154 ASN B O 1
ATOM 3086 N N . ARG B 1 155 ? -0.114 19.062 11.734 1 87.69 155 ARG B N 1
ATOM 3087 C CA . ARG B 1 155 ? -1.009 19.766 12.656 1 87.69 155 ARG B CA 1
ATOM 3088 C C . ARG B 1 155 ? -0.283 20.891 13.375 1 87.69 155 ARG B C 1
ATOM 3090 O O . ARG B 1 155 ? -0.918 21.812 13.898 1 87.69 155 ARG B O 1
ATOM 3097 N N . GLN B 1 156 ? 0.999 20.875 13.484 1 86.5 156 GLN B N 1
ATOM 3098 C CA . GLN B 1 156 ? 1.849 21.891 14.102 1 86.5 156 GLN B CA 1
ATOM 3099 C C . GLN B 1 156 ? 1.422 22.156 15.539 1 86.5 156 GLN B C 1
ATOM 3101 O O . GLN B 1 156 ? 1.282 23.312 15.945 1 86.5 156 GLN B O 1
ATOM 3106 N N . GLU B 1 157 ? 1.17 21.109 16.219 1 83.44 157 GLU B N 1
ATOM 3107 C CA . GLU B 1 157 ? 0.793 21.172 17.625 1 83.44 157 GLU B CA 1
ATOM 3108 C C . GLU B 1 157 ? 1.943 20.734 18.531 1 83.44 157 GLU B C 1
ATOM 3110 O O . GLU B 1 157 ? 2.83 20 18.094 1 83.44 157 GLU B O 1
ATOM 3115 N N . TYR B 1 158 ? 1.888 21.281 19.75 1 79.06 158 TYR B N 1
ATOM 3116 C CA . TYR B 1 158 ? 2.865 20.844 20.734 1 79.06 158 TYR B CA 1
ATOM 3117 C C . TYR B 1 158 ? 2.629 19.391 21.125 1 79.06 158 TYR B C 1
ATOM 3119 O O . TYR B 1 158 ? 1.491 18.922 21.125 1 79.06 158 TYR B O 1
ATOM 3127 N N . GLY B 1 159 ? 3.777 18.656 21.312 1 69.44 159 GLY B N 1
ATOM 3128 C CA . GLY B 1 159 ? 3.664 17.312 21.828 1 69.44 159 GLY B CA 1
ATOM 3129 C C . GLY B 1 159 ? 3.094 17.25 23.234 1 69.44 159 GLY B C 1
ATOM 3130 O O . GLY B 1 159 ? 2.561 18.25 23.734 1 69.44 159 GLY B O 1
ATOM 3131 N N . ILE B 1 160 ? 3.25 16.031 23.75 1 63.56 160 ILE B N 1
ATOM 3132 C CA . ILE B 1 160 ? 2.686 15.797 25.062 1 63.56 160 ILE B CA 1
ATOM 3133 C C . ILE B 1 160 ? 3.41 16.656 26.094 1 63.56 160 ILE B C 1
ATOM 3135 O O . ILE B 1 160 ? 2.793 17.172 27.047 1 63.56 160 ILE B O 1
ATOM 3139 N N . SER B 1 161 ? 4.641 16.828 25.844 1 63.81 161 SER B N 1
ATOM 3140 C CA . SER B 1 161 ? 5.426 17.594 26.797 1 63.81 161 SER B CA 1
ATOM 3141 C C . SER B 1 161 ? 5.082 19.078 26.75 1 63.81 161 SER B C 1
ATOM 3143 O O . SER B 1 161 ? 5.402 19.828 27.672 1 63.81 161 SER B O 1
ATOM 3145 N N . ASN B 1 162 ? 4.316 19.469 25.766 1 65.19 162 ASN B N 1
ATOM 3146 C CA . ASN B 1 162 ? 3.887 20.844 25.547 1 65.19 162 ASN B CA 1
ATOM 3147 C C . ASN B 1 162 ? 5.078 21.797 25.438 1 65.19 162 ASN B C 1
ATOM 3149 O O . ASN B 1 162 ? 4.98 22.969 25.797 1 65.19 162 ASN B O 1
ATOM 3153 N N . VAL B 1 163 ? 6.223 21.359 25.219 1 70.69 163 VAL B N 1
ATOM 3154 C CA . VAL B 1 163 ? 7.414 22.188 25.109 1 70.69 163 VAL B CA 1
ATOM 3155 C C . VAL B 1 163 ? 7.84 22.297 23.656 1 70.69 163 VAL B C 1
ATOM 3157 O O . VAL B 1 163 ? 8.117 23.391 23.156 1 70.69 163 VAL B O 1
ATOM 3160 N N . TYR B 1 164 ? 7.762 21.156 23 1 77.06 164 TYR B N 1
ATOM 3161 C CA . TYR B 1 164 ? 8.203 21.125 21.609 1 77.06 164 TYR B CA 1
ATOM 3162 C C . TYR B 1 164 ? 7.141 20.5 20.719 1 77.06 164 TYR B C 1
ATOM 3164 O O . TYR B 1 164 ? 6.379 19.625 21.172 1 77.06 164 TYR B O 1
ATOM 3172 N N . SER B 1 165 ? 7.07 20.984 19.531 1 79.62 165 SER B N 1
ATOM 3173 C CA . SER B 1 165 ? 6.285 20.297 18.516 1 79.62 165 SER B CA 1
ATOM 3174 C C . SER B 1 165 ? 7.008 19.047 18 1 79.62 165 SER B C 1
ATOM 3176 O O . SER B 1 165 ? 8.203 18.891 18.234 1 79.62 165 SER B O 1
ATOM 3178 N N . ALA B 1 166 ? 6.227 18.156 17.375 1 77.81 166 ALA B N 1
ATOM 3179 C CA . ALA B 1 166 ? 6.84 16.984 16.766 1 77.81 166 ALA B CA 1
ATOM 3180 C C . ALA B 1 166 ? 7.965 17.375 15.82 1 77.81 166 ALA B C 1
ATOM 3182 O O . ALA B 1 166 ? 9.039 16.766 15.836 1 77.81 166 ALA B O 1
ATOM 3183 N N . THR B 1 167 ? 7.73 18.344 14.977 1 81.31 167 THR B N 1
ATOM 3184 C CA . THR B 1 167 ? 8.727 18.828 14.023 1 81.31 167 THR B CA 1
ATOM 3185 C C . THR B 1 167 ? 9.984 19.312 14.742 1 81.31 167 THR B C 1
ATOM 3187 O O . THR B 1 167 ? 11.102 18.969 14.344 1 81.31 167 THR B O 1
ATOM 3190 N N . GLU B 1 168 ? 9.812 20.031 15.781 1 82.19 168 GLU B N 1
ATOM 3191 C CA . GLU B 1 168 ? 10.938 20.547 16.547 1 82.19 168 GLU B CA 1
ATOM 3192 C C . GLU B 1 168 ? 11.719 19.422 17.219 1 82.19 168 GLU B C 1
ATOM 3194 O O . GLU B 1 168 ? 12.953 19.453 17.266 1 82.19 168 GLU B O 1
ATOM 3199 N N . GLU B 1 169 ? 11.016 18.531 17.719 1 82.81 169 GLU B N 1
ATOM 3200 C CA . GLU B 1 169 ? 11.672 17.406 18.375 1 82.81 169 GLU B CA 1
ATOM 3201 C C . GLU B 1 169 ? 12.523 16.609 17.391 1 82.81 169 GLU B C 1
ATOM 3203 O O . GLU B 1 169 ? 13.656 16.25 17.703 1 82.81 169 GLU B O 1
ATOM 3208 N N . ILE B 1 170 ? 11.969 16.359 16.297 1 85.75 170 ILE B N 1
ATOM 3209 C CA . ILE B 1 170 ? 12.695 15.609 15.273 1 85.75 170 ILE B CA 1
ATOM 3210 C C . ILE B 1 170 ? 13.922 16.391 14.836 1 85.75 170 ILE B C 1
ATOM 3212 O O . ILE B 1 170 ? 15.016 15.836 14.703 1 85.75 170 ILE B O 1
ATOM 3216 N N . LYS B 1 171 ? 13.812 17.688 14.688 1 85.56 171 LYS B N 1
ATOM 3217 C CA . LYS B 1 171 ? 14.922 18.531 14.242 1 85.56 171 LYS B CA 1
ATOM 3218 C C . LYS B 1 171 ? 16.016 18.594 15.305 1 85.56 171 LYS B C 1
ATOM 3220 O O . LYS B 1 171 ? 17.203 18.656 14.969 1 85.56 171 LYS B O 1
ATOM 3225 N N . ASN B 1 172 ? 15.625 18.578 16.516 1 85.88 172 ASN B N 1
ATOM 3226 C CA . ASN B 1 172 ? 16.594 18.609 17.609 1 85.88 172 ASN B CA 1
ATOM 3227 C C . ASN B 1 172 ? 17.406 17.328 17.656 1 85.88 172 ASN B C 1
ATOM 3229 O O . ASN B 1 172 ? 18.625 17.359 17.906 1 85.88 172 ASN B O 1
ATOM 3233 N N . ASN B 1 173 ? 16.766 16.25 17.438 1 86.5 173 ASN B N 1
ATOM 3234 C CA . ASN B 1 173 ? 17.422 14.953 17.547 1 86.5 173 ASN B CA 1
ATOM 3235 C C . ASN B 1 173 ? 18.078 14.555 16.219 1 86.5 173 ASN B C 1
ATOM 3237 O O . ASN B 1 173 ? 19.047 13.789 16.219 1 86.5 173 ASN B O 1
ATOM 3241 N N . HIS B 1 174 ? 17.531 15.094 15.188 1 87.56 174 HIS B N 1
ATOM 3242 C CA . HIS B 1 174 ? 18 14.805 13.836 1 87.56 174 HIS B CA 1
ATOM 3243 C C . HIS B 1 174 ? 18.094 16.078 12.992 1 87.56 174 HIS B C 1
ATOM 3245 O O . HIS B 1 174 ? 17.297 16.266 12.07 1 87.56 174 HIS B O 1
ATOM 3251 N N . PRO B 1 175 ? 19.172 16.828 13.188 1 85.75 175 PRO B N 1
ATOM 3252 C CA . PRO B 1 175 ? 19.266 18.172 12.594 1 85.75 175 PRO B CA 1
ATOM 3253 C C . PRO B 1 175 ? 19.328 18.125 11.07 1 85.75 175 PRO B C 1
ATOM 3255 O O . PRO B 1 175 ? 18.969 19.109 10.414 1 85.75 175 PRO B O 1
ATOM 3258 N N . TYR B 1 176 ? 19.672 17.062 10.562 1 86.19 176 TYR B N 1
ATOM 3259 C CA . TYR B 1 176 ? 19.828 17 9.109 1 86.19 176 TYR B CA 1
ATOM 3260 C C . TYR B 1 176 ? 18.562 16.469 8.453 1 86.19 176 TYR B C 1
ATOM 3262 O O . TYR B 1 176 ? 18.453 16.422 7.223 1 86.19 176 TYR B O 1
ATOM 3270 N N . CYS B 1 177 ? 17.641 16.109 9.227 1 89.88 177 CYS B N 1
ATOM 3271 C CA . CYS B 1 177 ? 16.391 15.594 8.711 1 89.88 177 CYS B CA 1
ATOM 3272 C C . CYS B 1 177 ? 15.43 16.734 8.367 1 89.88 177 CYS B C 1
ATOM 3274 O O . CYS B 1 177 ? 15.141 17.578 9.203 1 89.88 177 CYS B O 1
ATOM 3276 N N . LYS B 1 178 ? 15.008 16.734 7.148 1 93.06 178 LYS B N 1
ATOM 3277 C CA . LYS B 1 178 ? 14.047 17.75 6.703 1 93.06 178 LYS B CA 1
ATOM 3278 C C . LYS B 1 178 ? 12.625 17.203 6.77 1 93.06 178 LYS B C 1
ATOM 3280 O O . LYS B 1 178 ? 12.383 16.031 6.465 1 93.06 178 LYS B O 1
ATOM 3285 N N . ILE B 1 179 ? 11.703 18.078 7.156 1 93.31 179 ILE B N 1
ATOM 3286 C CA . ILE B 1 179 ? 10.297 17.688 7.277 1 93.31 179 ILE B CA 1
ATOM 3287 C C . ILE B 1 179 ? 9.453 18.531 6.332 1 93.31 179 ILE B C 1
ATOM 3289 O O . ILE B 1 179 ? 9.539 19.766 6.34 1 93.31 179 ILE B O 1
ATOM 3293 N N . PHE B 1 180 ? 8.695 17.859 5.52 1 94.38 180 PHE B N 1
ATOM 3294 C CA . PHE B 1 180 ? 7.809 18.5 4.555 1 94.38 180 PHE B CA 1
ATOM 3295 C C . PHE B 1 180 ? 6.371 18.047 4.762 1 94.38 180 PHE B C 1
ATOM 3297 O O . PHE B 1 180 ? 6.125 16.906 5.195 1 94.38 180 PHE B O 1
ATOM 3304 N N . SER B 1 181 ? 5.43 18.875 4.527 1 94.31 181 SER B N 1
ATOM 3305 C CA . SER B 1 181 ? 4.012 18.531 4.512 1 94.31 181 SER B CA 1
ATOM 3306 C C . SER B 1 181 ? 3.309 19.125 3.299 1 94.31 181 SER B C 1
ATOM 3308 O O . SER B 1 181 ? 3.688 20.203 2.824 1 94.31 181 SER B O 1
ATOM 3310 N N . ILE B 1 182 ? 2.371 18.391 2.793 1 94.94 182 ILE B N 1
ATOM 3311 C CA . ILE B 1 182 ? 1.575 18.938 1.7 1 94.94 182 ILE B CA 1
ATOM 3312 C C . ILE B 1 182 ? 0.85 20.188 2.172 1 94.94 182 ILE B C 1
ATOM 3314 O O . ILE B 1 182 ? 0.983 21.266 1.564 1 94.94 182 ILE B O 1
ATOM 3318 N N . ILE B 1 183 ? 0.109 20.016 3.285 1 94.38 183 ILE B N 1
ATOM 3319 C CA . ILE B 1 183 ? -0.479 21.203 3.916 1 94.38 183 ILE B CA 1
ATOM 3320 C C . ILE B 1 183 ? -0.248 21.141 5.426 1 94.38 183 ILE B C 1
ATOM 3322 O O . ILE B 1 183 ? 0.083 20.094 5.969 1 94.38 183 ILE B O 1
ATOM 3326 N N . ASN B 1 184 ? -0.299 22.25 6.035 1 92.19 184 ASN B N 1
ATOM 3327 C CA . ASN B 1 184 ? -0.316 22.359 7.488 1 92.19 184 ASN B CA 1
ATOM 3328 C C . ASN B 1 184 ? -1.521 23.156 7.98 1 92.19 184 ASN B C 1
ATOM 3330 O O . ASN B 1 184 ? -2.338 23.609 7.18 1 92.19 184 ASN B O 1
ATOM 3334 N N . ILE B 1 185 ? -1.625 23.266 9.266 1 91.75 185 ILE B N 1
ATOM 3335 C CA . ILE B 1 185 ? -2.814 23.891 9.836 1 91.75 185 ILE B CA 1
ATOM 3336 C C . ILE B 1 185 ? -2.885 25.359 9.414 1 91.75 185 ILE B C 1
ATOM 3338 O O . ILE B 1 185 ? -3.973 25.906 9.203 1 91.75 185 ILE B O 1
ATOM 3342 N N . PHE B 1 186 ? -1.766 25.984 9.195 1 91.31 186 PHE B N 1
ATOM 3343 C CA . PHE B 1 186 ? -1.75 27.375 8.773 1 91.31 186 PHE B CA 1
ATOM 3344 C C . PHE B 1 186 ? -2.268 27.516 7.348 1 91.31 186 PHE B C 1
ATOM 3346 O O . PHE B 1 186 ? -2.967 28.484 7.023 1 91.31 186 PHE B O 1
ATOM 3353 N N . ASP B 1 187 ? -1.881 26.562 6.535 1 93.94 187 ASP B N 1
ATOM 3354 C CA . ASP B 1 187 ? -2.412 26.531 5.176 1 93.94 187 ASP B CA 1
ATOM 3355 C C . ASP B 1 187 ? -3.936 26.438 5.184 1 93.94 187 ASP B C 1
ATOM 3357 O O . ASP B 1 187 ? -4.609 27.109 4.398 1 93.94 187 ASP B O 1
ATOM 3361 N N . LEU B 1 188 ? -4.445 25.609 6.035 1 94.25 188 LEU B N 1
ATOM 3362 C CA . LEU B 1 188 ? -5.887 25.438 6.148 1 94.25 188 LEU B CA 1
ATOM 3363 C C . LEU B 1 188 ? -6.559 26.719 6.617 1 94.25 188 LEU B C 1
ATOM 3365 O O . LEU B 1 188 ? -7.555 27.156 6.035 1 94.25 188 LEU B O 1
ATOM 3369 N N . ILE B 1 189 ? -6.004 27.328 7.645 1 94.12 189 ILE B N 1
ATOM 3370 C CA . ILE B 1 189 ? -6.555 28.562 8.203 1 94.12 189 ILE B CA 1
ATOM 3371 C C . ILE B 1 189 ? -6.562 29.656 7.133 1 94.12 189 ILE B C 1
ATOM 3373 O O . ILE B 1 189 ? -7.574 30.328 6.934 1 94.12 189 ILE B O 1
ATOM 3377 N N . LYS B 1 190 ? -5.434 29.797 6.469 1 94.44 190 LYS B N 1
ATOM 3378 C CA . LYS B 1 190 ? -5.324 30.797 5.406 1 94.44 190 LYS B CA 1
ATOM 3379 C C . LYS B 1 190 ? -6.383 30.562 4.332 1 94.44 190 LYS B C 1
ATOM 3381 O O . LYS B 1 190 ? -6.98 31.516 3.834 1 94.44 190 LYS B O 1
ATOM 3386 N N . TYR B 1 191 ? -6.547 29.344 3.98 1 95.62 191 TYR B N 1
ATOM 3387 C CA . TYR B 1 191 ? -7.547 28.984 2.984 1 95.62 191 TYR B CA 1
ATOM 3388 C C . TYR B 1 191 ? -8.945 29.375 3.453 1 95.62 191 TYR B C 1
ATOM 3390 O O . TYR B 1 191 ? -9.719 29.953 2.697 1 95.62 191 TYR B O 1
ATOM 3398 N N . LEU B 1 192 ? -9.312 29.047 4.664 1 95.31 192 LEU B N 1
ATOM 3399 C CA . LEU B 1 192 ? -10.641 29.297 5.207 1 95.31 192 LEU B CA 1
ATOM 3400 C C . LEU B 1 192 ? -10.914 30.797 5.309 1 95.31 192 LEU B C 1
ATOM 3402 O O . LEU B 1 192 ? -12.031 31.25 5.062 1 95.31 192 LEU B O 1
ATOM 3406 N N . ILE B 1 193 ? -9.906 31.578 5.656 1 94.06 193 ILE B N 1
ATOM 3407 C CA . ILE B 1 193 ? -10.031 33.031 5.758 1 94.06 193 ILE B CA 1
ATOM 3408 C C . ILE B 1 193 ? -10.227 33.625 4.363 1 94.06 193 ILE B C 1
ATOM 3410 O O . ILE B 1 193 ? -11.164 34.375 4.141 1 94.06 193 ILE B O 1
ATOM 3414 N N . LYS B 1 194 ? -9.375 33.219 3.484 1 94.5 194 LYS B N 1
ATOM 3415 C CA . LYS B 1 194 ? -9.359 33.781 2.139 1 94.5 194 LYS B CA 1
ATOM 3416 C C . LYS B 1 194 ? -10.688 33.562 1.432 1 94.5 194 LYS B C 1
ATOM 3418 O O . LYS B 1 194 ? -11.18 34.438 0.724 1 94.5 194 LYS B O 1
ATOM 3423 N N . TYR B 1 195 ? -11.273 32.469 1.639 1 94.19 195 TYR B N 1
ATOM 3424 C CA . TYR B 1 195 ? -12.484 32.125 0.891 1 94.19 195 TYR B CA 1
ATOM 3425 C C . TYR B 1 195 ? -13.719 32.219 1.78 1 94.19 195 TYR B C 1
ATOM 3427 O O . TYR B 1 195 ? -14.805 31.766 1.391 1 94.19 195 TYR B O 1
ATOM 3435 N N . ASN B 1 196 ? -13.602 32.719 2.949 1 93.06 196 ASN B N 1
ATOM 3436 C CA . ASN B 1 196 ? -14.68 32.938 3.9 1 93.06 196 ASN B CA 1
ATOM 3437 C C . ASN B 1 196 ? -15.523 31.656 4.086 1 93.06 196 ASN B C 1
ATOM 3439 O O . ASN B 1 196 ? -16.75 31.703 3.943 1 93.06 196 ASN B O 1
ATOM 3443 N N . LYS B 1 197 ? -14.727 30.562 4.277 1 92.56 197 LYS B N 1
ATOM 3444 C CA . LYS B 1 197 ? -15.398 29.266 4.449 1 92.56 197 LYS B CA 1
ATOM 3445 C C . LYS B 1 197 ? -15.461 28.875 5.922 1 92.56 197 LYS B C 1
ATOM 3447 O O . LYS B 1 197 ? -14.5 29.094 6.668 1 92.56 197 LYS B O 1
ATOM 3452 N N . TYR B 1 198 ? -16.594 28.344 6.34 1 93.81 198 TYR B N 1
ATOM 3453 C CA . TYR B 1 198 ? -16.797 27.766 7.664 1 93.81 198 TYR B CA 1
ATOM 3454 C C . TYR B 1 198 ? -16.359 28.734 8.758 1 93.81 198 TYR B C 1
ATOM 3456 O O . TYR B 1 198 ? -15.547 28.391 9.617 1 93.81 198 TYR B O 1
ATOM 3464 N N . PRO B 1 199 ? -16.938 29.906 8.883 1 94.12 199 PRO B N 1
ATOM 3465 C CA . PRO B 1 199 ? -16.5 30.938 9.836 1 94.12 199 PRO B CA 1
ATOM 3466 C C . PRO B 1 199 ? -16.547 30.453 11.281 1 94.12 199 PRO B C 1
ATOM 3468 O O . PRO B 1 199 ? -15.633 30.75 12.062 1 94.12 199 PRO B O 1
ATOM 3471 N N . LYS B 1 200 ? -17.594 29.766 11.68 1 94.88 200 LYS B N 1
ATOM 3472 C CA . LYS B 1 200 ? -17.703 29.281 13.055 1 94.88 200 LYS B CA 1
ATOM 3473 C C . LYS B 1 200 ? -16.625 28.25 13.367 1 94.88 200 LYS B C 1
ATOM 3475 O O . LYS B 1 200 ? -16.016 28.266 14.445 1 94.88 200 LYS B O 1
ATOM 3480 N N . LYS B 1 201 ? -16.406 27.344 12.414 1 95.12 201 LYS B N 1
ATOM 3481 C CA . LYS B 1 201 ? -15.367 26.344 12.578 1 95.12 201 LYS B CA 1
ATOM 3482 C C . LYS B 1 201 ? -13.984 26.984 12.633 1 95.12 201 LYS B C 1
ATOM 3484 O O . LYS B 1 201 ? -13.125 26.562 13.414 1 95.12 201 LYS B O 1
ATOM 3489 N N . LEU B 1 202 ? -13.773 27.953 11.805 1 94.94 202 LEU B N 1
ATOM 3490 C CA . LEU B 1 202 ? -12.5 28.672 11.773 1 94.94 202 LEU B CA 1
ATOM 3491 C C . LEU B 1 202 ? -12.18 29.266 13.141 1 94.94 202 LEU B C 1
ATOM 3493 O O . LEU B 1 202 ? -11.039 29.172 13.609 1 94.94 202 LEU B O 1
ATOM 3497 N N . LYS B 1 203 ? -13.117 29.891 13.781 1 94.5 203 LYS B N 1
ATOM 3498 C CA . LYS B 1 203 ? -12.922 30.469 15.109 1 94.5 203 LYS B CA 1
ATOM 3499 C C . LYS B 1 203 ? -12.492 29.406 16.125 1 94.5 203 LYS B C 1
ATOM 3501 O O . LYS B 1 203 ? -11.602 29.656 16.938 1 94.5 203 LYS B O 1
ATOM 3506 N N . LYS B 1 204 ? -13.102 28.297 16.016 1 95.06 204 LYS B N 1
ATOM 3507 C CA . LYS B 1 204 ? -12.766 27.188 16.906 1 95.06 204 LYS B CA 1
ATOM 3508 C C . LYS B 1 204 ? -11.336 26.703 16.672 1 95.06 204 LYS B C 1
ATOM 3510 O O . LYS B 1 204 ? -10.617 26.391 17.625 1 95.06 204 LYS B O 1
ATOM 3515 N N . ILE B 1 205 ? -10.961 26.656 15.406 1 94.44 205 ILE B N 1
ATOM 3516 C CA . ILE B 1 205 ? -9.617 26.203 15.031 1 94.44 205 ILE B CA 1
ATOM 3517 C C . ILE B 1 205 ? -8.578 27.188 15.57 1 94.44 205 ILE B C 1
ATOM 3519 O O . ILE B 1 205 ? -7.578 26.781 16.156 1 94.44 205 ILE B O 1
ATOM 3523 N N . ILE B 1 206 ? -8.883 28.453 15.43 1 93.44 206 ILE B N 1
ATOM 3524 C CA . ILE B 1 206 ? -7.949 29.5 15.867 1 93.44 206 ILE B CA 1
ATOM 3525 C C . ILE B 1 206 ? -7.812 29.453 17.391 1 93.44 206 ILE B C 1
ATOM 3527 O O . ILE B 1 206 ? -6.699 29.516 17.922 1 93.44 206 ILE B O 1
ATOM 3531 N N . THR B 1 207 ? -8.898 29.328 18.078 1 93.31 207 THR B N 1
ATOM 3532 C CA . THR B 1 207 ? -8.875 29.25 19.531 1 93.31 207 THR B CA 1
ATOM 3533 C C . THR B 1 207 ? -8.055 28.047 19.984 1 93.31 207 THR B C 1
ATOM 3535 O O . THR B 1 207 ? -7.234 28.156 20.906 1 93.31 207 THR B O 1
ATOM 3538 N N . TYR B 1 208 ? -8.297 26.984 19.297 1 92.69 208 TYR B N 1
ATOM 3539 C CA . TYR B 1 208 ? -7.586 25.75 19.609 1 92.69 208 TYR B CA 1
ATOM 3540 C C . TYR B 1 208 ? -6.09 25.891 19.375 1 92.69 208 TYR B C 1
ATOM 3542 O O . TYR B 1 208 ? -5.277 25.484 20.219 1 92.69 208 TYR B O 1
ATOM 3550 N N . GLN B 1 209 ? -5.699 26.484 18.281 1 90.94 209 GLN B N 1
ATOM 3551 C CA . GLN B 1 209 ? -4.301 26.625 17.891 1 90.94 209 GLN B CA 1
ATOM 3552 C C . GLN B 1 209 ? -3.586 27.641 18.781 1 90.94 209 GLN B C 1
ATOM 3554 O O . GLN B 1 209 ? -2.385 27.516 19.031 1 90.94 209 GLN B O 1
ATOM 3559 N N . ASN B 1 210 ? -4.359 28.578 19.328 1 89.94 210 ASN B N 1
ATOM 3560 C CA . ASN B 1 210 ? -3.777 29.531 20.25 1 89.94 210 ASN B CA 1
ATOM 3561 C C . ASN B 1 210 ? -3.389 28.875 21.578 1 89.94 210 ASN B C 1
ATOM 3563 O O . ASN B 1 210 ? -2.484 29.344 22.266 1 89.94 210 ASN B O 1
ATOM 3567 N N . ILE B 1 211 ? -4.027 27.797 21.859 1 87.62 211 ILE B N 1
ATOM 3568 C CA . ILE B 1 211 ? -3.758 27.078 23.109 1 87.62 211 ILE B CA 1
ATOM 3569 C C . ILE B 1 211 ? -2.68 26.031 22.875 1 87.62 211 ILE B C 1
ATOM 3571 O O . ILE B 1 211 ? -1.715 25.938 23.641 1 87.62 211 ILE B O 1
ATOM 3575 N N . TYR B 1 212 ? -2.805 25.281 21.734 1 87.12 212 TYR B N 1
ATOM 3576 C CA . TYR B 1 212 ? -2.002 24.078 21.594 1 87.12 212 TYR B CA 1
ATOM 3577 C C . TYR B 1 212 ? -1.029 24.203 20.422 1 87.12 212 TYR B C 1
ATOM 3579 O O . TYR B 1 212 ? -0.127 23.375 20.266 1 87.12 212 TYR B O 1
ATOM 3587 N N . GLY B 1 213 ? -1.224 25.172 19.594 1 86.25 213 GLY B N 1
ATOM 3588 C CA . GLY B 1 213 ? -0.401 25.328 18.406 1 86.25 213 GLY B CA 1
ATOM 3589 C C . GLY B 1 213 ? 0.983 25.875 18.703 1 86.25 213 GLY B C 1
ATOM 3590 O O . GLY B 1 213 ? 1.192 26.516 19.734 1 86.25 213 GLY B O 1
ATOM 3591 N N . CYS B 1 214 ? 1.932 25.469 17.812 1 80.31 214 CYS B N 1
ATOM 3592 C CA . CYS B 1 214 ? 3.307 25.922 18 1 80.31 214 CYS B CA 1
ATOM 3593 C C . CYS B 1 214 ? 3.471 27.359 17.531 1 80.31 214 CYS B C 1
ATOM 3595 O O . CYS B 1 214 ? 4.461 28.016 17.859 1 80.31 214 CYS B O 1
ATOM 3597 N N . LYS B 1 215 ? 2.719 27.812 16.688 1 71.5 215 LYS B N 1
ATOM 3598 C CA . LYS B 1 215 ? 2.744 29.203 16.266 1 71.5 215 LYS B CA 1
ATOM 3599 C C . LYS B 1 215 ? 1.444 29.922 16.625 1 71.5 215 LYS B C 1
ATOM 3601 O O . LYS B 1 215 ? 0.371 29.312 16.609 1 71.5 215 LYS B O 1
ATOM 3606 N N . LYS B 1 216 ? 1.606 31.016 17.422 1 63.47 216 LYS B N 1
ATOM 3607 C CA . LYS B 1 216 ? 0.42 31.766 17.828 1 63.47 216 LYS B CA 1
ATOM 3608 C C . LYS B 1 216 ? -0.129 32.594 16.672 1 63.47 216 LYS B C 1
ATOM 3610 O O . LYS B 1 216 ? 0.638 33.156 15.883 1 63.47 216 LYS B O 1
ATOM 3615 N N . TYR B 1 217 ? -1.349 32.219 16.094 1 57.5 217 TYR B N 1
ATOM 3616 C CA . TYR B 1 217 ? -2.029 32.969 15.039 1 57.5 217 TYR B CA 1
ATOM 3617 C C . TYR B 1 217 ? -2.582 34.281 15.57 1 57.5 217 TYR B C 1
ATOM 3619 O O . TYR B 1 217 ? -3.258 34.312 16.594 1 57.5 217 TYR B O 1
ATOM 3627 N N . ILE B 1 218 ? -1.73 35.281 15.586 1 48 218 ILE B N 1
ATOM 3628 C CA . ILE B 1 218 ? -2.305 36.594 15.914 1 48 218 ILE B CA 1
ATOM 3629 C C . ILE B 1 218 ? -3.32 36.969 14.852 1 48 218 ILE B C 1
ATOM 3631 O O . ILE B 1 218 ? -2.979 37.094 13.672 1 48 218 ILE B O 1
ATOM 3635 N N . ILE B 1 219 ? -4.531 36.656 15.023 1 43.38 219 ILE B N 1
ATOM 3636 C CA . ILE B 1 219 ? -5.516 37.375 14.242 1 43.38 219 ILE B CA 1
ATOM 3637 C C . ILE B 1 219 ? -5.535 38.844 14.68 1 43.38 219 ILE B C 1
ATOM 3639 O O . ILE B 1 219 ? -5.508 39.156 15.875 1 43.38 219 ILE B O 1
#

Solvent-accessible surface area (backbone atoms only — not comparable to full-atom values): 23334 Å² total; per-residue (Å²): 132,59,67,68,46,51,52,49,51,51,49,29,47,73,57,57,21,39,41,77,52,85,38,78,44,96,88,68,46,73,33,48,54,47,79,42,73,56,60,40,28,29,12,56,48,30,41,52,51,6,39,53,50,30,51,48,45,61,72,67,67,61,79,63,61,32,39,34,7,43,64,69,73,6,37,54,48,37,48,26,22,25,31,28,24,26,74,76,66,68,42,73,37,40,36,32,31,44,51,95,57,81,35,87,58,85,78,51,45,43,58,49,41,65,85,79,81,55,49,32,35,35,38,30,41,52,67,56,59,64,44,57,72,59,50,55,53,60,68,74,44,73,90,75,50,43,45,33,37,40,21,50,37,32,64,56,35,39,30,90,82,63,77,43,28,21,69,52,49,47,34,72,78,34,72,77,42,46,79,46,50,64,38,35,51,63,54,51,50,52,49,31,62,75,65,71,42,59,66,72,59,48,51,49,44,52,56,47,30,59,73,44,31,70,58,75,75,80,124,130,59,68,68,48,51,51,47,51,52,48,30,47,74,58,57,21,39,41,77,52,85,37,77,44,96,88,69,46,73,33,48,54,47,79,41,73,56,60,40,28,28,12,57,49,31,43,52,51,7,40,52,49,30,49,50,44,62,72,66,68,62,79,63,60,30,37,33,8,43,64,70,74,7,36,53,48,37,48,25,21,24,31,27,24,26,74,76,66,69,40,74,38,40,36,31,31,44,52,95,57,81,34,90,57,84,78,51,45,42,59,50,43,66,85,80,84,54,49,31,34,33,39,30,43,52,66,55,60,63,44,58,71,58,51,56,54,60,70,74,46,74,88,76,48,44,46,31,37,38,24,49,36,31,63,56,35,39,28,92,82,62,77,44,28,20,69,53,48,47,36,71,78,34,72,80,42,47,79,47,52,65,37,37,51,64,55,50,51,52,50,29,62,76,66,69,41,59,64,72,59,47,53,49,44,51,56,48,29,57,73,46,31,70,60,73,74,80,125

pLDDT: mean 87.2, std 11.06, range [43.38, 98.56]

InterPro domains:
  IPR000836 Phosphoribosyltransferase domain [PF00156] (43-138)
  IPR000836 Phosphoribosyltransferase domain [cd06223] (49-136)
  IPR004467 Orotate phosphoribosyl transferase domain [TIGR00336] (11-185)
  IPR023031 Orotate phosphoribosyltransferase [MF_01208] (1-219)
  IPR029057 Phosphoribosyltransferase-like [G3DSA:3.40.50.2020] (1-198)
  IPR029057 Phosphoribosyltransferase-like [SSF53271] (3-212)

Secondary structure (DSSP, 8-state):
--HHHHHHHHHHHHTTSEEEEEEE-TTS-EEEEEE-GGG--BHHHHHHHHHHHHHHHHHHT---SEEEEPTTTHHHHHHHHHHHHHHHH----BEEEEEEEEE-SSS-EEEESS----SEEEEE-SEESS-HHHHHHHHHS-TT-EEEEEEEEE--BB-TTSSSBHHHHHHHH-TT-EEEEEEEHHHHHHHHHHTT--HHHHHHHHHHHHHHBSS----/--HHHHHHHHHHHHTTSEEEEEEE-TTS-EEEEEE-GGG--BHHHHHHHHHHHHHHHHHHT---SEEEEPTTTHHHHHHHHHHHHHHHH----BEEEEEEEEE-SSS-EEEESS----SEEEEE-SEESS-HHHHHHHHHS-TT-EEEEEEEEE--BB-TTSSSBHHHHHHHH-TT-EEEEEEEHHHHHHHHHHTT--HHHHHHHHHHHHHHBSS----

Sequence (438 aa):
MREWKKKFIEFSLHNKILTFGKFQLKSGRNSPYFFNSKYFYTGLNILKLGKFYAHAIVHSKINPDMLFGLAYKGIPIVVATAIALKIYYNINLPYCFNRKEFKNYGDQGIIIGPNINHNNIIIIDDVLTSGITIQKYINTKPNNSIYSIFVAFNRQEYGISNVYSATEEIKNNHPYCKIFSIINIFDLIKYLIKYNKYPKKLKKIITYQNIYGCKKYIIMREWKKKFIEFSLHNKILTFGKFQLKSGRNSPYFFNSKYFYTGLNILKLGKFYAHAIVHSKINPDMLFGLAYKGIPIVVATAIALKIYYNINLPYCFNRKEFKNYGDQGIIIGPNINHNNIIIIDDVLTSGITIQKYINTKPNNSIYSIFVAFNRQEYGISNVYSATEEIKNNHPYCKIFSIINIFDLIKYLIKYNKYPKKLKKIITYQNIYGCKKYII

Foldseek 3Di:
DDPLLLVLLVLCVVLVQKDAPWDQDPLRDTARIDGHLVSCPDPVSLLVLLLLQLVQCVVVVFDFQEEEAEPDQRPSNSVSVQVNCCPPVVDHHWYKYFAPDADPDDPGGGIDTDDPPTAEYEYEDAEQAQCPSVVVVVVPDDPRHAYEYEYAEYAQWAHSVLPDGSQRVCCVVPVRYHYYYSYYLVSNLVSCVVVVHPVVSSVSNLVVCCVTHPDNPPD/DDPLLLVLLVLCVVLVQKDAPWDQDPLRDTARIDGHLVSCPDPVSLLVLLLLQLVQCVVVVFDFQEEEAEPDQRPSNSVSVQVNCCPPVVDHHWYKYFAPDADPDDVGGGIDTDDPPTAEYEYEDAEQAQLPSVVVVVVPDDPRHAYEYEYAEYAQWAHSVLPDGSQRVCCVVPVRYHYYYSYYPVSVLVSCVVVVHPVVSSVSNLVVCCVTHPDNPPD